Protein AF-0000000081339128 (afdb_homodimer)

Sequence (444 aa):
MLGVFVVAILAISTGVEAGVDCDSSKYYSCQATLNSALNIFDTQPWYDPENYRYEVESYYQKQGVDGIRKVCRAFREFKQCMGDQYAICMTPVHFVSLSATTLNAYQFVGLFNQMHFVCGAGLQTYLSNEDCMSNSWKGENGAALKQCRMDYEVTSDLDFNQACTQANKYLICFENLFKQQCGDKSNDAQFWACEYSRVNVFTRYPQCAARCVLPYTGGILGMLGVFVVAILAISTGVEAGVDCDSSKYYSCQATLNSALNIFDTQPWYDPENYRYEVESYYQKQGVDGIRKVCRAFREFKQCMGDQYAICMTPVHFVSLSATTLNAYQFVGLFNQMHFVCGAGLQTYLSNEDCMSNSWKGENGAALKQCRMDYEVTSDLDFNQACTQANKYLICFENLFKQQCGDKSNDAQFWACEYSRVNVFTRYPQCAARCVLPYTGGILG

Solvent-accessible surface area (backbone atoms only — not comparable to full-atom values): 23427 Å² total; per-residue (Å²): 138,85,81,80,79,79,76,76,77,74,76,73,76,74,73,69,77,67,59,78,69,52,57,58,69,59,49,52,54,28,50,48,51,33,25,57,71,66,73,46,80,69,89,60,39,44,78,43,24,67,61,47,47,52,58,58,49,53,25,40,42,36,64,70,73,68,3,52,51,41,54,37,52,31,49,51,51,29,50,62,63,39,49,81,42,40,65,52,40,68,34,43,49,44,36,34,74,72,69,22,38,65,68,31,12,42,50,35,41,17,52,53,33,29,45,51,32,46,59,45,83,38,33,62,62,41,63,76,40,39,70,37,52,11,53,35,49,35,70,71,50,24,53,48,51,50,48,37,50,47,53,27,55,53,48,27,70,74,33,51,90,42,30,51,61,33,42,47,50,28,26,51,47,36,21,48,51,34,22,70,53,53,32,88,83,31,42,66,54,22,32,48,33,19,48,49,43,42,24,39,42,18,51,77,44,29,48,42,91,71,79,65,71,74,61,76,75,75,78,65,90,113,136,83,80,79,78,75,76,74,75,75,76,74,74,75,72,70,78,67,59,78,69,51,58,60,67,59,49,52,55,29,50,50,51,33,24,58,68,67,73,45,81,71,89,59,40,44,76,43,24,67,61,48,46,50,59,57,48,54,26,41,42,35,62,69,74,69,3,53,53,41,53,37,52,32,49,51,50,29,51,61,64,38,50,82,42,39,63,52,40,67,32,44,49,43,37,34,74,72,69,22,38,65,67,32,14,44,51,34,40,17,52,56,34,28,45,50,32,46,59,43,84,36,32,62,62,41,63,75,40,37,71,36,51,11,52,33,49,34,69,69,50,23,52,48,50,50,48,36,50,47,51,27,54,54,47,28,69,72,32,52,90,43,30,50,61,32,43,45,50,29,26,51,48,38,19,49,50,33,23,69,53,53,33,88,84,30,42,64,55,21,35,47,33,19,48,50,44,42,24,39,43,16,51,75,44,31,47,43,93,70,80,63,72,73,60,77,76,74,78,66,89,114

Radius of gyration: 24.53 Å; Cα contacts (8 Å, |Δi|>4): 568; chains: 2; bounding box: 100×59×69 Å

Organism: NCBI:txid860376

Foldseek 3Di:
DDPPPPPPPPPPPPCPVPPDAQPVVLLLVLQVQLCVLLVNDDSLCLQPVVVVLVSLCLLLLDDDCSHLVSNLVSLVSSCVSCPPRCVRCLALVNSVVVVRDSLSSLSNSLSNLLSCCCNPVVVVLCNVQVVLRSNCCDDPNVVQLSVLLCQQSVVCVVPVVCNLVSLQSNLVSQLVSSCVRRHVLSLSSSLSSNVSSVSSSCSVPVVHPRDRDHDPPPPPPD/DPPPPPPPPPPPPPCPVPPDAQPVVLLLVLQVQLCVLLVNDDSLCLQPVVVVLVSLCLLLLDDDCSHLVSNLVSLVSSCVSCPPRCVRCLALVNSVVVVRDSLSSLSNSLSNLLSCCCNPVVVVLCNVQVVLRSNCCDDPNVVQLSVLLCQQSVVCVVPVVCNLVSLQSNLVSQLVSSCVRRHVLSLSSSLSSNVSSVSSSCSVPVPHPRDRDHDPPPPPPD

pLDDT: mean 88.19, std 20.74, range [16.86, 98.88]

Structure (mmCIF, N/CA/C/O backbone):
data_AF-0000000081339128-model_v1
#
loop_
_entity.id
_entity.type
_entity.pdbx_description
1 polymer 'DUF19 domain-containing protein'
#
loop_
_atom_site.group_PDB
_atom_site.id
_atom_site.type_symbol
_atom_site.label_atom_id
_atom_site.label_alt_id
_atom_site.label_comp_id
_atom_site.label_asym_id
_atom_site.label_entity_id
_atom_site.label_seq_id
_atom_site.pdbx_PDB_ins_code
_atom_site.Cartn_x
_atom_site.Cartn_y
_atom_site.Cartn_z
_atom_site.occupancy
_atom_site.B_iso_or_equiv
_atom_site.auth_seq_id
_atom_site.auth_comp_id
_atom_site.auth_asym_id
_atom_site.auth_atom_id
_atom_site.pdbx_PDB_model_num
ATOM 1 N N . MET A 1 1 ? 61.844 22.422 26.016 1 34.5 1 MET A N 1
ATOM 2 C CA . MET A 1 1 ? 61.125 21.156 26.062 1 34.5 1 MET A CA 1
ATOM 3 C C . MET A 1 1 ? 59.625 21.375 25.875 1 34.5 1 MET A C 1
ATOM 5 O O . MET A 1 1 ? 58.938 21.859 26.797 1 34.5 1 MET A O 1
ATOM 9 N N . LEU A 1 2 ? 59.156 21.812 24.641 1 39.22 2 LEU A N 1
ATOM 10 C CA . LEU A 1 2 ? 57.844 22.219 24.203 1 39.22 2 LEU A CA 1
ATOM 11 C C . LEU A 1 2 ? 56.875 21.016 24.172 1 39.22 2 LEU A C 1
ATOM 13 O O . LEU A 1 2 ? 57.125 20.031 23.484 1 39.22 2 LEU A O 1
ATOM 17 N N . GLY A 1 3 ? 56.125 20.797 25.25 1 33.53 3 GLY A N 1
ATOM 18 C CA . GLY A 1 3 ? 55.125 19.75 25.453 1 33.53 3 GLY A CA 1
ATOM 19 C C . GLY A 1 3 ? 53.969 19.828 24.438 1 33.53 3 GLY A C 1
ATOM 20 O O . GLY A 1 3 ? 53.281 20.828 24.359 1 33.53 3 GLY A O 1
ATOM 21 N N . VAL A 1 4 ? 54.094 19.109 23.312 1 41.28 4 VAL A N 1
ATOM 22 C CA . VAL A 1 4 ? 53.062 18.938 22.281 1 41.28 4 VAL A CA 1
ATOM 23 C C . VAL A 1 4 ? 51.844 18.281 22.891 1 41.28 4 VAL A C 1
ATOM 25 O O . VAL A 1 4 ? 51.906 17.188 23.438 1 41.28 4 VAL A O 1
ATOM 28 N N . PHE A 1 5 ? 50.875 19.094 23.375 1 36.16 5 PHE A N 1
ATOM 29 C CA . PHE A 1 5 ? 49.562 18.594 23.797 1 36.16 5 PHE A CA 1
ATOM 30 C C . PHE A 1 5 ? 48.812 17.953 22.625 1 36.16 5 PHE A C 1
ATOM 32 O O . PHE A 1 5 ? 48.531 18.625 21.625 1 36.16 5 PHE A O 1
ATOM 39 N N . VAL A 1 6 ? 48.969 16.625 22.438 1 36.81 6 VAL A N 1
ATOM 40 C CA . VAL A 1 6 ? 48.156 15.852 21.516 1 36.81 6 VAL A CA 1
ATOM 41 C C . VAL A 1 6 ? 46.688 15.867 21.969 1 36.81 6 VAL A C 1
ATOM 43 O O . VAL A 1 6 ? 46.375 15.375 23.062 1 36.81 6 VAL A O 1
ATOM 46 N N . VAL A 1 7 ? 45.969 16.859 21.531 1 35.88 7 VAL A N 1
ATOM 47 C CA . VAL A 1 7 ? 44.531 16.844 21.688 1 35.88 7 VAL A CA 1
ATOM 48 C C . VAL A 1 7 ? 43.938 15.602 21.016 1 35.88 7 VAL A C 1
ATOM 50 O O . VAL A 1 7 ? 44.062 15.445 19.797 1 35.88 7 VAL A O 1
ATOM 53 N N . ALA A 1 8 ? 43.812 14.523 21.734 1 34.53 8 ALA A N 1
ATOM 54 C CA . ALA A 1 8 ? 43 13.367 21.328 1 34.53 8 ALA A CA 1
ATOM 55 C C . ALA A 1 8 ? 41.562 13.773 21.047 1 34.53 8 ALA A C 1
ATOM 57 O O . ALA A 1 8 ? 40.812 14.156 21.953 1 34.53 8 ALA A O 1
ATOM 58 N N . ILE A 1 9 ? 41.312 14.258 19.812 1 32.72 9 ILE A N 1
ATOM 59 C CA . ILE A 1 9 ? 39.938 14.352 19.359 1 32.72 9 ILE A CA 1
ATOM 60 C C . ILE A 1 9 ? 39.25 12.984 19.453 1 32.72 9 ILE A C 1
ATOM 62 O O . ILE A 1 9 ? 39.656 12.047 18.75 1 32.72 9 ILE A O 1
ATOM 66 N N . LEU A 1 10 ? 38.719 12.625 20.562 1 32.12 10 LEU A N 1
ATOM 67 C CA . LEU A 1 10 ? 37.781 11.516 20.688 1 32.12 10 LEU A CA 1
ATOM 68 C C . LEU A 1 10 ? 36.625 11.664 19.703 1 32.12 10 LEU A C 1
ATOM 70 O O . LEU A 1 10 ? 35.812 12.57 19.828 1 32.12 10 LEU A O 1
ATOM 74 N N . ALA A 1 11 ? 36.844 11.133 18.531 1 32.72 11 ALA A N 1
ATOM 75 C CA . ALA A 1 11 ? 35.719 10.852 17.625 1 32.72 11 ALA A CA 1
ATOM 76 C C . ALA A 1 11 ? 34.625 10.078 18.344 1 32.72 11 ALA A C 1
ATOM 78 O O . ALA A 1 11 ? 34.812 8.914 18.719 1 32.72 11 ALA A O 1
ATOM 79 N N . ILE A 1 12 ? 33.812 10.75 19.094 1 31.84 12 ILE A N 1
ATOM 80 C CA . ILE A 1 12 ? 32.531 10.133 19.469 1 31.84 12 ILE A CA 1
ATOM 81 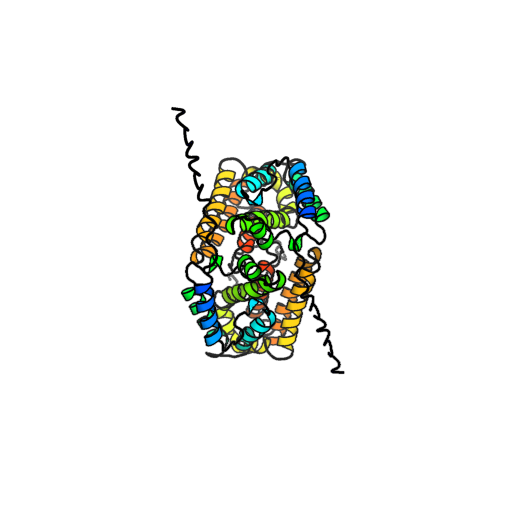C C . ILE A 1 12 ? 31.828 9.617 18.234 1 31.84 12 ILE A C 1
ATOM 83 O O . ILE A 1 12 ? 31.422 10.398 17.359 1 31.84 12 ILE A O 1
ATOM 87 N N . SER A 1 13 ? 32.125 8.406 17.797 1 30.98 13 SER A N 1
ATOM 88 C CA . SER A 1 13 ? 31.266 7.656 16.859 1 30.98 13 SER A CA 1
ATOM 89 C C . SER A 1 13 ? 29.812 7.703 17.281 1 30.98 13 SER A C 1
ATOM 91 O O . SER A 1 13 ? 29.422 7.07 18.266 1 30.98 13 SER A O 1
ATOM 93 N N . THR A 1 14 ? 29.156 8.828 17.188 1 32.84 14 THR A N 1
ATOM 94 C CA . THR A 1 14 ? 27.703 8.742 17.266 1 32.84 14 THR A CA 1
ATOM 95 C C . THR A 1 14 ? 27.188 7.598 16.391 1 32.84 14 THR A C 1
ATOM 97 O O . THR A 1 14 ? 27.391 7.594 15.18 1 32.84 14 THR A O 1
ATOM 100 N N . GLY A 1 15 ? 27.172 6.367 16.875 1 30.69 15 GLY A N 1
ATOM 101 C CA . GLY A 1 15 ? 26.438 5.23 16.344 1 30.69 15 GLY A CA 1
ATOM 102 C C . GLY A 1 15 ? 25.062 5.602 15.797 1 30.69 15 GLY A C 1
ATOM 103 O O . GLY A 1 15 ? 24.094 5.707 16.547 1 30.69 15 GLY A O 1
ATOM 104 N N . VAL A 1 16 ? 24.938 6.449 14.914 1 33.94 16 VAL A N 1
ATOM 105 C CA . VAL A 1 16 ? 23.688 6.461 14.141 1 33.94 16 VAL A CA 1
ATOM 106 C C . VAL A 1 16 ? 23.266 5.031 13.836 1 33.94 16 VAL A C 1
ATOM 108 O O . VAL A 1 16 ? 24 4.273 13.203 1 33.94 16 VAL A O 1
ATOM 111 N N . GLU A 1 17 ? 22.547 4.312 14.664 1 35.88 17 GLU A N 1
ATOM 112 C CA . GLU A 1 17 ? 21.984 2.996 14.383 1 35.88 17 GLU A CA 1
ATOM 113 C C . GLU A 1 17 ? 21.453 2.914 12.953 1 35.88 17 GLU A C 1
ATOM 115 O O . GLU A 1 17 ? 20.516 3.627 12.594 1 35.88 17 GLU A O 1
ATOM 120 N N . ALA A 1 18 ? 22.219 2.801 11.914 1 38.12 18 ALA A N 1
ATOM 121 C CA . ALA A 1 18 ? 21.906 2.422 10.539 1 38.12 18 ALA A CA 1
ATOM 122 C C . ALA A 1 18 ? 20.703 1.475 10.484 1 38.12 18 ALA A C 1
ATOM 124 O O . ALA A 1 18 ? 20.641 0.516 11.258 1 38.12 18 ALA A O 1
ATOM 125 N N . GLY A 1 19 ? 19.438 1.839 10.383 1 47.81 19 GLY A N 1
ATOM 126 C CA . GLY A 1 19 ? 18.359 0.92 10.062 1 47.81 19 GLY A CA 1
ATOM 127 C C . GLY A 1 19 ? 18.844 -0.395 9.484 1 47.81 19 GLY A C 1
ATOM 128 O O . GLY A 1 19 ? 19.781 -0.42 8.695 1 47.81 19 GLY A O 1
ATOM 129 N N . VAL A 1 20 ? 18.734 -1.498 10.172 1 55.94 20 VAL A N 1
ATOM 130 C CA . VAL A 1 20 ? 19.328 -2.799 9.891 1 55.94 20 VAL A CA 1
ATOM 131 C C . VAL A 1 20 ? 19.047 -3.197 8.445 1 55.94 20 VAL A C 1
ATOM 133 O O . VAL A 1 20 ? 17.891 -3.215 8.023 1 55.94 20 VAL A O 1
ATOM 136 N N . ASP A 1 21 ? 19.938 -3.111 7.555 1 79.12 21 ASP A N 1
ATOM 137 C CA . ASP A 1 21 ? 19.938 -3.568 6.168 1 79.12 21 ASP A CA 1
ATOM 138 C C . ASP A 1 21 ? 19.578 -5.051 6.078 1 79.12 21 ASP A C 1
ATOM 140 O O . ASP A 1 21 ? 19.75 -5.793 7.047 1 79.12 21 ASP A O 1
ATOM 144 N N . CYS A 1 22 ? 18.812 -5.426 5.062 1 90.81 22 CYS A N 1
ATOM 145 C CA . CYS A 1 22 ? 18.484 -6.812 4.773 1 90.81 22 CYS A CA 1
ATOM 146 C C . CYS A 1 22 ? 19.719 -7.699 4.836 1 90.81 22 CYS A C 1
ATOM 148 O O . CYS A 1 22 ? 20.766 -7.355 4.281 1 90.81 22 CYS A O 1
ATOM 150 N N . ASP A 1 23 ? 19.609 -8.711 5.676 1 93.75 23 ASP A N 1
ATOM 151 C CA . ASP A 1 23 ? 20.625 -9.766 5.578 1 93.75 23 ASP A CA 1
ATOM 152 C C . ASP A 1 23 ? 20.531 -10.484 4.23 1 93.75 23 ASP A C 1
ATOM 154 O O . ASP A 1 23 ? 19.766 -11.445 4.082 1 93.75 23 ASP A O 1
ATOM 158 N N . SER A 1 24 ? 21.312 -10.102 3.326 1 90.94 24 SER A N 1
ATOM 159 C CA . SER A 1 24 ? 21.234 -10.57 1.945 1 90.94 24 SER A CA 1
ATOM 160 C C . SER A 1 24 ? 21.531 -12.062 1.845 1 90.94 24 SER A C 1
ATOM 162 O O . SER A 1 24 ? 20.969 -12.75 0.992 1 90.94 24 SER A O 1
ATOM 164 N N . SER A 1 25 ? 22.453 -12.547 2.719 1 94.75 25 SER A N 1
ATOM 165 C CA . SER A 1 25 ? 22.766 -13.977 2.682 1 94.75 25 SER A CA 1
ATOM 166 C C . SER A 1 25 ? 21.547 -14.812 3.059 1 94.75 25 SER A C 1
ATOM 168 O O . SER A 1 25 ? 21.266 -15.82 2.416 1 94.75 25 SER A O 1
ATOM 170 N N . LYS A 1 26 ? 20.953 -14.438 4.074 1 96.5 26 LYS A N 1
ATOM 171 C CA . LYS A 1 26 ? 19.719 -15.125 4.488 1 96.5 26 LYS A CA 1
ATOM 172 C C . LYS A 1 26 ? 18.656 -15.031 3.404 1 96.5 26 LYS A C 1
ATOM 174 O O . LYS A 1 26 ? 18 -16.031 3.078 1 96.5 26 LYS A O 1
ATOM 179 N N . TYR A 1 27 ? 18.453 -13.852 2.818 1 97.12 27 TYR A N 1
ATOM 180 C CA . TYR A 1 27 ? 17.469 -13.68 1.76 1 97.12 27 TYR A CA 1
ATOM 181 C C . TYR A 1 27 ? 17.734 -14.641 0.607 1 97.12 27 TYR A C 1
ATOM 183 O O . TYR A 1 27 ? 16.828 -15.336 0.145 1 97.12 27 TYR A O 1
ATOM 191 N N . TYR A 1 28 ? 18.953 -14.695 0.205 1 97 28 TYR A N 1
ATOM 192 C CA . TYR A 1 28 ? 19.281 -15.516 -0.953 1 97 28 TYR A CA 1
ATOM 193 C C . TYR A 1 28 ? 19.047 -16.984 -0.663 1 97 28 TYR A C 1
ATOM 195 O O . TYR A 1 28 ? 18.578 -17.734 -1.528 1 97 28 TYR A O 1
ATOM 203 N N . SER A 1 29 ? 19.375 -17.375 0.539 1 97.88 29 SER A N 1
ATOM 204 C CA . SER A 1 29 ? 19.141 -18.766 0.919 1 97.88 29 SER A CA 1
ATOM 205 C C . SER A 1 29 ? 17.656 -19.094 0.925 1 97.88 29 SER A C 1
ATOM 207 O O . SER A 1 29 ? 17.25 -20.125 0.385 1 97.88 29 SER A O 1
ATOM 209 N N . CYS A 1 30 ? 16.828 -18.219 1.508 1 98.62 30 CYS A N 1
ATOM 210 C CA . CYS A 1 30 ? 15.383 -18.438 1.588 1 98.62 30 CYS A CA 1
ATOM 211 C C . CYS A 1 30 ? 14.742 -18.375 0.206 1 98.62 30 CYS A C 1
ATOM 213 O O . CYS A 1 30 ? 13.859 -19.172 -0.11 1 98.62 30 CYS A O 1
ATOM 215 N N . GLN A 1 31 ? 15.25 -17.453 -0.67 1 98.12 31 GLN A N 1
ATOM 216 C CA . GLN A 1 31 ? 14.75 -17.328 -2.035 1 98.12 31 GLN A CA 1
ATOM 217 C C . GLN A 1 31 ? 15.07 -18.578 -2.854 1 98.12 31 GLN A C 1
ATOM 219 O O . GLN A 1 31 ? 14.25 -19.031 -3.654 1 98.12 31 GLN A O 1
ATOM 224 N N . ALA A 1 32 ? 16.219 -19.094 -2.602 1 97.94 32 ALA A N 1
ATOM 225 C CA . ALA A 1 32 ? 16.609 -20.328 -3.305 1 97.94 32 ALA A CA 1
ATOM 226 C C . ALA A 1 32 ? 15.688 -21.484 -2.943 1 97.94 32 ALA A C 1
ATOM 228 O O . ALA A 1 32 ? 15.328 -22.281 -3.807 1 97.94 32 ALA A O 1
ATOM 229 N N . THR A 1 33 ? 15.305 -21.594 -1.703 1 98.19 33 THR A N 1
ATOM 230 C CA . THR A 1 33 ? 14.398 -22.641 -1.252 1 98.19 33 THR A CA 1
ATOM 231 C C . THR A 1 33 ? 13.023 -22.484 -1.886 1 98.19 33 THR A C 1
ATOM 233 O O . THR A 1 33 ? 12.414 -23.453 -2.336 1 98.19 33 THR A O 1
ATOM 236 N N . LEU A 1 34 ? 12.547 -21.25 -1.911 1 98.62 34 LEU A N 1
ATOM 237 C CA . LEU A 1 34 ? 11.266 -20.969 -2.549 1 98.62 34 LEU A CA 1
ATOM 238 C C . LEU A 1 34 ? 11.305 -21.328 -4.027 1 98.62 34 LEU A C 1
ATOM 240 O O . LEU A 1 34 ? 10.383 -21.969 -4.535 1 98.62 34 LEU A O 1
ATOM 244 N N . ASN A 1 35 ? 12.383 -20.922 -4.676 1 98.5 35 ASN A N 1
ATOM 245 C CA . ASN A 1 35 ? 12.562 -21.234 -6.09 1 98.5 35 ASN A CA 1
ATOM 246 C C . ASN A 1 35 ? 12.578 -22.734 -6.34 1 98.5 35 ASN A C 1
ATOM 248 O O . ASN A 1 35 ? 11.938 -23.234 -7.27 1 98.5 35 ASN A O 1
ATOM 252 N N . SER A 1 36 ? 13.297 -23.422 -5.492 1 98.19 36 SER A N 1
ATOM 253 C CA . SER A 1 36 ? 13.391 -24.875 -5.641 1 98.19 36 SER A CA 1
ATOM 254 C C . SER A 1 36 ? 12.031 -25.531 -5.465 1 98.19 36 SER A C 1
ATOM 256 O O . SER A 1 36 ? 11.672 -26.438 -6.227 1 98.19 36 SER A O 1
ATOM 258 N N . ALA A 1 37 ? 11.281 -25.078 -4.523 1 98.31 37 ALA A N 1
ATOM 259 C CA . ALA A 1 37 ? 9.977 -25.656 -4.238 1 98.31 37 ALA A CA 1
ATOM 260 C C . ALA A 1 37 ? 9.023 -25.469 -5.418 1 98.31 37 ALA A C 1
ATOM 262 O O . ALA A 1 37 ? 8.125 -26.281 -5.633 1 98.31 37 ALA A O 1
ATOM 263 N N . LEU A 1 38 ? 9.258 -24.391 -6.199 1 98.44 38 LEU A N 1
ATOM 264 C CA . LEU A 1 38 ? 8.359 -24.062 -7.305 1 98.44 38 LEU A CA 1
ATOM 265 C C . LEU A 1 38 ? 9.047 -24.297 -8.648 1 98.44 38 LEU A C 1
ATOM 267 O O . LEU A 1 38 ? 8.578 -23.797 -9.68 1 98.44 38 LEU A O 1
ATOM 271 N N . ASN A 1 39 ? 10.203 -24.906 -8.617 1 97.88 39 ASN A N 1
ATOM 272 C CA . ASN A 1 39 ? 10.961 -25.234 -9.82 1 97.88 39 ASN A CA 1
ATOM 273 C C . ASN A 1 39 ? 11.25 -23.984 -10.656 1 97.88 39 ASN A C 1
ATOM 275 O O . ASN A 1 39 ? 11.055 -23.984 -11.875 1 97.88 39 ASN A O 1
ATOM 279 N N . ILE A 1 40 ? 11.57 -22.922 -9.969 1 98.06 40 ILE A N 1
ATOM 280 C CA . ILE A 1 40 ? 11.961 -21.688 -10.641 1 98.06 40 ILE A CA 1
ATOM 281 C C . ILE A 1 40 ? 13.484 -21.578 -10.672 1 98.06 40 ILE A C 1
ATOM 283 O O . ILE A 1 40 ? 14.141 -21.703 -9.641 1 98.06 40 ILE A O 1
ATOM 287 N N . PHE A 1 41 ? 14.062 -21.266 -11.797 1 96.12 41 PHE A N 1
ATOM 288 C CA . PHE A 1 41 ? 15.5 -21.359 -11.977 1 96.12 41 PHE A CA 1
ATOM 289 C C . PHE A 1 41 ? 16.156 -20 -11.852 1 96.12 41 PHE A C 1
ATOM 291 O O . PHE A 1 41 ? 17.359 -19.891 -11.578 1 96.12 41 PHE A O 1
ATOM 298 N N . ASP A 1 42 ? 15.406 -18.953 -12.117 1 96.25 42 ASP A N 1
ATOM 299 C CA . ASP A 1 42 ? 15.969 -17.609 -12.031 1 96.25 42 ASP A CA 1
ATOM 300 C C . ASP A 1 42 ? 16.359 -17.266 -10.594 1 96.25 42 ASP A C 1
ATOM 302 O O . ASP A 1 42 ? 15.492 -17.188 -9.719 1 96.25 42 ASP A O 1
ATOM 306 N N . THR A 1 43 ? 17.609 -16.969 -10.359 1 96.12 43 THR A N 1
ATOM 307 C CA . THR A 1 43 ? 18.109 -16.75 -9.008 1 96.12 43 THR A CA 1
ATOM 308 C C . THR A 1 43 ? 18 -15.273 -8.633 1 96.12 43 THR A C 1
ATOM 310 O O . THR A 1 43 ? 18.188 -14.906 -7.469 1 96.12 43 THR A O 1
ATOM 313 N N . GLN A 1 44 ? 17.719 -14.484 -9.602 1 97.31 44 GLN A N 1
ATOM 314 C CA . GLN A 1 44 ? 17.531 -13.062 -9.359 1 97.31 44 GLN A CA 1
ATOM 315 C C . GLN A 1 44 ? 16.266 -12.547 -10.023 1 97.31 44 GLN A C 1
ATOM 317 O O . GLN A 1 44 ? 16.312 -11.68 -10.898 1 97.31 44 GLN A O 1
ATOM 322 N N . PRO A 1 45 ? 15.188 -13.039 -9.539 1 97.88 45 PRO A N 1
ATOM 323 C CA . PRO A 1 45 ? 13.922 -12.82 -10.242 1 97.88 45 PRO A CA 1
ATOM 324 C C . PRO A 1 45 ? 13.453 -11.367 -10.164 1 97.88 45 PRO A C 1
ATOM 326 O O . PRO A 1 45 ? 12.547 -10.977 -10.898 1 97.88 45 PRO A O 1
ATOM 329 N N . TRP A 1 46 ? 1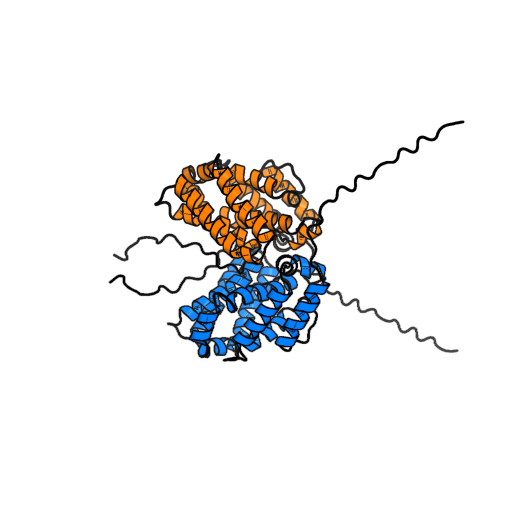4.078 -10.516 -9.328 1 97.75 46 TRP A N 1
ATOM 330 C CA . TRP A 1 46 ? 13.703 -9.117 -9.219 1 97.75 46 TRP A CA 1
ATOM 331 C C . TRP A 1 46 ? 14.148 -8.336 -10.453 1 97.75 46 TRP A C 1
ATOM 333 O O . TRP A 1 46 ? 13.703 -7.203 -10.672 1 97.75 46 TRP A O 1
ATOM 343 N N . TYR A 1 47 ? 14.953 -8.914 -11.359 1 97.44 47 TYR A N 1
ATOM 344 C CA . TYR A 1 47 ? 15.336 -8.266 -12.609 1 97.44 47 TYR A CA 1
ATOM 345 C C . TYR A 1 47 ? 14.289 -8.516 -13.695 1 97.44 47 TYR A C 1
ATOM 347 O O . TYR A 1 47 ? 14.242 -7.801 -14.695 1 97.44 47 TYR A O 1
ATOM 355 N N . ASP A 1 48 ? 13.492 -9.609 -13.484 1 97.94 48 ASP A N 1
ATOM 356 C CA . ASP A 1 48 ? 12.414 -9.953 -14.406 1 97.94 48 ASP A CA 1
ATOM 357 C C . ASP A 1 48 ? 11.195 -10.484 -13.656 1 97.94 48 ASP A C 1
ATOM 359 O O . ASP A 1 48 ? 10.812 -11.648 -13.812 1 97.94 48 ASP A O 1
ATOM 363 N N . PRO A 1 49 ? 10.523 -9.586 -12.906 1 98.25 49 PRO A N 1
ATOM 364 C CA . PRO A 1 49 ? 9.422 -10.031 -12.055 1 98.25 49 PRO A CA 1
ATOM 365 C C . PRO A 1 49 ? 8.234 -10.562 -12.852 1 98.25 49 PRO A C 1
ATOM 367 O O . PRO A 1 49 ? 7.465 -11.391 -12.352 1 98.25 49 PRO A O 1
ATOM 370 N N . GLU A 1 50 ? 8.086 -10.102 -14.094 1 97.75 50 GLU A N 1
ATOM 371 C CA . GLU A 1 50 ? 6.988 -10.586 -14.922 1 97.75 50 GLU A CA 1
ATOM 372 C C . GLU A 1 50 ? 7.125 -12.078 -15.203 1 97.75 50 GLU A C 1
ATOM 374 O O . GLU A 1 50 ? 6.148 -12.828 -15.125 1 97.75 50 GLU A O 1
ATOM 379 N N . ASN A 1 51 ? 8.32 -12.445 -15.555 1 97.94 51 ASN A N 1
ATOM 380 C CA . ASN A 1 51 ? 8.547 -13.875 -15.781 1 97.94 51 ASN A CA 1
ATOM 381 C C . ASN A 1 51 ? 8.375 -14.68 -14.492 1 97.94 51 ASN A C 1
ATOM 383 O O . ASN A 1 51 ? 7.805 -15.766 -14.516 1 97.94 51 ASN A O 1
ATOM 387 N N . TYR A 1 52 ? 8.867 -14.227 -13.406 1 98.62 52 TYR A N 1
ATOM 388 C CA . TYR A 1 52 ? 8.711 -14.891 -12.117 1 98.62 52 TYR A CA 1
ATOM 389 C C . TYR A 1 52 ? 7.238 -15.055 -11.766 1 98.62 52 TYR A C 1
ATOM 391 O O . TYR A 1 52 ? 6.816 -16.125 -11.312 1 98.62 52 TYR A O 1
ATOM 399 N N . ARG A 1 53 ? 6.512 -14 -11.977 1 98.5 53 ARG A N 1
ATOM 400 C CA . ARG A 1 53 ? 5.074 -14.031 -11.734 1 98.5 53 ARG A CA 1
ATOM 401 C C . ARG A 1 53 ? 4.391 -15.094 -12.586 1 98.5 53 ARG A C 1
ATOM 403 O O . ARG A 1 53 ? 3.521 -15.82 -12.109 1 98.5 53 ARG A O 1
ATOM 410 N N . TYR A 1 54 ? 4.734 -15.062 -13.781 1 97.81 54 TYR A N 1
ATOM 411 C CA . TYR A 1 54 ? 4.164 -16.062 -14.68 1 97.81 54 TYR A CA 1
ATOM 412 C C . TYR A 1 54 ? 4.406 -17.469 -14.148 1 97.81 54 TYR A C 1
ATOM 414 O O . TYR A 1 54 ? 3.502 -18.312 -14.156 1 97.81 54 TYR A O 1
ATOM 422 N N . GLU A 1 55 ? 5.605 -17.719 -13.672 1 98.38 55 GLU A N 1
ATOM 423 C CA . GLU A 1 55 ? 5.945 -19.031 -13.141 1 98.38 55 GLU A CA 1
ATOM 424 C C . GLU A 1 55 ? 5.141 -19.344 -11.891 1 98.38 55 GLU A C 1
ATOM 426 O O . GLU A 1 55 ? 4.625 -20.469 -11.734 1 98.38 55 GLU A O 1
ATOM 431 N N . VAL A 1 56 ? 4.969 -18.406 -11.039 1 98.69 56 VAL A N 1
ATOM 432 C CA . VAL A 1 56 ? 4.203 -18.609 -9.82 1 98.69 56 VAL A CA 1
ATOM 433 C C . VAL A 1 56 ? 2.732 -18.844 -10.156 1 98.69 56 VAL A C 1
ATOM 435 O O . VAL A 1 56 ? 2.117 -19.797 -9.688 1 98.69 56 VAL A O 1
ATOM 438 N N . GLU A 1 57 ? 2.189 -18.031 -11.07 1 98.31 57 GLU A N 1
ATOM 439 C CA . GLU A 1 57 ? 0.762 -18.062 -11.375 1 98.31 57 GLU A CA 1
ATOM 440 C C . GLU A 1 57 ? 0.412 -19.281 -12.234 1 98.31 57 GLU A C 1
ATOM 442 O O . GLU A 1 57 ? -0.76 -19.641 -12.359 1 98.31 57 GLU A O 1
ATOM 447 N N . SER A 1 58 ? 1.437 -19.906 -12.781 1 98.12 58 SER A N 1
ATOM 448 C CA . SER A 1 58 ? 1.178 -21.156 -13.5 1 98.12 58 SER A CA 1
ATOM 449 C C . SER A 1 58 ? 0.647 -22.234 -12.562 1 98.12 58 SER A C 1
ATOM 451 O O . SER A 1 58 ? -0.097 -23.109 -12.992 1 98.12 58 SER A O 1
ATOM 453 N N . TYR A 1 59 ? 1.005 -22.109 -11.273 1 98.56 59 TYR A N 1
ATOM 454 C CA . TYR A 1 59 ? 0.489 -23.047 -10.289 1 98.56 59 TYR A CA 1
ATOM 455 C C . TYR A 1 59 ? -0.967 -22.75 -9.953 1 98.56 59 TYR A C 1
ATOM 457 O O . TYR A 1 59 ? -1.702 -23.641 -9.5 1 98.56 59 TYR A O 1
ATOM 465 N N . TYR A 1 60 ? -1.397 -21.469 -10.172 1 98.5 60 TYR A N 1
ATOM 466 C CA . TYR A 1 60 ? -2.799 -21.141 -9.945 1 98.5 60 TYR A CA 1
ATOM 467 C C . TYR A 1 60 ? -3.697 -21.812 -10.977 1 98.5 60 TYR A C 1
ATOM 469 O O . TYR A 1 60 ? -4.906 -21.938 -10.766 1 98.5 60 TYR A O 1
ATOM 477 N N . GLN A 1 61 ? -3.119 -22.25 -12.086 1 97.75 61 GLN A N 1
ATOM 478 C CA . GLN A 1 61 ? -3.846 -22.891 -13.172 1 97.75 61 GLN A CA 1
ATOM 479 C C . GLN A 1 61 ? -4.152 -24.359 -12.836 1 97.75 61 GLN A C 1
ATOM 481 O O . GLN A 1 61 ? -5 -24.984 -13.469 1 97.75 61 GLN A O 1
ATOM 486 N N . LYS A 1 62 ? -3.428 -24.859 -11.836 1 97.44 62 LYS A N 1
ATOM 487 C CA . LYS A 1 62 ? -3.562 -26.266 -11.445 1 97.44 62 LYS A CA 1
ATOM 488 C C . LYS A 1 62 ? -4.477 -26.406 -10.227 1 97.44 62 LYS A C 1
ATOM 490 O O . LYS A 1 62 ? -4.859 -25.422 -9.609 1 97.44 62 LYS A O 1
ATOM 495 N N . GLN A 1 63 ? -4.867 -27.656 -9.977 1 96.75 63 GLN A N 1
ATOM 496 C CA . GLN A 1 63 ? -5.754 -27.938 -8.859 1 96.75 63 GLN A CA 1
ATOM 497 C C . GLN A 1 63 ? -5.098 -28.906 -7.871 1 96.75 63 GLN A C 1
ATOM 499 O O . GLN A 1 63 ? -4.039 -29.469 -8.156 1 96.75 63 GLN A O 1
ATOM 504 N N . GLY A 1 64 ? -5.727 -29 -6.707 1 95.81 64 GLY A N 1
ATOM 505 C CA . GLY A 1 64 ? -5.258 -29.969 -5.738 1 95.81 64 GLY A CA 1
ATOM 506 C C . GLY A 1 64 ? -3.908 -29.625 -5.141 1 95.81 64 GLY A C 1
ATOM 507 O O . GLY A 1 64 ? -3.578 -28.453 -4.984 1 95.81 64 GLY A O 1
ATOM 508 N N . VAL A 1 65 ? -3.068 -30.562 -4.812 1 95.44 65 VAL A N 1
ATOM 509 C CA . VAL A 1 65 ? -1.834 -30.391 -4.051 1 95.44 65 VAL A CA 1
ATOM 510 C C . VAL A 1 65 ? -0.766 -29.75 -4.934 1 95.44 65 VAL A C 1
ATOM 512 O O . VAL A 1 65 ? 0.191 -29.156 -4.43 1 95.44 65 VAL A O 1
ATOM 515 N N . ASP A 1 66 ? -0.982 -29.812 -6.312 1 95.94 66 ASP A N 1
ATOM 516 C CA . ASP A 1 66 ? 0 -29.266 -7.25 1 95.94 66 ASP A CA 1
ATOM 517 C C . ASP A 1 66 ? -0.369 -27.859 -7.684 1 95.94 66 ASP A C 1
ATOM 519 O O . ASP A 1 66 ? 0.302 -27.266 -8.531 1 95.94 66 ASP A O 1
ATOM 523 N N . GLY A 1 67 ? -1.455 -27.359 -7.133 1 97.69 67 GLY A N 1
ATOM 524 C CA . GLY A 1 67 ? -1.923 -26.031 -7.488 1 97.69 67 GLY A CA 1
ATOM 525 C C . GLY A 1 67 ? -1.506 -24.953 -6.492 1 97.69 67 GLY A C 1
ATOM 526 O O . GLY A 1 67 ? -0.331 -24.859 -6.129 1 97.69 67 GLY A O 1
ATOM 527 N N . ILE A 1 68 ? -2.488 -24.188 -6.102 1 98.06 68 ILE A N 1
ATOM 528 C CA . ILE A 1 68 ? -2.26 -23.031 -5.25 1 98.06 68 ILE A CA 1
ATOM 529 C C . ILE A 1 68 ? -1.71 -23.484 -3.898 1 98.06 68 ILE A C 1
ATOM 531 O O . ILE A 1 68 ? -0.949 -22.75 -3.256 1 98.06 68 ILE A O 1
ATOM 535 N N . ARG A 1 69 ? -2 -24.719 -3.496 1 98.19 69 ARG A N 1
ATOM 536 C CA . ARG A 1 69 ? -1.504 -25.234 -2.23 1 98.19 69 ARG A CA 1
ATOM 537 C C . ARG A 1 69 ? 0.016 -25.359 -2.246 1 98.19 69 ARG A C 1
ATOM 539 O O . ARG A 1 69 ? 0.67 -25.172 -1.217 1 98.19 69 ARG A O 1
ATOM 546 N N . LYS A 1 70 ? 0.526 -25.688 -3.357 1 98.62 70 LYS A N 1
ATOM 547 C CA . LYS A 1 70 ? 1.978 -25.797 -3.484 1 98.62 70 LYS A CA 1
ATOM 548 C C . LYS A 1 70 ? 2.637 -24.422 -3.305 1 98.62 70 LYS A C 1
ATOM 550 O O . LYS A 1 70 ? 3.658 -24.312 -2.625 1 98.62 70 LYS A O 1
ATOM 555 N N . VAL A 1 71 ? 2.039 -23.438 -3.934 1 98.81 71 VAL A N 1
ATOM 556 C CA . VAL A 1 71 ? 2.537 -22.078 -3.795 1 98.81 71 VAL A CA 1
ATOM 557 C C . VAL A 1 71 ? 2.469 -21.656 -2.33 1 98.81 71 VAL A C 1
ATOM 559 O O . VAL A 1 71 ? 3.428 -21.078 -1.798 1 98.81 71 VAL A O 1
ATOM 562 N N . CYS A 1 72 ? 1.351 -21.953 -1.684 1 98.81 72 CYS A N 1
ATOM 563 C CA . CYS A 1 72 ? 1.143 -21.5 -0.311 1 98.81 72 CYS A CA 1
ATOM 564 C C . CYS A 1 72 ? 2.094 -22.203 0.646 1 98.81 72 CYS A C 1
ATOM 566 O O . CYS A 1 72 ? 2.582 -21.609 1.603 1 98.81 72 CYS A O 1
ATOM 568 N N . ARG A 1 73 ? 2.373 -23.438 0.394 1 98.69 73 ARG A N 1
ATOM 569 C CA . ARG A 1 73 ? 3.354 -24.156 1.202 1 98.69 73 ARG A CA 1
ATOM 570 C C . ARG A 1 73 ? 4.746 -23.547 1.029 1 98.69 73 ARG A C 1
ATOM 572 O O . ARG A 1 73 ? 5.453 -23.312 2.012 1 98.69 73 ARG A O 1
ATOM 579 N N . ALA A 1 74 ? 5.137 -23.312 -0.219 1 98.88 74 ALA A N 1
ATOM 580 C CA . ALA A 1 74 ? 6.445 -22.75 -0.511 1 98.88 74 ALA A CA 1
ATOM 581 C C . ALA A 1 74 ? 6.582 -21.359 0.107 1 98.88 74 ALA A C 1
ATOM 583 O O . ALA A 1 74 ? 7.629 -21.016 0.669 1 98.88 74 ALA A O 1
ATOM 584 N N . PHE A 1 75 ? 5.566 -20.594 0.038 1 98.75 75 PHE A N 1
ATOM 585 C CA . PHE A 1 75 ? 5.57 -19.234 0.564 1 98.75 75 PHE A CA 1
ATOM 586 C C . PHE A 1 75 ? 5.66 -19.234 2.086 1 98.75 75 PHE A C 1
ATOM 588 O O . PHE A 1 75 ? 6.371 -18.422 2.676 1 98.75 75 PHE A O 1
ATOM 595 N N . ARG A 1 76 ? 4.898 -20.141 2.709 1 97.94 76 ARG A N 1
ATOM 596 C CA . ARG A 1 76 ? 4.98 -20.266 4.16 1 97.94 76 ARG A CA 1
ATOM 597 C C . ARG A 1 76 ? 6.402 -20.594 4.602 1 97.94 76 ARG A C 1
ATOM 599 O O . ARG A 1 76 ? 6.914 -20.016 5.559 1 97.94 76 ARG A O 1
ATOM 606 N N . GLU A 1 77 ? 7.066 -21.469 3.924 1 98.5 77 GLU A N 1
ATOM 607 C CA . GLU A 1 77 ? 8.445 -21.844 4.238 1 98.5 77 GLU A CA 1
ATOM 608 C C . GLU A 1 77 ? 9.398 -20.672 4.031 1 98.5 77 GLU A C 1
ATOM 610 O O . GLU A 1 77 ? 10.32 -20.469 4.82 1 98.5 77 GLU A O 1
ATOM 615 N N . PHE A 1 78 ? 9.18 -19.938 2.955 1 98.56 78 PHE A N 1
ATOM 616 C CA . PHE A 1 78 ? 9.977 -18.75 2.68 1 98.56 78 PHE A CA 1
ATOM 617 C C . PHE A 1 78 ? 9.875 -17.75 3.828 1 98.56 78 PHE A C 1
ATOM 619 O O . PHE A 1 78 ? 10.891 -17.234 4.305 1 98.56 78 PHE A O 1
ATOM 626 N N . LYS A 1 79 ? 8.688 -17.5 4.289 1 97 79 LYS A N 1
ATOM 627 C CA . LYS A 1 79 ? 8.469 -16.547 5.371 1 97 79 LYS A CA 1
ATOM 628 C C . LYS A 1 79 ? 9.109 -17.031 6.668 1 97 79 LYS A C 1
ATOM 630 O O . LYS A 1 79 ? 9.719 -16.25 7.398 1 97 79 LYS A O 1
ATOM 635 N N . GLN A 1 80 ? 8.906 -18.297 6.906 1 97 80 GLN A N 1
ATOM 636 C CA . GLN A 1 80 ? 9.516 -18.875 8.102 1 97 80 GLN A CA 1
ATOM 637 C C . GLN A 1 80 ? 11.031 -18.781 8.047 1 97 80 GLN A C 1
ATOM 639 O O . GLN A 1 80 ? 11.672 -18.438 9.055 1 97 80 GLN A O 1
ATOM 644 N N . CYS A 1 81 ? 11.578 -19.047 6.945 1 97.81 81 CYS A N 1
ATOM 645 C CA . CYS A 1 81 ? 13.016 -18.953 6.73 1 97.81 81 CYS A CA 1
ATOM 646 C C . CYS A 1 81 ? 13.508 -17.531 6.969 1 97.81 81 CYS A C 1
ATOM 648 O O . CYS A 1 81 ? 14.531 -17.328 7.629 1 97.81 81 CYS A O 1
ATOM 650 N N . MET A 1 82 ? 12.781 -16.578 6.457 1 96.31 82 MET A N 1
ATOM 651 C CA . MET A 1 82 ? 13.18 -15.172 6.547 1 96.31 82 MET A CA 1
ATOM 652 C C . MET A 1 82 ? 13.062 -14.664 7.98 1 96.31 82 MET A C 1
ATOM 654 O O . MET A 1 82 ? 13.891 -13.867 8.43 1 96.31 82 MET A O 1
ATOM 658 N N . GLY A 1 83 ? 11.992 -15.164 8.695 1 92.94 83 GLY A N 1
ATOM 659 C CA . GLY A 1 83 ? 11.766 -14.719 10.062 1 92.94 83 GLY A CA 1
ATOM 660 C C . GLY A 1 83 ? 11.672 -13.211 10.195 1 92.94 83 GLY A C 1
ATOM 661 O O . GLY A 1 83 ? 10.922 -12.562 9.461 1 92.94 83 GLY A O 1
ATOM 662 N N . ASP A 1 84 ? 12.5 -12.641 11.039 1 87.62 84 ASP A N 1
ATOM 663 C CA . ASP A 1 84 ? 12.445 -11.219 11.352 1 87.62 84 ASP A CA 1
ATOM 664 C C . ASP A 1 84 ? 13 -10.383 10.203 1 87.62 84 ASP A C 1
ATOM 666 O O . ASP A 1 84 ? 12.805 -9.164 10.164 1 87.62 84 ASP A O 1
ATOM 670 N N . GLN A 1 85 ? 13.617 -11.07 9.242 1 91.88 85 GLN A N 1
ATOM 671 C CA . GLN A 1 85 ? 14.234 -10.375 8.117 1 91.88 85 GLN A CA 1
ATOM 672 C C . GLN A 1 85 ? 13.219 -10.086 7.016 1 91.88 85 GLN A C 1
ATOM 674 O O . GLN A 1 85 ? 13.484 -9.297 6.109 1 91.88 85 GLN A O 1
ATOM 679 N N . TYR A 1 86 ? 12.039 -10.656 7.09 1 93.62 86 TYR A N 1
ATOM 680 C CA . TYR A 1 86 ? 11.07 -10.547 6.008 1 93.62 86 TYR A CA 1
ATOM 681 C C . TYR A 1 86 ? 10.703 -9.086 5.758 1 93.62 86 TYR A C 1
ATOM 683 O O . TYR A 1 86 ? 10.742 -8.617 4.617 1 93.62 86 TYR A O 1
ATOM 691 N N . ALA A 1 87 ? 10.461 -8.352 6.785 1 88.31 87 ALA A N 1
ATOM 692 C CA . ALA A 1 87 ? 9.93 -6.996 6.652 1 88.31 87 ALA A CA 1
ATOM 693 C C . ALA A 1 87 ? 10.977 -6.059 6.062 1 88.31 87 ALA A C 1
ATOM 695 O O . ALA A 1 87 ? 10.641 -5.113 5.348 1 88.31 87 ALA A O 1
ATOM 696 N N . ILE A 1 88 ? 12.211 -6.328 6.316 1 89.19 88 ILE A N 1
ATOM 697 C CA . ILE A 1 88 ? 13.266 -5.422 5.879 1 89.19 88 ILE A CA 1
ATOM 698 C C . ILE A 1 88 ? 13.75 -5.824 4.488 1 89.19 88 ILE A C 1
ATOM 700 O O . ILE A 1 88 ? 14.125 -4.973 3.68 1 89.19 88 ILE A O 1
ATOM 704 N N . CYS A 1 89 ? 13.648 -7.102 4.211 1 94.62 89 CYS A N 1
ATOM 705 C CA . CYS A 1 89 ? 14.18 -7.574 2.938 1 94.62 89 CYS A CA 1
ATOM 706 C C . CYS A 1 89 ? 13.141 -7.469 1.832 1 94.62 89 CYS A C 1
ATOM 708 O O . CYS A 1 89 ? 13.469 -7.16 0.687 1 94.62 89 CYS A O 1
ATOM 710 N N . MET A 1 90 ? 11.898 -7.719 2.197 1 95.38 90 MET A N 1
ATOM 711 C CA . MET A 1 90 ? 10.867 -7.789 1.167 1 95.38 90 MET A CA 1
ATOM 712 C C . MET A 1 90 ? 10.211 -6.426 0.96 1 95.38 90 MET A C 1
ATOM 714 O O . MET A 1 90 ? 9.008 -6.27 1.181 1 95.38 90 MET A O 1
ATOM 718 N N . THR A 1 91 ? 11.047 -5.516 0.524 1 94.81 91 THR A N 1
ATOM 719 C CA . THR A 1 91 ? 10.648 -4.148 0.217 1 94.81 91 THR A CA 1
ATOM 720 C C . THR A 1 91 ? 11.234 -3.697 -1.118 1 94.81 91 THR A C 1
ATOM 722 O O . THR A 1 91 ? 12.289 -4.18 -1.531 1 94.81 91 THR A O 1
ATOM 725 N N . PRO A 1 92 ? 10.484 -2.762 -1.797 1 94.94 92 PRO A N 1
ATOM 726 C CA . PRO A 1 92 ? 11.094 -2.215 -3.014 1 94.94 92 PRO A CA 1
ATOM 727 C C . PRO A 1 92 ? 12.461 -1.589 -2.758 1 94.94 92 PRO A C 1
ATOM 729 O O . PRO A 1 92 ? 13.336 -1.631 -3.629 1 94.94 92 PRO A O 1
ATOM 732 N N . VAL A 1 93 ? 12.703 -1.064 -1.538 1 92.44 93 VAL A N 1
ATOM 733 C CA . VAL A 1 93 ? 13.961 -0.432 -1.164 1 92.44 93 VAL A CA 1
ATOM 734 C C . VAL A 1 93 ? 15.109 -1.438 -1.293 1 92.44 93 VAL A C 1
ATOM 736 O O . VAL A 1 93 ? 16.141 -1.137 -1.89 1 92.44 93 VAL A O 1
ATOM 739 N N . HIS A 1 94 ? 14.922 -2.564 -0.822 1 93.81 94 HIS A N 1
ATOM 740 C CA . HIS A 1 94 ? 15.961 -3.588 -0.864 1 93.81 94 HIS A CA 1
ATOM 741 C C . HIS A 1 94 ? 16.297 -3.975 -2.301 1 93.81 94 HIS A C 1
ATOM 743 O O . HIS A 1 94 ? 17.469 -4.039 -2.674 1 93.81 94 HIS A O 1
ATOM 749 N N . PHE A 1 95 ? 15.336 -4.148 -3.121 1 95.81 95 PHE A N 1
ATOM 750 C CA . PHE A 1 95 ? 15.594 -4.695 -4.445 1 95.81 95 PHE A CA 1
ATOM 751 C C . PHE A 1 95 ? 16.172 -3.629 -5.375 1 95.81 95 PHE A C 1
ATOM 753 O O . PHE A 1 95 ? 16.938 -3.936 -6.281 1 95.81 95 PHE A O 1
ATOM 760 N N . VAL A 1 96 ? 15.781 -2.436 -5.137 1 92.81 96 VAL A N 1
ATOM 761 C CA . VAL A 1 96 ? 16.453 -1.371 -5.879 1 92.81 96 VAL A CA 1
ATOM 762 C C . VAL A 1 96 ? 17.922 -1.308 -5.484 1 92.81 96 VAL A C 1
ATOM 764 O O . VAL A 1 96 ? 18.781 -1.033 -6.324 1 92.81 96 VAL A O 1
ATOM 767 N N . SER A 1 97 ? 18.203 -1.578 -4.195 1 90.25 97 SER A N 1
ATOM 768 C CA . SER A 1 97 ? 19.594 -1.609 -3.758 1 90.25 97 SER A CA 1
ATOM 769 C C . SER A 1 97 ? 20.359 -2.732 -4.445 1 90.25 97 SER A C 1
ATOM 771 O O . SER A 1 97 ? 21.594 -2.699 -4.508 1 90.25 97 SER A O 1
ATOM 773 N N . LEU A 1 98 ? 19.672 -3.717 -4.957 1 93.06 98 LEU A N 1
ATOM 774 C CA . LEU A 1 98 ? 20.281 -4.789 -5.742 1 93.06 98 LEU A CA 1
ATOM 775 C C . LEU A 1 98 ? 20.234 -4.461 -7.23 1 93.06 98 LEU A C 1
ATOM 7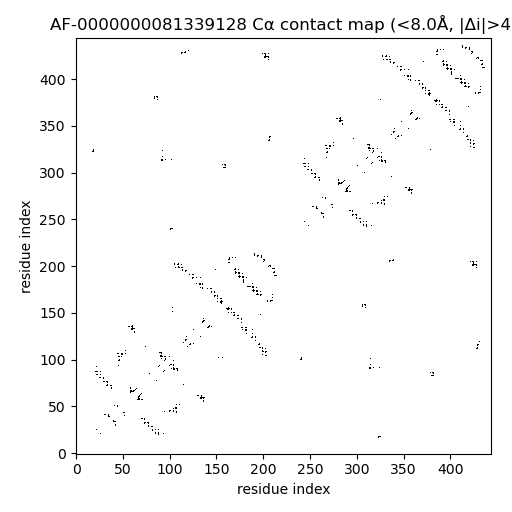77 O O . LEU A 1 98 ? 20.328 -5.359 -8.07 1 93.06 98 LEU A O 1
ATOM 781 N N . SER A 1 99 ? 19.906 -3.25 -7.59 1 92.81 99 SER A N 1
ATOM 782 C CA . SER A 1 99 ? 20.016 -2.682 -8.93 1 92.81 99 SER A CA 1
ATOM 783 C C . SER A 1 99 ? 18.797 -3.012 -9.773 1 92.81 99 SER A C 1
ATOM 785 O O . SER A 1 99 ? 18.844 -2.941 -11 1 92.81 99 SER A O 1
ATOM 787 N N . ALA A 1 100 ? 17.703 -3.467 -9.156 1 95 100 ALA A N 1
ATOM 788 C CA . ALA A 1 100 ? 16.438 -3.529 -9.883 1 95 100 ALA A CA 1
ATOM 789 C C . ALA A 1 100 ? 15.922 -2.129 -10.203 1 95 100 ALA A C 1
ATOM 791 O O . ALA A 1 100 ? 16.172 -1.183 -9.453 1 95 100 ALA A O 1
ATOM 792 N N . THR A 1 101 ? 15.266 -2.035 -11.383 1 92.81 101 THR A N 1
ATOM 793 C CA . THR A 1 101 ? 14.555 -0.781 -11.602 1 92.81 101 THR A CA 1
ATOM 794 C C . THR A 1 101 ? 13.438 -0.604 -10.578 1 92.81 101 THR A C 1
ATOM 796 O O . THR A 1 101 ? 12.984 -1.578 -9.969 1 92.81 101 THR A O 1
ATOM 799 N N . THR A 1 102 ? 12.969 0.577 -10.359 1 92 102 THR A N 1
ATOM 800 C CA . THR A 1 102 ? 11.883 0.843 -9.43 1 92 102 THR A CA 1
ATOM 801 C C . THR A 1 102 ? 10.633 0.046 -9.812 1 92 102 THR A C 1
ATOM 803 O O . THR A 1 102 ? 10.016 -0.591 -8.961 1 92 102 THR A O 1
ATOM 806 N N . LEU A 1 103 ? 10.289 0.051 -11.047 1 94.19 103 LEU A N 1
ATOM 807 C CA . LEU A 1 103 ? 9.117 -0.689 -11.5 1 94.19 103 LEU A CA 1
ATOM 808 C C . LEU A 1 103 ? 9.258 -2.174 -11.188 1 94.19 103 LEU A C 1
ATOM 810 O O . LEU A 1 103 ? 8.352 -2.777 -10.609 1 94.19 103 LEU A O 1
ATOM 814 N N . ASN A 1 104 ? 10.461 -2.74 -11.5 1 96.75 104 ASN A N 1
ATOM 815 C CA . ASN A 1 104 ? 10.688 -4.156 -11.234 1 96.75 104 ASN A CA 1
ATOM 816 C C . ASN A 1 104 ? 10.578 -4.48 -9.75 1 96.75 104 ASN A C 1
ATOM 818 O O . ASN A 1 104 ? 10.008 -5.504 -9.367 1 96.75 104 ASN A O 1
ATOM 822 N N . ALA A 1 105 ? 11.109 -3.592 -8.977 1 96.69 105 ALA A N 1
ATOM 823 C CA . ALA A 1 105 ? 11.094 -3.801 -7.531 1 96.69 105 ALA A CA 1
ATOM 824 C C . ALA A 1 105 ? 9.664 -3.846 -7.004 1 96.69 105 ALA A C 1
ATOM 826 O O . ALA A 1 105 ? 9.312 -4.73 -6.219 1 96.69 105 ALA A O 1
ATOM 827 N N . TYR A 1 106 ? 8.844 -2.967 -7.449 1 96.94 106 TYR A N 1
ATOM 828 C CA . TYR A 1 106 ? 7.457 -2.92 -6.996 1 96.94 106 TYR A CA 1
ATOM 829 C C . TYR A 1 106 ? 6.664 -4.102 -7.543 1 96.94 106 TYR A C 1
ATOM 831 O O . TYR A 1 106 ? 5.824 -4.668 -6.84 1 96.94 106 TYR A O 1
ATOM 839 N N . GLN A 1 107 ? 6.953 -4.461 -8.773 1 98.19 107 GLN A N 1
ATOM 840 C CA . GLN A 1 107 ? 6.281 -5.621 -9.344 1 98.19 107 GLN A CA 1
ATOM 841 C C . GLN A 1 107 ? 6.645 -6.895 -8.586 1 98.19 107 GLN A C 1
ATOM 843 O O . GLN A 1 107 ? 5.777 -7.727 -8.305 1 98.19 107 GLN A O 1
ATOM 848 N N . PHE A 1 108 ? 7.914 -6.98 -8.266 1 98.62 108 PHE A N 1
ATOM 849 C CA . PHE A 1 108 ? 8.398 -8.164 -7.566 1 98.62 108 PHE A CA 1
ATOM 850 C C . PHE A 1 108 ? 7.789 -8.258 -6.172 1 98.62 108 PHE A C 1
ATOM 852 O O . PHE A 1 108 ? 7.227 -9.297 -5.805 1 98.62 108 PHE A O 1
ATOM 859 N N . VAL A 1 109 ? 7.82 -7.203 -5.41 1 98.31 109 VAL A N 1
ATOM 860 C CA . VAL A 1 109 ? 7.277 -7.164 -4.059 1 98.31 109 VAL A CA 1
ATOM 861 C C . VAL A 1 109 ? 5.762 -7.32 -4.105 1 98.31 109 VAL A C 1
ATOM 863 O O . VAL A 1 109 ? 5.168 -7.941 -3.221 1 98.31 109 VAL A O 1
ATOM 866 N N . GLY A 1 110 ? 5.148 -6.754 -5.141 1 98.5 110 GLY A N 1
ATOM 867 C CA . GLY A 1 110 ? 3.711 -6.871 -5.32 1 98.5 110 GLY A CA 1
ATOM 868 C C . GLY A 1 110 ? 3.236 -8.312 -5.406 1 98.5 110 GLY A C 1
ATOM 869 O O . GLY A 1 110 ? 2.184 -8.656 -4.863 1 98.5 110 GLY A O 1
ATOM 870 N N . LEU A 1 111 ? 3.992 -9.102 -6.07 1 98.81 111 LEU A N 1
ATOM 871 C CA . LEU A 1 111 ? 3.631 -10.516 -6.172 1 98.81 111 LEU A CA 1
ATOM 872 C C . LEU A 1 111 ? 3.645 -11.18 -4.797 1 98.81 111 LEU A C 1
ATOM 874 O O . LEU A 1 111 ? 2.766 -11.984 -4.488 1 98.81 111 LEU A O 1
ATOM 878 N N . PHE A 1 112 ? 4.629 -10.875 -3.988 1 98.69 112 PHE A N 1
ATOM 879 C CA . PHE A 1 112 ? 4.707 -11.461 -2.654 1 98.69 112 PHE A CA 1
ATOM 880 C C . PHE A 1 112 ? 3.568 -10.953 -1.776 1 98.69 112 PHE A C 1
ATOM 882 O O . PHE A 1 112 ? 3.006 -11.711 -0.981 1 98.69 112 PHE A O 1
ATOM 889 N N . ASN A 1 113 ? 3.275 -9.672 -1.94 1 98.06 113 ASN A N 1
ATOM 890 C CA . ASN A 1 113 ? 2.119 -9.156 -1.216 1 98.06 113 ASN A CA 1
ATOM 891 C C . ASN A 1 113 ? 0.832 -9.859 -1.637 1 98.06 113 ASN A C 1
ATOM 893 O O . ASN A 1 113 ? -0.033 -10.133 -0.803 1 98.06 113 ASN A O 1
ATOM 897 N N . GLN A 1 114 ? 0.718 -10.172 -2.873 1 98.31 114 GLN A N 1
ATOM 898 C CA . GLN A 1 114 ? -0.438 -10.914 -3.365 1 98.31 114 GLN A CA 1
ATOM 899 C C . GLN A 1 114 ? -0.454 -12.336 -2.816 1 98.31 114 GLN A C 1
ATOM 901 O O . GLN A 1 114 ? -1.52 -12.891 -2.535 1 98.31 114 GLN A O 1
ATOM 906 N N . MET A 1 115 ? 0.712 -12.953 -2.619 1 98.5 115 MET A N 1
ATOM 907 C CA . MET A 1 115 ? 0.766 -14.289 -2.041 1 98.5 115 MET A CA 1
ATOM 908 C C . MET A 1 115 ? 0.293 -14.273 -0.592 1 98.5 115 MET A C 1
ATOM 910 O O . MET A 1 115 ? -0.307 -15.242 -0.12 1 98.5 115 MET A O 1
ATOM 914 N N . HIS A 1 116 ? 0.534 -13.18 0.113 1 97.5 116 HIS A N 1
ATOM 915 C CA . HIS A 1 116 ? -0.022 -13.055 1.456 1 97.5 116 HIS A CA 1
ATOM 916 C C . HIS A 1 116 ? -1.542 -13.18 1.438 1 97.5 116 HIS A C 1
ATOM 918 O O . HIS A 1 116 ? -2.127 -13.836 2.299 1 97.5 116 HIS A O 1
ATOM 924 N N . PHE A 1 117 ? -2.172 -12.562 0.488 1 96.62 117 PHE A N 1
ATOM 925 C CA . PHE A 1 117 ? -3.623 -12.625 0.365 1 96.62 117 PHE A CA 1
ATOM 926 C C . PHE A 1 117 ? -4.066 -14.016 -0.084 1 96.62 117 PHE A C 1
ATOM 928 O O . PHE A 1 117 ? -4.949 -14.617 0.526 1 96.62 117 PHE A O 1
ATOM 935 N N . VAL A 1 118 ? -3.396 -14.508 -1.124 1 98.06 118 VAL A N 1
ATOM 936 C CA . VAL A 1 118 ? -3.775 -15.766 -1.749 1 98.06 118 VAL A CA 1
ATOM 937 C C . VAL A 1 118 ? -3.658 -16.906 -0.734 1 98.06 118 VAL A C 1
ATOM 939 O O . VAL A 1 118 ? -4.52 -17.781 -0.676 1 98.06 118 VAL A O 1
ATOM 942 N N . CYS A 1 119 ? -2.633 -16.891 0.033 1 98.19 119 CYS A N 1
ATOM 943 C CA . CYS A 1 119 ? -2.35 -17.969 0.956 1 98.19 119 CYS A CA 1
ATOM 944 C C . CYS A 1 119 ? -2.922 -17.688 2.338 1 98.19 119 CYS A C 1
ATOM 946 O O . CYS A 1 119 ? -2.785 -18.5 3.254 1 98.19 119 CYS A O 1
ATOM 948 N N . GLY A 1 120 ? -3.512 -16.516 2.52 1 95.81 120 GLY A N 1
ATOM 949 C CA . GLY A 1 120 ? -4.203 -16.125 3.738 1 95.81 120 GLY A CA 1
ATOM 950 C C . GLY A 1 120 ? -5.707 -16.047 3.57 1 95.81 120 GLY A C 1
ATOM 951 O O . GLY A 1 120 ? -6.355 -17.047 3.254 1 95.81 120 GLY A O 1
ATOM 952 N N . ALA A 1 121 ? -6.203 -14.891 3.516 1 92.31 121 ALA A N 1
ATOM 953 C CA . ALA A 1 121 ? -7.641 -14.633 3.504 1 92.31 121 ALA A CA 1
ATOM 954 C C . ALA A 1 121 ? -8.281 -15.141 2.213 1 92.31 121 ALA A C 1
ATOM 956 O O . ALA A 1 121 ? -9.477 -15.445 2.18 1 92.31 121 ALA A O 1
ATOM 957 N N . GLY A 1 122 ? -7.551 -15.312 1.214 1 96.19 122 GLY A N 1
ATOM 958 C CA . GLY A 1 122 ? -8.102 -15.68 -0.079 1 96.19 122 GLY A CA 1
ATOM 959 C C . GLY A 1 122 ? -8.094 -17.172 -0.328 1 96.19 122 GLY A C 1
ATOM 960 O O . GLY A 1 122 ? -8.719 -17.656 -1.276 1 96.19 122 GLY A O 1
ATOM 961 N N . LEU A 1 123 ? -7.453 -17.922 0.516 1 97.62 123 LEU A N 1
ATOM 962 C CA . LEU A 1 123 ? -7.191 -19.328 0.197 1 97.62 123 LEU A CA 1
ATOM 963 C C . LEU A 1 123 ? -8.484 -20.141 0.188 1 97.62 123 LEU A C 1
ATOM 965 O O . LEU A 1 123 ? -8.758 -20.875 -0.765 1 97.62 123 LEU A O 1
ATOM 969 N N . GLN A 1 124 ? -9.273 -19.953 1.178 1 96.69 124 GLN A N 1
ATOM 970 C CA . GLN A 1 124 ? -10.484 -20.766 1.294 1 96.69 124 GLN A CA 1
ATOM 971 C C . GLN A 1 124 ? -11.453 -20.469 0.147 1 96.69 124 GLN A C 1
ATOM 973 O O . GLN A 1 124 ? -12.055 -21.391 -0.406 1 96.69 124 GLN A O 1
ATOM 978 N N . THR A 1 125 ? -11.586 -19.234 -0.157 1 96.25 125 THR A N 1
ATOM 979 C CA . THR A 1 125 ? -12.438 -18.844 -1.277 1 96.25 125 THR A CA 1
ATOM 980 C C . THR A 1 125 ? -11.953 -19.5 -2.572 1 96.25 125 THR A C 1
ATOM 982 O O . THR A 1 125 ? -12.758 -20 -3.361 1 96.25 125 THR A O 1
ATOM 985 N N . TYR A 1 126 ? -10.664 -19.516 -2.746 1 98 126 TYR A N 1
ATOM 986 C CA . TYR A 1 126 ? -10.102 -20.109 -3.949 1 98 126 TYR A CA 1
ATOM 987 C C . TYR A 1 126 ? -10.383 -21.609 -4 1 98 126 TYR A C 1
ATOM 989 O O . TYR A 1 126 ? -10.859 -22.125 -5.012 1 98 126 TYR A O 1
ATOM 997 N N . LEU A 1 127 ? -10.156 -22.234 -2.891 1 97.88 127 LEU A N 1
ATOM 998 C CA . LEU A 1 127 ? -10.281 -23.688 -2.836 1 97.88 127 LEU A CA 1
ATOM 999 C C . LEU A 1 127 ? -11.742 -24.109 -2.959 1 97.88 127 LEU A C 1
ATOM 1001 O O . LEU A 1 127 ? -12.047 -25.156 -3.543 1 97.88 127 LEU A O 1
ATOM 1005 N N . SER A 1 128 ? -12.648 -23.266 -2.441 1 96.88 128 SER A N 1
ATOM 1006 C CA . SER A 1 128 ? -14.07 -23.578 -2.514 1 96.88 128 SER A CA 1
ATOM 1007 C C . SER A 1 128 ? -14.594 -23.453 -3.941 1 96.88 128 SER A C 1
ATOM 1009 O O . SER A 1 128 ? -15.648 -23.984 -4.27 1 96.88 128 SER A O 1
ATOM 1011 N N . ASN A 1 129 ? -13.867 -22.719 -4.742 1 97 129 ASN A N 1
ATOM 1012 C CA . ASN A 1 129 ? -14.234 -22.516 -6.137 1 97 129 ASN A CA 1
ATOM 1013 C C . ASN A 1 129 ? -13.117 -22.938 -7.082 1 97 129 ASN A C 1
ATOM 1015 O O . ASN A 1 129 ? -12.898 -22.312 -8.117 1 97 129 ASN A O 1
ATOM 1019 N N . GLU A 1 130 ? -12.398 -23.953 -6.738 1 97.62 130 GLU A N 1
ATOM 1020 C CA . GLU A 1 130 ? -11.117 -24.281 -7.348 1 97.62 130 GLU A CA 1
ATOM 1021 C C . GLU A 1 130 ? -11.258 -24.531 -8.844 1 97.62 130 GLU A C 1
ATOM 1023 O O . GLU A 1 130 ? -10.383 -24.172 -9.633 1 97.62 130 GLU A O 1
ATOM 1028 N N . ASP A 1 131 ? -12.344 -25.141 -9.258 1 97.25 131 ASP A N 1
ATOM 1029 C CA . ASP A 1 131 ? -12.508 -25.484 -10.664 1 97.25 131 ASP A CA 1
ATOM 1030 C C . ASP A 1 131 ? -12.531 -24.234 -11.539 1 97.25 131 ASP A C 1
ATOM 1032 O O . ASP A 1 131 ? -11.703 -24.094 -12.438 1 97.25 131 ASP A O 1
ATOM 1036 N N . CYS A 1 132 ? -13.414 -23.359 -11.211 1 98.12 132 CYS A N 1
ATOM 1037 C CA . CYS A 1 132 ? -13.516 -22.188 -12.062 1 98.12 132 CYS A CA 1
ATOM 1038 C C . CYS A 1 132 ? -12.359 -21.219 -11.805 1 98.12 132 CYS A C 1
ATOM 1040 O O . CYS A 1 132 ? -11.898 -20.547 -12.727 1 98.12 132 CYS A O 1
ATOM 1042 N N . MET A 1 133 ? -11.828 -21.141 -10.57 1 98.38 133 MET A N 1
ATOM 1043 C CA . MET A 1 133 ? -10.711 -20.266 -10.242 1 98.38 133 MET A CA 1
ATOM 1044 C C . MET A 1 133 ? -9.461 -20.656 -11.023 1 98.38 133 MET A C 1
ATOM 1046 O O . MET A 1 133 ? -8.805 -19.812 -11.641 1 98.38 133 MET A O 1
ATOM 1050 N N . SER A 1 134 ? -9.18 -21.938 -11 1 98.5 134 SER A N 1
ATOM 1051 C CA . SER A 1 134 ? -8 -22.406 -11.727 1 98.5 134 SER A CA 1
ATOM 1052 C C . SER A 1 134 ? -8.148 -22.188 -13.227 1 98.5 134 SER A C 1
ATOM 1054 O O . SER A 1 134 ? -7.188 -21.828 -13.906 1 98.5 134 SER A O 1
ATOM 1056 N N . ASN A 1 135 ? -9.305 -22.328 -13.742 1 97.81 135 ASN A N 1
ATOM 1057 C CA . ASN A 1 135 ? -9.555 -22.125 -15.172 1 97.81 135 ASN A CA 1
ATOM 1058 C C . ASN A 1 135 ? -9.406 -20.656 -15.562 1 97.81 135 ASN A C 1
ATOM 1060 O O . ASN A 1 135 ? -9.016 -20.359 -16.688 1 97.81 135 ASN A O 1
ATOM 1064 N N . SER A 1 136 ? -9.664 -19.75 -14.633 1 98.19 136 SER A N 1
ATOM 1065 C CA . SER A 1 136 ? -9.562 -18.312 -14.891 1 98.19 136 SER A CA 1
ATOM 1066 C C . SER A 1 136 ? -8.133 -17.906 -15.234 1 98.19 136 SER A C 1
ATOM 1068 O O . SER A 1 136 ? -7.91 -16.906 -15.906 1 98.19 136 SER A O 1
ATOM 1070 N N . TRP A 1 137 ? -7.199 -18.672 -14.82 1 98.5 137 TRP A N 1
ATOM 1071 C CA . TRP A 1 137 ? -5.797 -18.328 -15 1 98.5 137 TRP A CA 1
ATOM 1072 C C . TRP A 1 137 ? -5.242 -18.953 -16.281 1 98.5 137 TRP A C 1
ATOM 1074 O O . TRP A 1 137 ? -4.078 -18.734 -16.625 1 98.5 137 TRP A O 1
ATOM 1084 N N . LYS A 1 138 ? -6.039 -19.688 -17.016 1 97.69 138 LYS A N 1
ATOM 1085 C CA . LYS A 1 138 ? -5.57 -20.469 -18.172 1 97.69 138 LYS A CA 1
ATOM 1086 C C . LYS A 1 138 ? -5.898 -19.766 -19.484 1 97.69 138 LYS A C 1
ATOM 1088 O O . LYS A 1 138 ? -6.812 -18.938 -19.531 1 97.69 138 LYS A O 1
ATOM 1093 N N . GLY A 1 139 ? -5.129 -20.078 -20.5 1 96.56 139 GLY A N 1
ATOM 1094 C CA . GLY A 1 139 ? -5.449 -19.766 -21.891 1 96.56 139 GLY A CA 1
ATOM 1095 C C . GLY A 1 139 ? -5.656 -18.281 -22.125 1 96.56 139 GLY A C 1
ATOM 1096 O O . GLY A 1 139 ? -4.863 -17.453 -21.656 1 96.56 139 GLY A O 1
ATOM 1097 N N . GLU A 1 140 ? -6.719 -18.031 -22.891 1 97 140 GLU A N 1
ATOM 1098 C CA . GLU A 1 140 ? -7.012 -16.656 -23.281 1 97 140 GLU A CA 1
ATOM 1099 C C . GLU A 1 140 ? -7.367 -15.797 -22.078 1 97 140 GLU A C 1
ATOM 1101 O O . GLU A 1 140 ? -7.035 -14.609 -22.047 1 97 140 GLU A O 1
ATOM 1106 N N . ASN A 1 141 ? -8.016 -16.469 -21.172 1 97.56 141 ASN A N 1
ATOM 1107 C CA . ASN A 1 141 ? -8.367 -15.719 -19.969 1 97.56 141 ASN A CA 1
ATOM 1108 C C . ASN A 1 141 ? -7.121 -15.336 -19.172 1 97.56 141 ASN A C 1
ATOM 1110 O O . ASN A 1 141 ? -7.016 -14.203 -18.703 1 97.56 141 ASN A O 1
ATOM 1114 N N . GLY A 1 142 ? -6.215 -16.25 -19.047 1 98.12 142 GLY A N 1
ATOM 1115 C CA . GLY A 1 142 ? -4.957 -15.938 -18.391 1 98.12 142 GLY A CA 1
ATOM 1116 C C . GLY A 1 142 ? -4.176 -14.836 -19.078 1 98.12 142 GLY A C 1
ATOM 1117 O O . GLY A 1 142 ? -3.607 -13.961 -18.406 1 98.12 142 GLY A O 1
ATOM 1118 N N . ALA A 1 143 ? -4.203 -14.875 -20.391 1 98 143 ALA A N 1
ATOM 1119 C CA . ALA A 1 143 ? -3.533 -13.828 -21.172 1 98 143 ALA A CA 1
ATOM 1120 C C . ALA A 1 143 ? -4.195 -12.477 -20.953 1 98 143 ALA A C 1
ATOM 1122 O O . ALA A 1 143 ? -3.516 -11.445 -20.891 1 98 143 ALA A O 1
ATOM 1123 N N . ALA A 1 144 ? -5.488 -12.492 -20.844 1 98.56 144 ALA A N 1
ATOM 1124 C CA . ALA A 1 144 ? -6.234 -11.258 -20.609 1 98.56 144 ALA A CA 1
ATOM 1125 C C . ALA A 1 144 ? -5.945 -10.695 -19.234 1 98.56 144 ALA A C 1
ATOM 1127 O O . ALA A 1 144 ? -5.824 -9.477 -19.062 1 98.56 144 ALA A O 1
ATOM 1128 N N . LEU A 1 145 ? -5.832 -11.547 -18.25 1 98.81 145 LEU A N 1
ATOM 1129 C CA . LEU A 1 145 ? -5.477 -11.117 -16.891 1 98.81 145 LEU A CA 1
ATOM 1130 C C . LEU A 1 145 ? -4.117 -10.422 -16.891 1 98.81 145 LEU A C 1
ATOM 1132 O O . LEU A 1 145 ? -3.957 -9.359 -16.281 1 98.81 145 LEU A O 1
ATOM 1136 N N . LYS A 1 146 ? -3.207 -11.039 -17.562 1 98.56 146 LYS A N 1
ATOM 1137 C CA . LYS A 1 146 ? -1.875 -10.453 -17.672 1 98.56 146 LYS A CA 1
ATOM 1138 C C . LYS A 1 146 ? -1.938 -9.078 -18.328 1 98.56 146 LYS A C 1
ATOM 1140 O O . LYS A 1 146 ? -1.282 -8.141 -17.875 1 98.56 146 LYS A O 1
ATOM 1145 N N . GLN A 1 147 ? -2.705 -8.977 -19.344 1 98.5 147 GLN A N 1
ATOM 1146 C CA . GLN A 1 147 ? -2.811 -7.711 -20.062 1 98.5 147 GLN A CA 1
ATOM 1147 C C . GLN A 1 147 ? -3.416 -6.625 -19.188 1 98.5 147 GLN A C 1
ATOM 1149 O O . GLN A 1 147 ? -2.963 -5.477 -19.203 1 98.5 147 GLN A O 1
ATOM 1154 N N . CYS A 1 148 ? -4.465 -6.977 -18.406 1 98.75 148 CYS A N 1
ATOM 1155 C CA . CYS A 1 148 ? -5.059 -6.031 -17.469 1 98.75 148 CYS A CA 1
ATOM 1156 C C . CYS A 1 148 ? -4.008 -5.48 -16.516 1 98.75 148 CYS A C 1
ATOM 1158 O O . CYS A 1 148 ? -3.932 -4.27 -16.297 1 98.75 148 CYS A O 1
ATOM 1160 N N . ARG A 1 149 ? -3.24 -6.367 -15.992 1 98.62 149 ARG A N 1
ATOM 1161 C CA . ARG A 1 149 ? -2.225 -5.98 -15.016 1 98.62 149 ARG A CA 1
ATOM 1162 C C . ARG A 1 149 ? -1.142 -5.125 -15.664 1 98.62 149 ARG A C 1
ATOM 1164 O O . ARG A 1 149 ? -0.74 -4.098 -15.117 1 98.62 149 ARG A O 1
ATOM 1171 N N . MET A 1 150 ? -0.676 -5.539 -16.844 1 98 150 MET A N 1
ATOM 1172 C CA . MET A 1 150 ? 0.407 -4.836 -17.516 1 98 150 MET A CA 1
ATOM 1173 C C . MET A 1 150 ? -0.03 -3.436 -17.938 1 98 150 MET A C 1
ATOM 1175 O O . MET A 1 150 ? 0.755 -2.488 -17.859 1 98 150 MET A O 1
ATOM 1179 N N . ASP A 1 151 ? -1.242 -3.305 -18.375 1 97.88 151 ASP A N 1
ATOM 1180 C CA . ASP A 1 151 ? -1.759 -1.982 -18.719 1 97.88 151 ASP A CA 1
ATOM 1181 C C . ASP A 1 151 ? -1.688 -1.039 -17.516 1 97.88 151 ASP A C 1
ATOM 1183 O O . ASP A 1 151 ? -1.261 0.11 -17.641 1 97.88 151 ASP A O 1
ATOM 1187 N N . TYR A 1 152 ? -2.119 -1.52 -16.375 1 98.25 152 TYR A N 1
ATOM 1188 C CA . TYR A 1 152 ? -2.047 -0.737 -15.148 1 98.25 152 TYR A CA 1
ATOM 1189 C C . TYR A 1 152 ? -0.602 -0.4 -14.797 1 98.25 152 TYR A C 1
ATOM 1191 O O . TYR A 1 152 ? -0.268 0.764 -14.562 1 98.25 152 TYR A O 1
ATOM 1199 N N . GLU A 1 153 ? 0.293 -1.415 -14.781 1 97.06 153 GLU A N 1
ATOM 1200 C CA . GLU A 1 153 ? 1.646 -1.249 -14.258 1 97.06 153 GLU A CA 1
ATOM 1201 C C . GLU A 1 153 ? 2.475 -0.333 -15.148 1 97.06 153 GLU A C 1
ATOM 1203 O O . GLU A 1 153 ? 3.168 0.561 -14.664 1 97.06 153 GLU A O 1
ATOM 1208 N N . VAL A 1 154 ? 2.328 -0.493 -16.406 1 94.56 154 VAL A N 1
ATOM 1209 C CA . VAL A 1 154 ? 3.145 0.274 -17.344 1 94.56 154 VAL A CA 1
ATOM 1210 C C . VAL A 1 154 ? 2.621 1.705 -17.438 1 94.56 154 VAL A C 1
ATOM 1212 O O . VAL A 1 154 ? 3.391 2.662 -17.344 1 94.56 154 VAL A O 1
ATOM 1215 N N . THR A 1 155 ? 1.291 1.841 -17.531 1 95.81 155 THR A N 1
ATOM 1216 C CA . THR A 1 155 ? 0.717 3.172 -17.688 1 95.81 155 THR A CA 1
ATOM 1217 C C . THR A 1 155 ? 0.915 3.996 -16.422 1 95.81 155 THR A C 1
ATOM 1219 O O . THR A 1 155 ? 1.225 5.188 -16.484 1 95.81 155 THR A O 1
ATOM 1222 N N . SER A 1 156 ? 0.733 3.371 -15.25 1 94.56 156 SER A N 1
ATOM 1223 C CA . SER A 1 156 ? 0.875 4.098 -13.992 1 94.56 156 SER A CA 1
ATOM 1224 C C . SER A 1 156 ? 2.33 4.469 -13.727 1 94.56 156 SER A C 1
ATOM 1226 O O . SER A 1 156 ? 2.611 5.453 -13.039 1 94.56 156 SER A O 1
ATOM 1228 N N . ASP A 1 157 ? 3.225 3.646 -14.273 1 90.75 157 ASP A N 1
ATOM 1229 C CA . ASP A 1 157 ? 4.645 3.949 -14.141 1 90.75 157 ASP A CA 1
ATOM 1230 C C . ASP A 1 157 ? 5.027 5.172 -14.977 1 90.75 157 ASP A C 1
ATOM 1232 O O . ASP A 1 157 ? 5.855 5.98 -14.555 1 90.75 157 ASP A O 1
ATOM 1236 N N . LEU A 1 158 ? 4.406 5.297 -16.125 1 88.5 158 LEU A N 1
ATOM 1237 C CA . LEU A 1 158 ? 4.719 6.367 -17.062 1 88.5 158 LEU A CA 1
ATOM 1238 C C . LEU A 1 158 ? 4.031 7.668 -16.656 1 88.5 158 LEU A C 1
ATOM 1240 O O . LEU A 1 158 ? 4.582 8.75 -16.859 1 88.5 158 LEU A O 1
ATOM 1244 N N . ASP A 1 159 ? 2.795 7.52 -16.125 1 91.94 159 ASP A N 1
ATOM 1245 C CA . ASP A 1 159 ? 2 8.695 -15.781 1 91.94 159 ASP A CA 1
ATOM 1246 C C . ASP A 1 159 ? 1.305 8.5 -14.43 1 91.94 159 ASP A C 1
ATOM 1248 O O . ASP A 1 159 ? 0.209 7.941 -14.367 1 91.94 159 ASP A O 1
ATOM 1252 N N . PHE A 1 160 ? 1.817 9.156 -13.469 1 90.25 160 PHE A N 1
ATOM 1253 C CA . PHE A 1 160 ? 1.317 9.047 -12.102 1 90.25 160 PHE A CA 1
ATOM 1254 C C . PHE A 1 160 ? -0.134 9.5 -12.016 1 90.25 160 PHE A C 1
ATOM 1256 O O . PHE A 1 160 ? -0.918 8.961 -11.234 1 90.25 160 PHE A O 1
ATOM 1263 N N . ASN A 1 161 ? -0.511 10.438 -12.797 1 90.69 161 ASN A N 1
ATOM 1264 C CA . ASN A 1 161 ? -1.856 10.992 -12.727 1 90.69 161 ASN A CA 1
ATOM 1265 C C . ASN A 1 161 ? -2.904 9.992 -13.219 1 90.69 161 ASN A C 1
ATOM 1267 O O . ASN A 1 161 ? -4.094 10.148 -12.938 1 90.69 161 ASN A O 1
ATOM 1271 N N . GLN A 1 162 ? -2.424 8.969 -13.852 1 94.69 162 GLN A N 1
ATOM 1272 C CA . GLN A 1 162 ? -3.34 7.957 -14.375 1 94.69 162 GLN A CA 1
ATOM 1273 C C . GLN A 1 162 ? -3.375 6.727 -13.477 1 94.69 162 GLN A C 1
ATOM 1275 O O . GLN A 1 162 ? -4.16 5.805 -13.703 1 94.69 162 GLN A O 1
ATOM 1280 N N . ALA A 1 163 ? -2.578 6.742 -12.422 1 95.31 163 ALA A N 1
ATOM 1281 C CA . ALA A 1 163 ? -2.369 5.535 -11.625 1 95.31 163 ALA A CA 1
ATOM 1282 C C . ALA A 1 163 ? -3.682 5.035 -11.023 1 95.31 163 ALA A C 1
ATOM 1284 O O . ALA A 1 163 ? -4.027 3.861 -11.164 1 95.31 163 ALA A O 1
ATOM 1285 N N . CYS A 1 164 ? -4.457 5.875 -10.453 1 95.5 164 CYS A N 1
ATOM 1286 C CA . CYS A 1 164 ? -5.656 5.438 -9.742 1 95.5 164 CYS A CA 1
ATOM 1287 C C . CYS A 1 164 ? -6.773 5.09 -10.727 1 95.5 164 CYS A C 1
ATOM 1289 O O . CYS A 1 164 ? -7.559 4.176 -10.477 1 95.5 164 CYS A O 1
ATOM 1291 N N . THR A 1 165 ? -6.84 5.836 -11.828 1 96.31 165 THR A N 1
ATOM 1292 C CA . THR A 1 165 ? -7.781 5.465 -12.883 1 96.31 165 THR A CA 1
ATOM 1293 C C . THR A 1 165 ? -7.461 4.074 -13.43 1 96.31 165 THR A C 1
ATOM 1295 O O . THR A 1 165 ? -8.359 3.238 -13.57 1 96.31 165 THR A O 1
ATOM 1298 N N . GLN A 1 166 ? -6.184 3.854 -13.711 1 97.5 166 GLN A N 1
ATOM 1299 C CA . GLN A 1 166 ? -5.758 2.555 -14.227 1 97.5 166 GLN A CA 1
ATOM 1300 C C . GLN A 1 166 ? -5.945 1.46 -13.18 1 97.5 166 GLN A C 1
ATOM 1302 O O . GLN A 1 166 ? -6.25 0.315 -13.523 1 97.5 166 GLN A O 1
ATOM 1307 N N . ALA A 1 167 ? -5.742 1.818 -11.938 1 97.62 167 ALA A N 1
ATOM 1308 C CA . ALA A 1 167 ? -5.973 0.869 -10.852 1 97.62 167 ALA A CA 1
ATOM 1309 C C . ALA A 1 167 ? -7.41 0.356 -10.859 1 97.62 167 ALA A C 1
ATOM 1311 O O . ALA A 1 167 ? -7.645 -0.852 -10.773 1 97.62 167 ALA A O 1
ATOM 1312 N N . ASN A 1 168 ? -8.328 1.274 -11.023 1 96.19 168 ASN A N 1
ATOM 1313 C CA . ASN A 1 168 ? -9.734 0.894 -11.047 1 96.19 168 ASN A CA 1
ATOM 1314 C C . ASN A 1 168 ? -10.055 0.018 -12.25 1 96.19 168 ASN A C 1
ATOM 1316 O O . ASN A 1 168 ? -10.797 -0.959 -12.133 1 96.19 168 ASN A O 1
ATOM 1320 N N . LYS A 1 169 ? -9.523 0.388 -13.375 1 97.81 169 LYS A N 1
ATOM 1321 C CA . LYS A 1 169 ? -9.719 -0.431 -14.57 1 97.81 169 LYS A CA 1
ATOM 1322 C C . LYS A 1 169 ? -9.164 -1.84 -14.359 1 97.81 169 LYS A C 1
ATOM 1324 O O . LYS A 1 169 ? -9.773 -2.82 -14.797 1 97.81 169 LYS A O 1
ATOM 1329 N N . TYR A 1 170 ? -8.07 -1.943 -13.719 1 98.44 170 TYR A N 1
ATOM 1330 C CA . TYR A 1 170 ? -7.414 -3.209 -13.414 1 98.44 170 TYR A CA 1
ATOM 1331 C C . TYR A 1 170 ? -8.297 -4.082 -12.531 1 98.44 170 TYR A C 1
ATOM 1333 O O . TYR A 1 170 ? -8.523 -5.258 -12.828 1 98.44 170 TYR A O 1
ATOM 1341 N N . LEU A 1 171 ? -8.883 -3.5 -11.477 1 97.81 171 LEU A N 1
ATOM 1342 C CA . LEU A 1 171 ? -9.75 -4.246 -10.578 1 97.81 171 LEU A CA 1
ATOM 1343 C C . LEU A 1 171 ? -10.992 -4.754 -11.312 1 97.81 171 LEU A C 1
ATOM 1345 O O . LEU A 1 171 ? -11.352 -5.93 -11.195 1 97.81 171 LEU A O 1
ATOM 1349 N N . ILE A 1 172 ? -11.57 -3.865 -12.078 1 97.31 172 ILE A N 1
ATOM 1350 C CA . ILE A 1 172 ? -12.789 -4.195 -12.805 1 97.31 172 ILE A CA 1
ATOM 1351 C C . ILE A 1 172 ? -12.5 -5.289 -13.828 1 97.31 172 ILE A C 1
ATOM 1353 O O . ILE A 1 172 ? -13.289 -6.227 -13.984 1 97.31 172 ILE A O 1
ATOM 1357 N N . CYS A 1 173 ? -11.414 -5.145 -14.492 1 98.5 173 CYS A N 1
ATOM 1358 C CA . CYS A 1 173 ? -11.008 -6.125 -15.492 1 98.5 173 CYS A CA 1
ATOM 1359 C C . CYS A 1 173 ? -10.867 -7.508 -14.867 1 98.5 173 CYS A C 1
ATOM 1361 O O . CYS A 1 173 ? -11.391 -8.492 -15.398 1 98.5 173 CYS A O 1
ATOM 1363 N N . PHE A 1 174 ? -10.18 -7.621 -13.742 1 98.56 174 PHE A N 1
ATOM 1364 C CA . PHE A 1 174 ? -10.016 -8.891 -13.039 1 98.56 174 PHE A CA 1
ATOM 1365 C C . PHE A 1 174 ? -11.359 -9.445 -12.586 1 98.56 174 PHE A C 1
ATOM 1367 O O . PHE A 1 174 ? -11.664 -10.617 -12.82 1 98.56 174 PHE A O 1
ATOM 1374 N N . GLU A 1 175 ? -12.164 -8.602 -12 1 97.31 175 GLU A N 1
ATOM 1375 C CA . GLU A 1 175 ? -13.484 -9.023 -11.539 1 97.31 175 GLU A CA 1
ATOM 1376 C C . GLU A 1 175 ? -14.312 -9.602 -12.688 1 97.31 175 GLU A C 1
ATOM 1378 O O . GLU A 1 175 ? -14.93 -10.656 -12.539 1 97.31 175 GLU A O 1
ATOM 1383 N N . ASN A 1 176 ? -14.289 -8.891 -13.773 1 97.31 176 ASN A N 1
ATOM 1384 C CA . ASN A 1 176 ? -15.094 -9.305 -14.914 1 97.31 176 ASN A CA 1
ATOM 1385 C C . ASN A 1 176 ? -14.609 -10.633 -15.484 1 97.31 176 ASN A C 1
ATOM 1387 O O . ASN A 1 176 ? -15.414 -11.484 -15.859 1 97.31 176 ASN A O 1
ATOM 1391 N N . LEU A 1 177 ? -13.328 -10.828 -15.562 1 98.38 177 LEU A N 1
ATOM 1392 C CA . LEU A 1 177 ? -12.781 -12.055 -16.125 1 98.38 177 LEU A CA 1
ATOM 1393 C C . LEU A 1 177 ? -13.078 -13.25 -15.242 1 98.38 177 LEU A C 1
ATOM 1395 O O . LEU A 1 177 ? -13.367 -14.344 -15.734 1 98.38 177 LEU A O 1
ATOM 1399 N N . PHE A 1 178 ? -13.039 -13.031 -13.922 1 98.19 178 PHE A N 1
ATOM 1400 C CA . PHE A 1 178 ? -13.398 -14.117 -13.023 1 98.19 178 PHE A CA 1
ATOM 1401 C C . PHE A 1 178 ? -14.906 -14.359 -13.039 1 98.19 178 PHE A C 1
ATOM 1403 O O . PHE A 1 178 ? -15.359 -15.492 -12.914 1 98.19 178 PHE A O 1
ATOM 1410 N N . LYS A 1 179 ? -15.641 -13.273 -13.195 1 96.81 179 LYS A N 1
ATOM 1411 C CA . LYS A 1 179 ? -17.078 -13.398 -13.352 1 96.81 179 LYS A CA 1
ATOM 1412 C C . LYS A 1 179 ? -17.438 -14.242 -14.57 1 96.81 179 LYS A C 1
ATOM 1414 O O . LYS A 1 179 ? -18.312 -15.102 -14.508 1 96.81 179 LYS A O 1
ATOM 1419 N N . GLN A 1 180 ? -16.766 -14.008 -15.586 1 96.81 180 GLN A N 1
ATOM 1420 C CA . GLN A 1 180 ? -17.016 -14.727 -16.828 1 96.81 180 GLN A CA 1
ATOM 1421 C C . GLN A 1 180 ? -16.703 -16.203 -16.688 1 96.81 180 GLN A C 1
ATOM 1423 O O . GLN A 1 180 ? -17.391 -17.062 -17.266 1 96.81 180 GLN A O 1
ATOM 1428 N N . GLN A 1 181 ? -15.695 -16.562 -15.953 1 97.44 181 GLN A N 1
ATOM 1429 C CA . GLN A 1 181 ? -15.258 -17.938 -15.836 1 97.44 181 GLN A CA 1
ATOM 1430 C C . GLN A 1 181 ? -16.016 -18.672 -14.734 1 97.44 181 GLN A C 1
ATOM 1432 O O . GLN A 1 181 ? -16.266 -19.875 -14.828 1 97.44 181 GLN A O 1
ATOM 1437 N N . CYS A 1 182 ? -16.391 -17.922 -13.641 1 97.62 182 CYS A N 1
ATOM 1438 C CA . CYS A 1 182 ? -16.969 -18.578 -12.477 1 97.62 182 CYS A CA 1
ATOM 1439 C C . CYS A 1 182 ? -18.484 -18.344 -12.406 1 97.62 182 CYS A C 1
ATOM 1441 O O . CYS A 1 182 ? -19.188 -19 -11.633 1 97.62 182 CYS A O 1
ATOM 1443 N N . GLY A 1 183 ? -19.016 -17.422 -13.164 1 95.5 183 GLY A N 1
ATOM 1444 C CA . GLY A 1 183 ? -20.438 -17.172 -13.203 1 95.5 183 GLY A CA 1
ATOM 1445 C C . GLY A 1 183 ? -20.828 -15.844 -12.57 1 95.5 183 GLY A C 1
ATOM 1446 O O . GLY A 1 183 ? -20.125 -15.336 -11.703 1 95.5 183 GLY A O 1
ATOM 1447 N N . ASP A 1 184 ? -21.938 -15.328 -12.945 1 91.19 184 ASP A N 1
ATOM 1448 C CA . ASP A 1 184 ? -22.438 -14.023 -12.516 1 91.19 184 ASP A CA 1
ATOM 1449 C C . ASP A 1 184 ? -22.719 -14.016 -11.016 1 91.19 184 ASP A C 1
ATOM 1451 O O . ASP A 1 184 ? -22.609 -12.969 -10.367 1 91.19 184 ASP A O 1
ATOM 1455 N N . LYS A 1 185 ? -23.078 -15.188 -10.555 1 89.75 185 LYS A N 1
ATOM 1456 C CA . LYS A 1 185 ? -23.484 -15.242 -9.156 1 89.75 185 LYS A CA 1
ATOM 1457 C C . LYS A 1 185 ? -22.312 -15.602 -8.25 1 89.75 185 LYS A C 1
ATOM 1459 O O . LYS A 1 185 ? -22.484 -15.766 -7.043 1 89.75 185 LYS A O 1
ATOM 1464 N N . SER A 1 186 ? -21.125 -15.633 -8.883 1 92.88 186 SER A N 1
ATOM 1465 C CA . SER A 1 186 ? -19.953 -16 -8.109 1 92.88 186 SER A CA 1
ATOM 1466 C C . SER A 1 186 ? -19.328 -14.781 -7.438 1 92.88 186 SER A C 1
ATOM 1468 O O . SER A 1 186 ? -18.172 -14.43 -7.711 1 92.88 186 SER A O 1
ATOM 1470 N N . ASN A 1 187 ? -20 -14.219 -6.48 1 92.75 187 ASN A N 1
ATOM 1471 C CA . ASN A 1 187 ? -19.562 -12.992 -5.82 1 92.75 187 ASN A CA 1
ATOM 1472 C C . ASN A 1 187 ? -18.234 -13.195 -5.09 1 92.75 187 ASN A C 1
ATOM 1474 O O . ASN A 1 187 ? -17.406 -12.289 -5.035 1 92.75 187 ASN A O 1
ATOM 1478 N N . ASP A 1 188 ? -18.125 -14.336 -4.566 1 94.62 188 ASP A N 1
ATOM 1479 C CA . ASP A 1 188 ? -16.906 -14.625 -3.822 1 94.62 188 ASP A CA 1
ATOM 1480 C C . ASP A 1 188 ? -15.688 -14.648 -4.746 1 94.62 188 ASP A C 1
ATOM 1482 O O . ASP A 1 188 ? -14.633 -14.109 -4.41 1 94.62 188 ASP A O 1
ATOM 1486 N N . ALA A 1 189 ? -15.875 -15.266 -5.922 1 96.56 189 ALA A N 1
ATOM 1487 C CA . ALA A 1 189 ? -14.781 -15.312 -6.891 1 96.56 189 ALA A CA 1
ATOM 1488 C C . ALA A 1 189 ? -14.461 -13.914 -7.418 1 96.56 189 ALA A C 1
ATOM 1490 O O . ALA A 1 189 ? -13.289 -13.578 -7.613 1 96.56 189 ALA A O 1
ATOM 1491 N N . GLN A 1 190 ? -15.469 -13.156 -7.652 1 96.19 190 GLN A N 1
ATOM 1492 C CA . GLN A 1 190 ? -15.281 -11.781 -8.109 1 96.19 190 GLN A CA 1
ATOM 1493 C C . GLN A 1 190 ? -14.539 -10.945 -7.074 1 96.19 190 GLN A C 1
ATOM 1495 O O . GLN A 1 190 ? -13.609 -10.211 -7.41 1 96.19 190 GLN A O 1
ATOM 1500 N N . PHE A 1 191 ? -14.961 -11.133 -5.867 1 95.19 191 PHE A N 1
ATOM 1501 C CA . PHE A 1 191 ? -14.312 -10.43 -4.77 1 95.19 191 PHE A CA 1
ATOM 1502 C C . PHE A 1 191 ? -12.844 -10.828 -4.652 1 95.19 191 PHE A C 1
ATOM 1504 O O . PHE A 1 191 ? -11.984 -9.977 -4.43 1 95.19 191 PHE A O 1
ATOM 1511 N N . TRP A 1 192 ? -12.625 -12.094 -4.77 1 97.31 192 TRP A N 1
ATOM 1512 C CA . TRP A 1 192 ? -11.266 -12.602 -4.695 1 97.31 192 TRP A CA 1
ATOM 1513 C C . TRP A 1 192 ? -10.375 -11.93 -5.738 1 97.31 192 TRP A C 1
ATOM 1515 O O . TRP A 1 192 ? -9.273 -11.484 -5.422 1 97.31 192 TRP A O 1
ATOM 1525 N N . ALA A 1 193 ? -10.859 -11.812 -6.965 1 98.12 193 ALA A N 1
ATOM 1526 C CA . ALA A 1 193 ? -10.102 -11.211 -8.062 1 98.12 193 ALA A CA 1
ATOM 1527 C C . ALA A 1 193 ? -9.844 -9.734 -7.801 1 98.12 193 ALA A C 1
ATOM 1529 O O . ALA A 1 193 ? -8.75 -9.227 -8.07 1 98.12 193 ALA A O 1
ATOM 1530 N N . CYS A 1 194 ? -10.805 -9.117 -7.316 1 96.81 194 CYS A N 1
ATOM 1531 C CA . CYS A 1 194 ? -10.688 -7.703 -6.965 1 96.81 194 CYS A CA 1
ATOM 1532 C C . CYS A 1 194 ? -9.617 -7.492 -5.906 1 96.81 194 CYS A C 1
ATOM 1534 O O . CYS A 1 194 ? -8.75 -6.629 -6.059 1 96.81 194 CYS A O 1
ATOM 1536 N N . GLU A 1 195 ? -9.664 -8.312 -4.852 1 96.25 195 GLU A N 1
ATOM 1537 C CA . GLU A 1 195 ? -8.711 -8.172 -3.754 1 96.25 195 GLU A CA 1
ATOM 1538 C C . GLU A 1 195 ? -7.293 -8.523 -4.203 1 96.25 195 GLU A C 1
ATOM 1540 O O . GLU A 1 195 ? -6.332 -7.867 -3.795 1 96.25 195 GLU A O 1
ATOM 1545 N N . TYR A 1 196 ? -7.188 -9.562 -5.059 1 98 196 TYR A N 1
ATOM 1546 C CA . TYR A 1 196 ? -5.891 -9.938 -5.609 1 98 196 TYR A CA 1
ATOM 1547 C C . TYR A 1 196 ? -5.254 -8.766 -6.348 1 98 196 TYR A C 1
ATOM 1549 O O . TYR A 1 196 ? -4.078 -8.453 -6.141 1 98 196 TYR A O 1
ATOM 1557 N N . SER A 1 197 ? -6.02 -8.102 -7.168 1 98.31 197 SER A N 1
ATOM 1558 C CA . SER A 1 197 ? -5.516 -6.973 -7.945 1 98.31 197 SER A CA 1
ATOM 1559 C C . SER A 1 197 ? -5.301 -5.746 -7.062 1 98.31 197 SER A C 1
ATOM 1561 O O . SER A 1 197 ? -4.344 -5 -7.254 1 98.31 197 SER A O 1
ATOM 1563 N N . ARG A 1 198 ? -6.145 -5.57 -6.086 1 96.19 198 ARG A N 1
ATOM 1564 C CA . ARG A 1 198 ? -6.059 -4.414 -5.199 1 96.19 198 ARG A CA 1
ATOM 1565 C C . ARG A 1 198 ? -4.746 -4.414 -4.422 1 96.19 198 ARG A C 1
ATOM 1567 O O . ARG A 1 198 ? -4.109 -3.371 -4.27 1 96.19 198 ARG A O 1
ATOM 1574 N N . VAL A 1 199 ? -4.34 -5.543 -3.936 1 97.06 199 VAL A N 1
ATOM 1575 C CA . VAL A 1 199 ? -3.098 -5.672 -3.184 1 97.06 199 VAL A CA 1
ATOM 1576 C C . VAL A 1 199 ? -1.923 -5.219 -4.047 1 97.06 199 VAL A C 1
ATOM 1578 O O . VAL A 1 199 ? -1.013 -4.543 -3.561 1 97.06 199 VAL A O 1
ATOM 1581 N N . ASN A 1 200 ? -1.964 -5.594 -5.312 1 98.19 200 ASN A N 1
ATOM 1582 C CA . ASN A 1 200 ? -0.917 -5.164 -6.234 1 98.19 200 ASN A CA 1
ATOM 1583 C C . ASN A 1 200 ? -0.914 -3.646 -6.402 1 98.19 200 ASN A C 1
ATOM 1585 O O . ASN A 1 200 ? 0.145 -3.016 -6.371 1 98.19 200 ASN A O 1
ATOM 1589 N N . VAL A 1 201 ? -2.049 -3.102 -6.535 1 97.56 201 VAL A N 1
ATOM 1590 C CA . VAL A 1 201 ? -2.184 -1.659 -6.699 1 97.56 201 VAL A CA 1
ATOM 1591 C C . VAL A 1 201 ? -1.625 -0.945 -5.469 1 97.56 201 VAL A C 1
ATOM 1593 O O . VAL A 1 201 ? -0.836 -0.005 -5.594 1 97.56 201 VAL A O 1
ATOM 1596 N N . PHE A 1 202 ? -1.961 -1.436 -4.289 1 96.38 202 PHE A N 1
ATOM 1597 C CA . PHE A 1 202 ? -1.61 -0.745 -3.053 1 96.38 202 PHE A CA 1
ATOM 1598 C C . PHE A 1 202 ? -0.122 -0.889 -2.756 1 96.38 202 PHE A C 1
ATOM 1600 O O . PHE A 1 202 ? 0.434 -0.13 -1.959 1 96.38 202 PHE A O 1
ATOM 1607 N N . THR A 1 203 ? 0.483 -1.855 -3.389 1 97 203 THR A N 1
ATOM 1608 C CA . THR A 1 203 ? 1.923 -2.006 -3.211 1 97 203 THR A CA 1
ATOM 1609 C C . THR A 1 203 ? 2.658 -0.747 -3.66 1 97 203 THR A C 1
ATOM 1611 O O . THR A 1 203 ? 3.678 -0.376 -3.074 1 97 203 THR A O 1
ATOM 1614 N N . ARG A 1 204 ? 2.057 -0.112 -4.664 1 95.56 204 ARG A N 1
ATOM 1615 C CA . ARG A 1 204 ? 2.76 1.051 -5.199 1 95.56 204 ARG A CA 1
ATOM 1616 C C . ARG A 1 204 ? 1.942 2.324 -5 1 95.56 204 ARG A C 1
ATOM 1618 O O . ARG A 1 204 ? 2.504 3.406 -4.816 1 95.56 204 ARG A O 1
ATOM 1625 N N . TYR A 1 205 ? 0.655 2.152 -5.031 1 95.75 205 TYR A N 1
ATOM 1626 C CA . TYR A 1 205 ? -0.207 3.326 -4.953 1 95.75 205 TYR A CA 1
ATOM 1627 C C . TYR A 1 205 ? -1.28 3.146 -3.885 1 95.75 205 TYR A C 1
ATOM 1629 O O . TYR A 1 205 ? -2.473 3.096 -4.199 1 95.75 205 TYR A O 1
ATOM 1637 N N . PRO A 1 206 ? -0.883 3.189 -2.648 1 94.56 206 PRO A N 1
ATOM 1638 C CA . PRO A 1 206 ? -1.818 2.932 -1.551 1 94.56 206 PRO A CA 1
ATOM 1639 C C . PRO A 1 206 ? -2.852 4.043 -1.382 1 94.56 206 PRO A C 1
ATOM 1641 O O . PRO A 1 206 ? -3.846 3.865 -0.674 1 94.56 206 PRO A O 1
ATOM 1644 N N . GLN A 1 207 ? -2.691 5.172 -2.057 1 91.25 207 GLN A N 1
ATOM 1645 C CA . GLN A 1 207 ? -3.59 6.309 -1.902 1 91.25 207 GLN A CA 1
ATOM 1646 C C . GLN A 1 207 ? -4.816 6.164 -2.799 1 91.25 207 GLN A C 1
ATOM 1648 O O . GLN A 1 207 ? -5.781 6.918 -2.664 1 91.25 207 GLN A O 1
ATOM 1653 N N . CYS A 1 208 ? -4.742 5.211 -3.703 1 92.88 208 CYS A N 1
ATOM 1654 C CA . CYS A 1 208 ? -5.879 5.023 -4.602 1 92.88 208 CYS A CA 1
ATOM 1655 C C . CYS A 1 208 ? -7.086 4.48 -3.846 1 92.88 208 CYS A C 1
ATOM 1657 O O . CYS A 1 208 ? -6.941 3.635 -2.959 1 92.88 208 CYS A O 1
ATOM 1659 N N . ALA A 1 209 ? -8.227 4.969 -4.238 1 82.38 209 ALA A N 1
ATOM 1660 C CA . ALA A 1 209 ? -9.469 4.5 -3.629 1 82.38 209 ALA A CA 1
ATOM 1661 C C . ALA A 1 209 ? -10 3.26 -4.344 1 82.38 209 ALA A C 1
ATOM 1663 O O . ALA A 1 209 ? -11.133 3.252 -4.832 1 82.38 209 ALA A O 1
ATOM 1664 N N . ALA A 1 210 ? -9.156 2.328 -4.348 1 82.31 210 ALA A N 1
ATOM 1665 C CA . ALA A 1 210 ? -9.547 1.06 -4.957 1 82.31 210 ALA A CA 1
ATOM 1666 C C . ALA A 1 210 ? -10.211 0.142 -3.939 1 82.31 210 ALA A C 1
ATOM 1668 O O . ALA A 1 210 ? -9.594 -0.247 -2.945 1 82.31 210 ALA A O 1
ATOM 1669 N N . ARG A 1 211 ? -11.508 -0.154 -4.172 1 82.62 211 ARG A N 1
ATOM 1670 C CA . ARG A 1 211 ? -12.258 -0.938 -3.193 1 82.62 211 ARG A CA 1
ATOM 1671 C C . ARG A 1 211 ? -12.906 -2.154 -3.848 1 82.62 211 ARG A C 1
ATOM 1673 O O . ARG A 1 211 ? -13.266 -2.111 -5.023 1 82.62 211 ARG A O 1
ATOM 1680 N N . CYS A 1 212 ? -12.914 -3.139 -3.041 1 87.56 212 CYS A N 1
ATOM 1681 C CA . CYS A 1 212 ? -13.625 -4.359 -3.412 1 87.56 212 CYS A CA 1
ATOM 1682 C C . CYS A 1 212 ? -14.875 -4.543 -2.566 1 87.56 212 CYS A C 1
ATOM 1684 O O . CYS A 1 212 ? -14.828 -4.422 -1.342 1 87.56 212 CYS A O 1
ATOM 1686 N N . VAL A 1 213 ? -16.016 -4.555 -3.188 1 73.06 213 VAL A N 1
ATOM 1687 C CA . VAL A 1 213 ? -17.281 -4.68 -2.469 1 73.06 213 VAL A CA 1
ATOM 1688 C C . VAL A 1 213 ? -17.469 -6.125 -2.014 1 73.06 213 VAL A C 1
ATOM 1690 O O . VAL A 1 213 ? -17.359 -7.055 -2.814 1 73.06 213 VAL A O 1
ATOM 1693 N N . LEU A 1 214 ? -17.656 -6.176 -0.597 1 67.31 214 LEU A N 1
ATOM 1694 C CA . LEU A 1 214 ? -17.844 -7.5 -0.018 1 67.31 214 LEU A CA 1
ATOM 1695 C C . LEU A 1 214 ? -19.109 -8.148 -0.564 1 67.31 214 LEU A C 1
ATOM 1697 O O . LEU A 1 214 ? -20.109 -7.469 -0.808 1 67.31 214 LEU A O 1
ATOM 1701 N N . PRO A 1 215 ? -19.125 -9.445 -0.877 1 51.12 215 PRO A N 1
ATOM 1702 C CA . PRO A 1 215 ? -20.359 -10.148 -1.249 1 51.12 215 PRO A CA 1
ATOM 1703 C C . PRO A 1 215 ? -21.422 -10.086 -0.155 1 51.12 215 PRO A C 1
ATOM 1705 O O . PRO A 1 215 ? -21.094 -10.055 1.033 1 51.12 215 PRO A O 1
ATOM 1708 N N . TYR A 1 216 ? -22.516 -9.203 -0.254 1 42.69 216 TYR A N 1
ATOM 1709 C CA . TYR A 1 216 ? -23.625 -9.273 0.697 1 42.69 216 TYR A CA 1
ATOM 1710 C C . TYR A 1 216 ? -23.969 -10.719 1.021 1 42.69 216 TYR A C 1
ATOM 1712 O O . TYR A 1 216 ? -24.172 -11.539 0.117 1 42.69 216 TYR A O 1
ATOM 1720 N N . THR A 1 217 ? -23.562 -11.203 2.139 1 39.69 217 THR A N 1
ATOM 1721 C CA . THR A 1 217 ? -24.312 -12.391 2.541 1 39.69 217 THR A CA 1
ATOM 1722 C C . THR A 1 217 ? -25.812 -12.094 2.594 1 39.69 217 THR A C 1
ATOM 1724 O O . THR A 1 217 ? -26.234 -11.117 3.221 1 39.69 217 THR A O 1
ATOM 1727 N N . GLY A 1 218 ? -26.75 -12.367 1.727 1 32.47 218 GLY A N 1
ATOM 1728 C CA . GLY A 1 218 ? -28.188 -12.469 1.789 1 32.47 218 GLY A CA 1
ATOM 1729 C C . GLY A 1 218 ? -28.703 -12.859 3.162 1 32.47 218 GLY A C 1
ATOM 1730 O O . GLY A 1 218 ? -29.859 -13.258 3.307 1 32.47 218 GLY A O 1
ATOM 1731 N N . GLY A 1 219 ? -28.141 -13.367 4.242 1 28.81 219 GLY A N 1
ATOM 1732 C CA . GLY A 1 219 ? -29.156 -13.742 5.211 1 28.81 219 GLY A CA 1
ATOM 1733 C C . GLY A 1 219 ? -29.922 -12.555 5.75 1 28.81 219 GLY A C 1
ATOM 1734 O O . GLY A 1 219 ? -29.344 -11.508 6.047 1 28.81 219 GLY A O 1
ATOM 1735 N N . ILE A 1 220 ? -31.172 -12.398 5.285 1 24.58 220 ILE A N 1
ATOM 1736 C CA . ILE A 1 220 ? -32.344 -11.766 5.891 1 24.58 220 ILE A CA 1
ATOM 1737 C C . ILE A 1 220 ? -32.312 -11.977 7.406 1 24.58 220 ILE A C 1
ATOM 1739 O O . ILE A 1 220 ? -32.188 -13.109 7.879 1 24.58 220 ILE A O 1
ATOM 1743 N N . LEU A 1 221 ? -31.875 -11.133 8.25 1 22.27 221 LEU A N 1
ATOM 1744 C CA . LEU A 1 221 ? -32.656 -11.242 9.477 1 22.27 221 LEU A CA 1
ATOM 1745 C C . LEU A 1 221 ? -34.156 -11.289 9.172 1 22.27 221 LEU A C 1
ATOM 1747 O O . LEU A 1 221 ? -34.719 -10.289 8.734 1 22.27 221 LEU A O 1
ATOM 1751 N N . GLY A 1 222 ? -34.594 -12.312 8.398 1 16.86 222 GLY A N 1
ATOM 1752 C CA . GLY A 1 222 ? -35.906 -12.789 8.797 1 16.86 222 GLY A CA 1
ATOM 1753 C C . GLY A 1 222 ? -35.906 -13.422 10.172 1 16.86 222 GLY A C 1
ATOM 1754 O O . GLY A 1 222 ? -34.875 -13.836 10.68 1 16.86 222 GLY A O 1
ATOM 1755 N N . MET B 1 1 ? 55.312 -7.934 -43.531 1 33.94 1 MET B N 1
ATOM 1756 C CA . MET B 1 1 ? 54.438 -6.801 -43.344 1 33.94 1 MET B CA 1
ATOM 1757 C C . MET B 1 1 ? 53.094 -7.266 -42.75 1 33.94 1 MET B C 1
ATOM 1759 O O . MET B 1 1 ? 52.281 -7.855 -43.469 1 33.94 1 MET B O 1
ATOM 1763 N N . LEU B 1 2 ? 53.094 -7.824 -41.5 1 38.72 2 LEU B N 1
ATOM 1764 C CA . LEU B 1 2 ? 52.031 -8.445 -40.75 1 38.72 2 LEU B CA 1
ATOM 1765 C C . LEU B 1 2 ? 50.969 -7.418 -40.344 1 38.72 2 LEU B C 1
ATOM 1767 O O . LEU B 1 2 ? 51.281 -6.418 -39.688 1 38.72 2 LEU B O 1
ATOM 1771 N N . GLY B 1 3 ? 49.906 -7.262 -41.188 1 34.19 3 GLY B N 1
ATOM 1772 C CA . GLY B 1 3 ? 48.781 -6.375 -41 1 34.19 3 GLY B CA 1
ATOM 1773 C C . GLY B 1 3 ? 48.031 -6.633 -39.688 1 34.19 3 GLY B C 1
ATOM 1774 O O . GLY B 1 3 ? 47.594 -7.754 -39.438 1 34.19 3 GLY B O 1
ATOM 1775 N N . VAL B 1 4 ? 48.344 -5.824 -38.625 1 40.44 4 VAL B N 1
ATOM 1776 C CA . VAL B 1 4 ? 47.688 -5.73 -37.344 1 40.44 4 VAL B CA 1
ATOM 1777 C C . VAL B 1 4 ? 46.219 -5.363 -37.531 1 40.44 4 VAL B C 1
ATOM 1779 O O . VAL B 1 4 ? 45.906 -4.293 -38.031 1 40.44 4 VAL B O 1
ATOM 1782 N N . PHE B 1 5 ? 45.375 -6.414 -37.812 1 35.75 5 PHE B N 1
ATOM 1783 C CA . PHE B 1 5 ? 43.938 -6.16 -37.781 1 35.75 5 PHE B CA 1
ATOM 1784 C C . PHE B 1 5 ? 43.5 -5.703 -36.406 1 35.75 5 PHE B C 1
ATOM 1786 O O . PHE B 1 5 ? 43.625 -6.438 -35.438 1 35.75 5 PHE B O 1
ATOM 1793 N N . VAL B 1 6 ? 43.469 -4.375 -36.188 1 35.69 6 VAL B N 1
ATOM 1794 C CA . VAL B 1 6 ? 42.812 -3.754 -35.031 1 35.69 6 VAL B CA 1
ATOM 1795 C C . VAL B 1 6 ? 41.312 -4.051 -35.031 1 35.69 6 VAL B C 1
ATOM 1797 O O . VAL B 1 6 ? 40.594 -3.635 -35.938 1 35.69 6 VAL B O 1
ATOM 1800 N N . VAL B 1 7 ? 40.969 -5.152 -34.531 1 28.66 7 VAL B N 1
ATOM 1801 C CA . VAL B 1 7 ? 39.531 -5.375 -34.25 1 28.66 7 VAL B CA 1
ATOM 1802 C C . VAL B 1 7 ? 39.031 -4.32 -33.281 1 28.66 7 VAL B C 1
ATOM 1804 O O . VAL B 1 7 ? 39.469 -4.258 -32.125 1 28.66 7 VAL B O 1
ATOM 1807 N N . ALA B 1 8 ? 38.531 -3.215 -33.812 1 34.53 8 ALA B N 1
ATOM 1808 C CA . ALA B 1 8 ? 37.719 -2.277 -33.062 1 34.53 8 ALA B CA 1
ATOM 1809 C C . ALA B 1 8 ? 36.531 -2.984 -32.375 1 34.53 8 ALA B C 1
ATOM 1811 O O . ALA B 1 8 ? 35.625 -3.457 -33.062 1 34.53 8 ALA B O 1
ATOM 1812 N N . ILE B 1 9 ? 36.812 -3.494 -31.234 1 31.64 9 ILE B N 1
ATOM 1813 C CA . ILE B 1 9 ? 35.688 -3.924 -30.391 1 31.64 9 ILE B CA 1
ATOM 1814 C C . ILE B 1 9 ? 34.719 -2.762 -30.188 1 31.64 9 ILE B C 1
ATOM 1816 O O . ILE B 1 9 ? 35.062 -1.757 -29.562 1 31.64 9 ILE B O 1
ATOM 1820 N N . LEU B 1 10 ? 33.812 -2.549 -31.094 1 31.66 10 LEU B N 1
ATOM 1821 C CA . LEU B 1 10 ? 32.656 -1.726 -30.844 1 31.66 10 LEU B CA 1
ATOM 1822 C C . LEU B 1 10 ? 31.922 -2.186 -29.578 1 31.66 10 LEU B C 1
ATOM 1824 O O . LEU B 1 10 ? 31.344 -3.281 -29.547 1 31.66 10 LEU B O 1
ATOM 1828 N N . ALA B 1 11 ? 32.406 -1.645 -28.469 1 33.81 11 ALA B N 1
ATOM 1829 C CA . ALA B 1 11 ? 31.594 -1.639 -27.25 1 33.81 11 ALA B CA 1
ATOM 1830 C C . ALA B 1 11 ? 30.188 -1.112 -27.531 1 33.81 11 ALA B C 1
ATOM 1832 O O . ALA B 1 11 ? 30 0.071 -27.828 1 33.81 11 ALA B O 1
ATOM 1833 N N . ILE B 1 12 ? 29.359 -1.971 -28.094 1 31.41 12 ILE B N 1
ATOM 1834 C CA . ILE B 1 12 ? 27.938 -1.65 -28.031 1 31.41 12 ILE B CA 1
ATOM 1835 C C . ILE B 1 12 ? 27.547 -1.396 -26.578 1 31.41 12 ILE B C 1
ATOM 1837 O O . ILE B 1 12 ? 27.594 -2.303 -25.75 1 31.41 12 ILE B O 1
ATOM 1841 N N . SER B 1 13 ? 27.688 -0.176 -26.094 1 30.66 13 SER B N 1
ATOM 1842 C CA . SER B 1 13 ? 27.047 0.299 -24.875 1 30.66 13 SER B CA 1
ATOM 1843 C C . SER B 1 13 ? 25.562 -0.065 -24.859 1 30.66 13 SER B C 1
ATOM 1845 O O . SER B 1 13 ? 24.781 0.488 -25.625 1 30.66 13 SER B O 1
ATOM 1847 N N . THR B 1 14 ? 25.219 -1.32 -24.703 1 32.31 14 THR B N 1
ATOM 1848 C CA . THR B 1 14 ? 23.828 -1.59 -24.344 1 32.31 14 THR B CA 1
ATOM 1849 C C . THR B 1 14 ? 23.359 -0.635 -23.25 1 32.31 14 THR B C 1
ATOM 1851 O O . THR B 1 14 ? 23.891 -0.65 -22.141 1 32.31 14 THR B O 1
ATOM 1854 N N . GLY B 1 15 ? 23 0.578 -23.594 1 30.53 15 GLY B N 1
ATOM 1855 C CA . GLY B 1 15 ? 22.25 1.483 -22.734 1 30.53 15 GLY B CA 1
ATOM 1856 C C . GLY B 1 15 ? 21.172 0.785 -21.922 1 30.53 15 GLY B C 1
ATOM 1857 O O . GLY B 1 15 ? 20.125 0.423 -22.453 1 30.53 15 GLY B O 1
ATOM 1858 N N . VAL B 1 16 ? 21.438 -0.094 -21.109 1 33.84 16 VAL B N 1
ATOM 1859 C CA . VAL B 1 16 ? 20.469 -0.428 -20.062 1 33.84 16 VAL B CA 1
ATOM 1860 C C . VAL B 1 16 ? 19.766 0.841 -19.578 1 33.84 16 VAL B C 1
ATOM 1862 O O . VAL B 1 16 ? 20.422 1.771 -19.094 1 33.84 16 VAL B O 1
ATOM 1865 N N . GLU B 1 17 ? 18.734 1.313 -20.203 1 35.66 17 GLU B N 1
ATOM 1866 C CA . GLU B 1 17 ? 17.922 2.432 -19.734 1 35.66 17 GLU B CA 1
ATOM 1867 C C . GLU B 1 17 ? 17.75 2.395 -18.219 1 35.66 17 GLU B C 1
ATOM 1869 O O . GLU B 1 17 ? 17.172 1.449 -17.672 1 35.66 17 GLU B O 1
ATOM 1874 N N . ALA B 1 18 ? 18.688 2.74 -17.406 1 37.72 18 ALA B N 1
ATOM 1875 C CA . ALA B 1 18 ? 18.641 3.059 -15.984 1 37.72 18 ALA B CA 1
ATOM 1876 C C . ALA B 1 18 ? 17.281 3.613 -15.578 1 37.72 18 ALA B C 1
ATOM 1878 O O . ALA B 1 18 ? 16.734 4.496 -16.25 1 37.72 18 ALA B O 1
ATOM 1879 N N . GLY B 1 19 ? 16.25 2.898 -15.188 1 47.62 19 GLY B N 1
ATOM 1880 C CA . GLY B 1 19 ? 15.07 3.475 -14.562 1 47.62 19 GLY B CA 1
ATOM 1881 C C . GLY B 1 19 ? 15.289 4.887 -14.047 1 47.62 19 GLY B C 1
ATOM 1882 O O . GLY B 1 19 ? 16.359 5.195 -13.516 1 47.62 19 GLY B O 1
ATOM 1883 N N . VAL B 1 20 ? 14.695 5.898 -14.625 1 56.22 20 VAL B N 1
ATOM 1884 C CA . VAL B 1 20 ? 14.961 7.324 -14.445 1 56.22 20 VAL B CA 1
ATOM 1885 C C . VAL B 1 20 ? 14.93 7.668 -12.961 1 56.22 20 VAL B C 1
ATOM 1887 O O . VAL B 1 20 ? 13.953 7.383 -12.266 1 56.22 20 VAL B O 1
ATOM 1890 N N . ASP B 1 21 ? 16 7.832 -12.305 1 79.31 21 ASP B N 1
ATOM 1891 C CA . ASP B 1 21 ? 16.203 8.312 -10.938 1 79.31 21 ASP B CA 1
ATOM 1892 C C . ASP B 1 21 ? 15.508 9.656 -10.727 1 79.31 21 ASP B C 1
ATOM 1894 O O . ASP B 1 21 ? 15.25 10.391 -11.68 1 79.31 21 ASP B O 1
ATOM 1898 N N . CYS B 1 22 ? 14.922 9.859 -9.531 1 91 22 CYS B N 1
ATOM 1899 C CA . CYS B 1 22 ? 14.312 11.125 -9.125 1 91 22 CYS B CA 1
ATOM 1900 C C . CYS B 1 22 ? 15.227 12.297 -9.438 1 91 22 CYS B C 1
ATOM 1902 O O . CYS B 1 22 ? 16.422 12.25 -9.156 1 91 22 CYS B O 1
ATOM 1904 N N . ASP B 1 23 ? 14.664 13.227 -10.203 1 93.69 23 ASP B N 1
ATOM 1905 C CA . ASP B 1 23 ? 15.359 14.508 -10.305 1 93.69 23 ASP B CA 1
ATOM 1906 C C . ASP B 1 23 ? 15.398 15.219 -8.953 1 93.69 23 ASP B C 1
ATOM 1908 O O . ASP B 1 23 ? 14.477 15.945 -8.594 1 93.69 23 ASP B O 1
ATOM 1912 N N . SER B 1 24 ? 16.453 15.078 -8.258 1 91 24 SER B N 1
ATOM 1913 C CA . SER B 1 24 ? 16.578 15.547 -6.883 1 91 24 SER B CA 1
ATOM 1914 C C . SER B 1 24 ? 16.5 17.062 -6.805 1 91 24 SER B C 1
ATOM 1916 O O . SER B 1 24 ? 15.992 17.625 -5.824 1 91 24 SER B O 1
ATOM 1918 N N . SER B 1 25 ? 17.016 17.766 -7.855 1 94.62 25 SER B N 1
ATOM 1919 C CA . SER B 1 25 ? 16.938 19.219 -7.848 1 94.62 25 SER B CA 1
ATOM 1920 C C . SER B 1 25 ?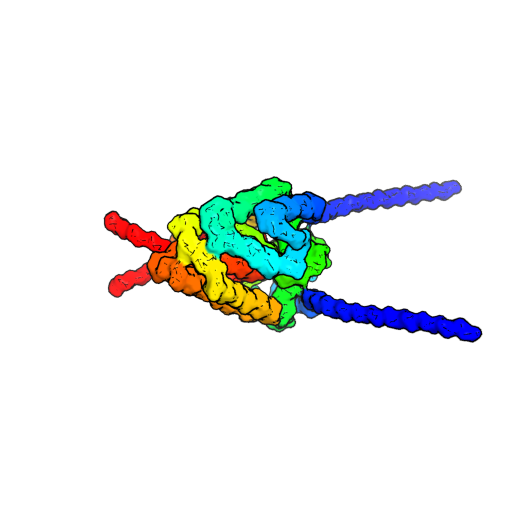 15.5 19.703 -7.91 1 94.62 25 SER B C 1
ATOM 1922 O O . SER B 1 25 ? 15.109 20.625 -7.188 1 94.62 25 SER B O 1
ATOM 1924 N N . LYS B 1 26 ? 14.805 19.141 -8.766 1 96.5 26 LYS B N 1
ATOM 1925 C CA . LYS B 1 26 ? 13.383 19.469 -8.867 1 96.5 26 LYS B CA 1
ATOM 1926 C C . LYS B 1 26 ? 12.656 19.125 -7.566 1 96.5 26 LYS B C 1
ATOM 1928 O O . LYS B 1 26 ? 11.859 19.938 -7.07 1 96.5 26 LYS B O 1
ATOM 1933 N N . TYR B 1 27 ? 12.922 17.969 -6.992 1 97.19 27 TYR B N 1
ATOM 1934 C CA . TYR B 1 27 ? 12.289 17.594 -5.738 1 97.19 27 TYR B CA 1
ATOM 1935 C C . TYR B 1 27 ? 12.547 18.625 -4.648 1 97.19 27 TYR B C 1
ATOM 1937 O O . TYR B 1 27 ? 11.617 19.062 -3.971 1 97.19 27 TYR B O 1
ATOM 1945 N N . TYR B 1 28 ? 13.773 19 -4.539 1 97 28 TYR B N 1
ATOM 1946 C CA . TYR B 1 28 ? 14.141 19.906 -3.463 1 97 28 TYR B CA 1
ATOM 1947 C C . TYR B 1 28 ? 13.461 21.266 -3.645 1 97 28 TYR B C 1
ATOM 1949 O O . TYR B 1 28 ? 13.023 21.875 -2.67 1 97 28 TYR B O 1
ATOM 1957 N N . SER B 1 29 ? 13.383 21.672 -4.875 1 97.81 29 SER B N 1
ATOM 1958 C CA . SER B 1 29 ? 12.719 22.938 -5.148 1 97.81 29 SER B CA 1
ATOM 1959 C C . SER B 1 29 ? 11.242 22.875 -4.789 1 97.81 29 SER B C 1
ATOM 1961 O O . SER B 1 29 ? 10.711 23.781 -4.141 1 97.81 29 SER B O 1
ATOM 1963 N N . CYS B 1 30 ? 10.547 21.797 -5.188 1 98.62 30 CYS B N 1
ATOM 1964 C CA . CYS B 1 30 ? 9.125 21.625 -4.918 1 98.62 30 CYS B CA 1
ATOM 1965 C C . CYS B 1 30 ? 8.867 21.438 -3.43 1 98.62 30 CYS B C 1
ATOM 1967 O O . CYS B 1 30 ? 7.906 21.984 -2.887 1 98.62 30 CYS B O 1
ATOM 1969 N N . GLN B 1 31 ? 9.797 20.719 -2.732 1 98.06 31 GLN B N 1
ATOM 1970 C CA . GLN B 1 31 ? 9.68 20.516 -1.292 1 98.06 31 GLN B CA 1
ATOM 1971 C C . GLN B 1 31 ? 9.844 21.828 -0.535 1 98.06 31 GLN B C 1
ATOM 1973 O O . GLN B 1 31 ? 9.148 22.078 0.451 1 98.06 31 GLN B O 1
ATOM 1978 N N . ALA B 1 32 ? 10.727 22.625 -1.034 1 98 32 ALA B N 1
ATOM 1979 C CA . ALA B 1 32 ? 10.93 23.938 -0.405 1 98 32 ALA B CA 1
ATOM 1980 C C . ALA B 1 32 ? 9.68 24.797 -0.496 1 98 32 ALA B C 1
ATOM 1982 O O . ALA B 1 32 ? 9.328 25.5 0.454 1 98 32 ALA B O 1
ATOM 1983 N N . THR B 1 33 ? 8.984 24.766 -1.592 1 98.19 33 THR B N 1
ATOM 1984 C CA . THR B 1 33 ? 7.754 25.516 -1.779 1 98.19 33 THR B CA 1
ATOM 1985 C C . THR B 1 33 ? 6.656 25.016 -0.845 1 98.19 33 THR B C 1
ATOM 1987 O O . THR B 1 33 ? 5.938 25.812 -0.235 1 98.19 33 THR B O 1
ATOM 1990 N N . LEU B 1 34 ? 6.555 23.703 -0.754 1 98.69 34 LEU B N 1
ATOM 1991 C CA . LEU B 1 34 ? 5.582 23.109 0.157 1 98.69 34 LEU B CA 1
ATOM 1992 C C . LEU B 1 34 ? 5.867 23.516 1.599 1 98.69 34 LEU B C 1
ATOM 1994 O O . LEU B 1 34 ? 4.953 23.906 2.33 1 98.69 34 LEU B O 1
ATOM 1998 N N . ASN B 1 35 ? 7.133 23.453 1.954 1 98.5 35 ASN B N 1
ATOM 1999 C CA . ASN B 1 35 ? 7.547 23.844 3.297 1 98.5 35 ASN B CA 1
ATOM 2000 C C . ASN B 1 35 ? 7.219 25.312 3.58 1 98.5 35 ASN B C 1
ATOM 2002 O O . ASN B 1 35 ? 6.699 25.641 4.648 1 98.5 35 ASN B O 1
ATOM 2006 N N . SER B 1 36 ? 7.508 26.109 2.625 1 98.12 36 SER B N 1
ATOM 2007 C CA . SER B 1 36 ? 7.246 27.547 2.791 1 98.12 36 SER B CA 1
ATOM 2008 C C . SER B 1 36 ? 5.758 27.812 2.963 1 98.12 36 SER B C 1
ATOM 2010 O O . SER B 1 36 ? 5.359 28.609 3.812 1 98.12 36 SER B O 1
ATOM 2012 N N . ALA B 1 37 ? 4.965 27.125 2.209 1 98.31 37 ALA B N 1
ATOM 2013 C CA . ALA B 1 37 ? 3.518 27.328 2.256 1 98.31 37 ALA B CA 1
ATOM 2014 C C . ALA B 1 37 ? 2.955 26.938 3.619 1 98.31 37 ALA B C 1
ATOM 2016 O O . ALA B 1 37 ? 1.947 27.484 4.062 1 98.31 37 ALA B O 1
ATOM 2017 N N . LEU B 1 38 ? 3.645 26 4.301 1 98.44 38 LEU B N 1
ATOM 2018 C CA . LEU B 1 38 ? 3.145 25.484 5.574 1 98.44 38 LEU B CA 1
ATOM 2019 C C . LEU B 1 38 ? 4.043 25.922 6.727 1 98.44 38 LEU B C 1
ATOM 2021 O O . LEU B 1 38 ? 3.971 25.359 7.824 1 98.44 38 LEU B O 1
ATOM 2025 N N . ASN B 1 39 ? 4.949 26.812 6.441 1 97.81 39 ASN B N 1
ATOM 2026 C CA . ASN B 1 39 ? 5.859 27.359 7.445 1 97.81 39 ASN B CA 1
ATOM 2027 C C . ASN B 1 39 ? 6.652 26.266 8.141 1 97.81 39 ASN B C 1
ATOM 2029 O O . ASN B 1 39 ? 6.762 26.266 9.367 1 97.81 39 ASN B O 1
ATOM 2033 N N . ILE B 1 40 ? 7.074 25.297 7.352 1 98.06 40 ILE B N 1
ATOM 2034 C CA . ILE B 1 40 ? 7.922 24.234 7.863 1 98.06 40 ILE B CA 1
ATOM 2035 C C . ILE B 1 40 ? 9.383 24.531 7.539 1 98.06 40 ILE B C 1
ATOM 2037 O O . ILE B 1 40 ? 9.727 24.797 6.387 1 98.06 40 ILE B O 1
ATOM 2041 N N . PHE B 1 41 ? 10.266 24.422 8.492 1 96.12 41 PHE B N 1
ATOM 2042 C CA . PHE B 1 41 ? 11.633 24.906 8.328 1 96.12 41 PHE B CA 1
ATOM 2043 C C . PHE B 1 41 ? 12.578 23.75 8.008 1 96.12 41 PHE B C 1
ATOM 2045 O O . PHE B 1 41 ? 13.656 23.953 7.445 1 96.12 41 PHE B O 1
ATOM 2052 N N . ASP B 1 42 ? 12.203 22.562 8.414 1 96.19 42 ASP B N 1
ATOM 2053 C CA . ASP B 1 42 ? 13.062 21.406 8.148 1 96.19 42 ASP B CA 1
ATOM 2054 C C . ASP B 1 42 ? 13.172 21.141 6.648 1 96.19 42 ASP B C 1
ATOM 2056 O O . ASP B 1 42 ? 12.18 20.797 5.996 1 96.19 42 ASP B O 1
ATOM 2060 N N . THR B 1 43 ? 14.375 21.172 6.113 1 96.19 43 THR B N 1
ATOM 2061 C CA . THR B 1 43 ? 14.586 21.031 4.676 1 96.19 43 THR B CA 1
ATOM 2062 C C . THR B 1 43 ? 14.781 19.578 4.289 1 96.19 43 THR B C 1
ATOM 2064 O O . THR B 1 43 ? 14.789 19.234 3.105 1 96.19 43 THR B O 1
ATOM 2067 N N . GLN B 1 44 ? 14.953 18.766 5.281 1 97.25 44 GLN B N 1
ATOM 2068 C CA . GLN B 1 44 ? 15.102 17.328 5.039 1 97.25 44 GLN B CA 1
ATOM 2069 C C . GLN B 1 44 ? 14.195 16.516 5.965 1 97.25 44 GLN B C 1
ATOM 2071 O O . GLN B 1 44 ? 14.688 15.727 6.773 1 97.25 44 GLN B O 1
ATOM 2076 N N . PRO B 1 45 ? 12.961 16.703 5.75 1 97.88 45 PRO B N 1
ATOM 2077 C CA . PRO B 1 45 ? 12 16.172 6.727 1 97.88 45 PRO B CA 1
ATOM 2078 C C . PRO B 1 45 ? 11.914 14.656 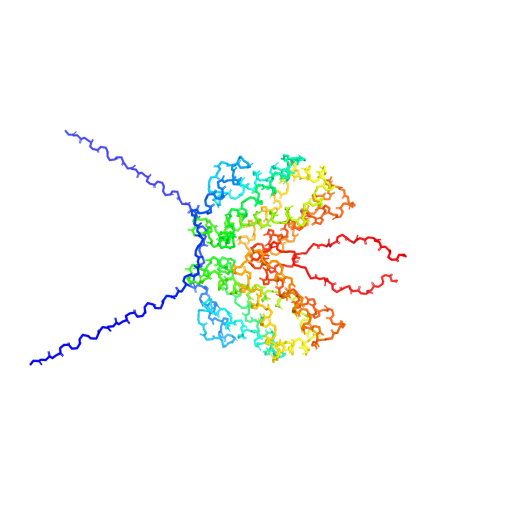6.711 1 97.88 45 PRO B C 1
ATOM 2080 O O . PRO B 1 45 ? 11.352 14.055 7.633 1 97.88 45 PRO B O 1
ATOM 2083 N N . TRP B 1 46 ? 12.523 13.977 5.73 1 97.75 46 TRP B N 1
ATOM 2084 C CA . TRP B 1 46 ? 12.516 12.516 5.668 1 97.75 46 TRP B CA 1
ATOM 2085 C C . TRP B 1 46 ? 13.43 11.922 6.734 1 97.75 46 TRP B C 1
ATOM 2087 O O . TRP B 1 46 ? 13.367 10.727 7.016 1 97.75 46 TRP B O 1
ATOM 2097 N N . TYR B 1 47 ? 14.25 12.734 7.441 1 97.56 47 TYR B N 1
ATOM 2098 C CA . TYR B 1 47 ? 15.07 12.258 8.547 1 97.56 47 TYR B CA 1
ATOM 2099 C C . TYR B 1 47 ? 14.289 12.258 9.852 1 97.56 47 TYR B C 1
ATOM 2101 O O . TYR B 1 47 ? 14.664 11.586 10.812 1 97.56 47 TYR B O 1
ATOM 2109 N N . ASP B 1 48 ? 13.211 13.094 9.875 1 97.94 48 ASP B N 1
ATOM 2110 C CA . ASP B 1 48 ? 12.336 13.18 11.039 1 97.94 48 ASP B CA 1
ATOM 2111 C C . ASP B 1 48 ? 10.875 13.336 10.609 1 97.94 48 ASP B C 1
ATOM 2113 O O . ASP B 1 48 ? 10.25 14.367 10.883 1 97.94 48 ASP B O 1
ATOM 2117 N N . PRO B 1 49 ? 10.312 12.273 10.016 1 98.25 49 PRO B N 1
ATOM 2118 C CA . PRO B 1 49 ? 8.961 12.383 9.461 1 98.25 49 PRO B CA 1
ATOM 2119 C C . PRO B 1 49 ? 7.895 12.609 10.531 1 98.25 49 PRO B C 1
ATOM 2121 O O . PRO B 1 49 ? 6.844 13.18 10.25 1 98.25 49 PRO B O 1
ATOM 2124 N N . GLU B 1 50 ? 8.188 12.148 11.758 1 97.69 50 GLU B N 1
ATOM 2125 C CA . GLU B 1 50 ? 7.219 12.359 12.836 1 97.69 50 GLU B CA 1
ATOM 2126 C C . GLU B 1 50 ? 7.023 13.844 13.117 1 97.69 50 GLU B C 1
ATOM 2128 O O . GLU B 1 50 ? 5.891 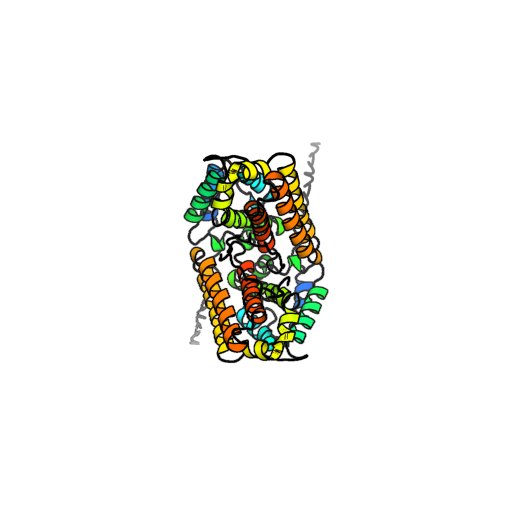14.297 13.297 1 97.69 50 GLU B O 1
ATOM 2133 N N . ASN B 1 51 ? 8.117 14.531 13.188 1 97.94 51 ASN B N 1
ATOM 2134 C CA . ASN B 1 51 ? 8.008 15.969 13.398 1 97.94 51 ASN B CA 1
ATOM 2135 C C . ASN B 1 51 ? 7.328 16.656 12.211 1 97.94 51 ASN B C 1
ATOM 2137 O O . ASN B 1 51 ? 6.508 17.547 12.398 1 97.94 51 ASN B O 1
ATOM 2141 N N . TYR B 1 52 ? 7.664 16.312 11.031 1 98.62 52 TYR B N 1
ATOM 2142 C CA . TYR B 1 52 ? 7.039 16.875 9.836 1 98.62 52 TYR B CA 1
ATOM 2143 C C . TYR B 1 52 ? 5.535 16.625 9.844 1 98.62 52 TYR B C 1
ATOM 2145 O O . TYR B 1 52 ? 4.75 17.531 9.539 1 98.62 52 TYR B O 1
ATOM 2153 N N . ARG B 1 53 ? 5.172 15.422 10.195 1 98.5 53 ARG B N 1
ATOM 2154 C CA . ARG B 1 53 ? 3.762 15.062 10.289 1 98.5 53 ARG B CA 1
ATOM 2155 C C . ARG B 1 53 ? 3.045 15.93 11.32 1 98.5 53 ARG B C 1
ATOM 2157 O O . ARG B 1 53 ? 1.926 16.391 11.078 1 98.5 53 ARG B O 1
ATOM 2164 N N . TYR B 1 54 ? 3.66 16.031 12.398 1 97.81 54 TYR B N 1
ATOM 2165 C CA . TYR B 1 54 ? 3.074 16.875 13.438 1 97.81 54 TYR B CA 1
ATOM 2166 C C . TYR B 1 54 ? 2.807 18.281 12.914 1 97.81 54 TYR B C 1
ATOM 2168 O O . TYR B 1 54 ? 1.741 18.844 13.164 1 97.81 54 TYR B O 1
ATOM 2176 N N . GLU B 1 55 ? 3.732 18.812 12.18 1 98.31 55 GLU B N 1
ATOM 2177 C CA . GLU B 1 55 ? 3.578 20.156 11.633 1 98.31 55 GLU B CA 1
ATOM 2178 C C . GLU B 1 55 ? 2.443 20.219 10.617 1 98.31 55 GLU B C 1
ATOM 2180 O O . GLU B 1 55 ? 1.631 21.141 10.633 1 98.31 55 GLU B O 1
ATOM 2185 N N . VAL B 1 56 ? 2.344 19.234 9.789 1 98.69 56 VAL B N 1
ATOM 2186 C CA . VAL B 1 56 ? 1.283 19.188 8.789 1 98.69 56 VAL B CA 1
ATOM 2187 C C . VAL B 1 56 ? -0.071 19.016 9.477 1 98.69 56 VAL B C 1
ATOM 2189 O O . VAL B 1 56 ? -1.012 19.766 9.188 1 98.69 56 VAL B O 1
ATOM 2192 N N . GLU B 1 57 ? -0.154 18.125 10.461 1 98.31 57 GLU B N 1
ATOM 2193 C CA . GLU B 1 57 ? -1.426 17.797 11.094 1 98.31 57 GLU B CA 1
ATOM 2194 C C . GLU B 1 57 ? -1.866 18.891 12.062 1 98.31 57 GLU B C 1
ATOM 2196 O O . GLU B 1 57 ? -3.027 18.938 12.469 1 98.31 57 GLU B O 1
ATOM 2201 N N . SER B 1 58 ? -0.956 19.781 12.383 1 98.12 58 SER B N 1
ATOM 2202 C CA . SER B 1 58 ? -1.354 20.938 13.188 1 98.12 58 SER B CA 1
ATOM 2203 C C . SER B 1 58 ? -2.355 21.812 12.445 1 98.12 58 SER B C 1
ATOM 2205 O O . SER B 1 58 ? -3.188 22.484 13.062 1 98.12 58 SER B O 1
ATOM 2207 N N . TYR B 1 59 ? -2.283 21.766 11.102 1 98.56 59 TYR B N 1
ATOM 2208 C CA . TYR B 1 59 ? -3.246 22.5 10.297 1 98.56 59 TYR B CA 1
ATOM 2209 C C . TYR B 1 59 ? -4.605 21.812 10.305 1 98.56 59 TYR B C 1
ATOM 2211 O O . TYR B 1 59 ? -5.633 22.469 10.078 1 98.56 59 TYR B O 1
ATOM 2219 N N . TYR B 1 60 ? -4.617 20.469 10.562 1 98.5 60 TYR B N 1
ATOM 2220 C CA . TYR B 1 60 ? -5.895 19.766 10.656 1 98.5 60 TYR B CA 1
ATOM 2221 C C . TYR B 1 60 ? -6.672 20.219 11.883 1 98.5 60 TYR B C 1
ATOM 2223 O O . TYR B 1 60 ? -7.887 20 11.969 1 98.5 60 TYR B O 1
ATOM 2231 N N . GLN B 1 61 ? -5.988 20.812 12.852 1 97.75 61 GLN B N 1
ATOM 2232 C CA . GLN B 1 61 ? -6.59 21.281 14.102 1 97.75 61 GLN B CA 1
ATOM 2233 C C . GLN B 1 61 ? -7.34 22.594 13.891 1 97.75 61 GLN B C 1
ATOM 2235 O O . GLN B 1 61 ? -8.148 23 14.734 1 97.75 61 GLN B O 1
ATOM 2240 N N . LYS B 1 62 ? -7.035 23.234 12.766 1 97.44 62 LYS B N 1
ATOM 2241 C CA . LYS B 1 62 ? -7.621 24.547 12.469 1 97.44 62 LYS B CA 1
ATOM 2242 C C . LYS B 1 62 ? -8.797 24.406 11.508 1 97.44 62 LYS B C 1
ATOM 2244 O O . LYS B 1 62 ? -9.047 23.328 10.969 1 97.44 62 LYS B O 1
ATOM 2249 N N . GLN B 1 63 ? -9.555 25.484 11.391 1 96.81 63 GLN B N 1
ATOM 2250 C CA . GLN B 1 63 ? -10.727 25.5 10.523 1 96.81 63 GLN B CA 1
ATOM 2251 C C . GLN B 1 63 ? -10.594 26.578 9.438 1 96.81 63 GLN B C 1
ATOM 2253 O O . GLN B 1 63 ? -9.688 27.406 9.492 1 96.81 63 GLN B O 1
ATOM 2258 N N . GLY B 1 64 ? -11.477 26.469 8.453 1 95.75 64 GLY B N 1
ATOM 2259 C CA . GLY B 1 64 ? -11.523 27.5 7.434 1 95.75 64 GLY B CA 1
ATOM 2260 C C . GLY B 1 64 ? -10.312 27.5 6.527 1 95.75 64 GLY B C 1
ATOM 2261 O O . GLY B 1 64 ? -9.734 26.438 6.25 1 95.75 64 GLY B O 1
ATOM 2262 N N . VAL B 1 65 ? -9.844 28.609 6.047 1 95.5 65 VAL B N 1
ATOM 2263 C CA . VAL B 1 65 ? -8.828 28.75 5.008 1 95.5 65 VAL B CA 1
ATOM 2264 C C . VAL B 1 65 ? -7.449 28.438 5.594 1 95.5 65 VAL B C 1
ATOM 2266 O O . VAL B 1 65 ? -6.516 28.109 4.859 1 95.5 65 VAL B O 1
ATOM 2269 N N . ASP B 1 66 ? -7.34 28.484 6.984 1 95.88 66 ASP B N 1
ATOM 2270 C CA . ASP B 1 66 ? -6.062 28.266 7.648 1 95.88 66 ASP B CA 1
ATOM 2271 C C . ASP B 1 66 ? -5.93 26.812 8.109 1 95.88 66 ASP B C 1
ATOM 2273 O O . ASP B 1 66 ? -4.945 26.453 8.75 1 95.88 66 ASP B O 1
ATOM 2277 N N . GLY B 1 67 ? -6.941 26.031 7.82 1 97.69 67 GLY B N 1
ATOM 2278 C CA . GLY B 1 67 ? -6.945 24.625 8.234 1 97.69 67 GLY B CA 1
ATOM 2279 C C . GLY B 1 67 ? -6.512 23.688 7.129 1 97.69 67 GLY B C 1
ATOM 2280 O O . GLY B 1 67 ? -5.477 23.891 6.492 1 97.69 67 GLY B O 1
ATOM 2281 N N . ILE B 1 68 ? -7.324 22.672 6.957 1 98.06 68 ILE B N 1
ATOM 2282 C CA . ILE B 1 68 ? -7.008 21.594 6.035 1 98.06 68 ILE B CA 1
ATOM 2283 C C . ILE B 1 68 ? -6.93 22.125 4.609 1 98.06 68 ILE B C 1
ATOM 2285 O O . ILE B 1 68 ? -6.18 21.609 3.781 1 98.06 68 ILE B O 1
ATOM 2289 N N . ARG B 1 69 ? -7.621 23.219 4.324 1 98.25 69 ARG B N 1
ATOM 2290 C CA . ARG B 1 69 ? -7.594 23.812 2.994 1 98.25 69 ARG B CA 1
ATOM 2291 C C . ARG B 1 69 ? -6.199 24.344 2.658 1 98.25 69 ARG B C 1
ATOM 2293 O O . ARG B 1 69 ? -5.781 24.312 1.498 1 98.25 69 ARG B O 1
ATOM 2300 N N . LYS B 1 70 ? -5.555 24.828 3.631 1 98.62 70 LYS B N 1
ATOM 2301 C CA . LYS B 1 70 ? -4.191 25.312 3.418 1 98.62 70 LYS B CA 1
ATOM 2302 C C . LYS B 1 70 ? -3.256 24.156 3.041 1 98.62 70 LYS B C 1
ATOM 2304 O O . LYS B 1 70 ? -2.43 24.297 2.139 1 98.62 70 LYS B O 1
ATOM 2309 N N . VAL B 1 71 ? -3.408 23.078 3.762 1 98.81 71 VAL B N 1
ATOM 2310 C CA . VAL B 1 71 ? -2.611 21.891 3.463 1 98.81 71 VAL B CA 1
ATOM 2311 C C . VAL B 1 71 ? -2.908 21.422 2.043 1 98.81 71 VAL B C 1
ATOM 2313 O O . VAL B 1 71 ? -1.988 21.109 1.281 1 98.81 71 VAL B O 1
ATOM 2316 N N . CYS B 1 72 ? -4.172 21.391 1.683 1 98.81 72 CYS B N 1
ATOM 2317 C CA . CYS B 1 72 ? -4.57 20.859 0.384 1 98.81 72 CYS B CA 1
ATOM 2318 C C . CYS B 1 72 ? -4.09 21.766 -0.746 1 98.81 72 CYS B C 1
ATOM 2320 O O . CYS B 1 72 ? -3.699 21.281 -1.81 1 98.81 72 CYS B O 1
ATOM 2322 N N . ARG B 1 73 ? -4.098 23.031 -0.532 1 98.62 73 ARG B N 1
ATOM 2323 C CA . ARG B 1 73 ? -3.559 23.953 -1.526 1 98.62 73 ARG B CA 1
ATOM 2324 C C . ARG B 1 73 ? -2.057 23.75 -1.704 1 98.62 73 ARG B C 1
ATOM 2326 O O . ARG B 1 73 ? -1.563 23.688 -2.832 1 98.62 73 ARG B O 1
ATOM 2333 N N . ALA B 1 74 ? -1.339 23.672 -0.591 1 98.88 74 ALA B N 1
ATOM 2334 C CA . ALA B 1 74 ? 0.107 23.469 -0.633 1 98.88 74 ALA B CA 1
ATOM 2335 C C . ALA B 1 74 ? 0.457 22.141 -1.312 1 98.88 74 ALA B C 1
ATOM 2337 O O . ALA B 1 74 ? 1.391 22.078 -2.115 1 98.88 74 ALA B O 1
ATOM 2338 N N . PHE B 1 75 ? -0.278 21.156 -1.031 1 98.69 75 PHE B N 1
ATOM 2339 C CA . PHE B 1 75 ? -0.038 19.828 -1.591 1 98.69 75 PHE B CA 1
ATOM 2340 C C . PHE B 1 75 ? -0.312 19.812 -3.09 1 98.69 75 PHE B C 1
ATOM 2342 O O . PHE B 1 75 ? 0.435 19.203 -3.857 1 98.69 75 PHE B O 1
ATOM 2349 N N . ARG B 1 76 ? -1.396 20.453 -3.477 1 98 76 ARG B N 1
ATOM 2350 C CA . ARG B 1 76 ? -1.698 20.547 -4.902 1 98 76 ARG B CA 1
ATOM 2351 C C . ARG B 1 76 ? -0.559 21.234 -5.652 1 98 76 ARG B C 1
ATOM 2353 O O . ARG B 1 76 ? -0.154 20.781 -6.723 1 98 76 ARG B O 1
ATOM 2360 N N . GLU B 1 77 ? -0.012 22.281 -5.125 1 98.56 77 GLU B N 1
ATOM 2361 C CA . GLU B 1 77 ? 1.102 22.984 -5.742 1 98.56 77 GLU B CA 1
ATOM 2362 C C . GLU B 1 77 ? 2.352 22.109 -5.801 1 98.56 77 GLU B C 1
ATOM 2364 O O . GLU B 1 77 ? 3.08 22.141 -6.797 1 98.56 77 GLU B O 1
ATOM 2369 N N . PHE B 1 78 ? 2.598 21.391 -4.73 1 98.56 78 PHE B N 1
ATOM 2370 C CA . PHE B 1 78 ? 3.725 20.469 -4.691 1 98.56 78 PHE B CA 1
ATOM 2371 C C . PHE B 1 78 ? 3.627 19.438 -5.816 1 98.56 78 PHE B C 1
ATOM 2373 O O . PHE B 1 78 ? 4.602 19.203 -6.535 1 98.56 78 PHE B O 1
ATOM 2380 N N . LYS B 1 79 ? 2.479 18.875 -5.992 1 97 79 LYS B N 1
ATOM 2381 C CA . LYS B 1 79 ? 2.271 17.859 -7.023 1 97 79 LYS B CA 1
ATOM 2382 C C . LYS B 1 79 ? 2.441 18.453 -8.422 1 97 79 LYS B C 1
ATOM 2384 O O . LYS B 1 79 ? 3.049 17.844 -9.297 1 97 79 LYS B O 1
ATOM 2389 N N . GLN B 1 80 ? 1.849 19.625 -8.57 1 97 80 GLN B N 1
ATOM 2390 C CA . GLN B 1 80 ? 1.98 20.297 -9.852 1 97 80 GLN B CA 1
ATOM 2391 C C . GLN B 1 80 ? 3.441 20.609 -10.164 1 97 80 GLN B C 1
ATOM 2393 O O . GLN B 1 80 ? 3.891 20.422 -11.297 1 97 80 GLN B O 1
ATOM 2398 N N . CYS B 1 81 ? 4.133 21.047 -9.211 1 97.88 81 CYS B N 1
ATOM 2399 C CA . CYS B 1 81 ? 5.555 21.344 -9.352 1 97.88 81 CYS B CA 1
ATOM 2400 C C . CYS B 1 81 ? 6.336 20.094 -9.742 1 97.88 81 CYS B C 1
ATOM 2402 O O . CYS B 1 81 ? 7.184 20.141 -10.633 1 97.88 81 CYS B O 1
ATOM 2404 N N . MET B 1 82 ? 6.039 19 -9.102 1 96.38 82 MET B N 1
ATOM 2405 C CA . MET B 1 82 ? 6.762 17.75 -9.328 1 96.38 82 MET B CA 1
ATOM 2406 C C . MET B 1 82 ? 6.453 17.188 -10.711 1 96.38 82 MET B C 1
ATOM 2408 O O . MET B 1 82 ? 7.328 16.609 -11.352 1 96.38 82 MET B O 1
ATOM 2412 N N . GLY B 1 83 ? 5.152 17.375 -11.156 1 93.19 83 GLY B N 1
ATOM 2413 C CA . GLY B 1 83 ? 4.746 16.844 -12.445 1 93.19 83 GLY B CA 1
ATOM 2414 C C . GLY B 1 83 ? 5.023 15.367 -12.602 1 93.19 83 GLY B C 1
ATOM 2415 O O . GLY B 1 83 ? 4.652 14.57 -11.734 1 93.19 83 GLY B O 1
ATOM 2416 N N . ASP B 1 84 ? 5.754 15.016 -13.633 1 87.88 84 ASP B N 1
ATOM 2417 C CA . ASP B 1 84 ? 6 13.617 -13.969 1 87.88 84 ASP B CA 1
ATOM 2418 C C . ASP B 1 84 ? 7.012 12.992 -13.016 1 87.88 84 ASP B C 1
ATOM 2420 O O . ASP B 1 84 ? 7.16 11.766 -12.977 1 87.88 84 ASP B O 1
ATOM 2424 N N . GLN B 1 85 ? 7.621 13.836 -12.195 1 91.94 85 GLN B N 1
ATOM 2425 C CA . GLN B 1 85 ? 8.648 13.359 -11.281 1 91.94 85 GLN B CA 1
ATOM 2426 C C . GLN B 1 85 ? 8.031 12.852 -9.984 1 91.94 85 GLN B C 1
ATOM 2428 O O . GLN B 1 85 ? 8.703 12.18 -9.188 1 91.94 85 GLN B O 1
ATOM 2433 N N . TYR B 1 86 ? 6.766 13.078 -9.766 1 93.69 86 TYR B N 1
ATOM 2434 C CA . TYR B 1 86 ? 6.145 12.75 -8.492 1 93.69 86 TYR B CA 1
ATOM 2435 C C . TYR B 1 86 ? 6.238 11.258 -8.203 1 93.69 86 TYR B C 1
ATOM 2437 O O . TYR B 1 86 ? 6.676 10.852 -7.121 1 93.69 86 TYR B O 1
ATOM 2445 N N . ALA B 1 87 ? 5.949 10.453 -9.156 1 88.44 87 ALA B N 1
ATOM 2446 C CA . ALA B 1 87 ? 5.844 9.016 -8.945 1 88.44 87 ALA B CA 1
ATOM 2447 C C . ALA B 1 87 ? 7.211 8.398 -8.656 1 88.44 87 ALA B C 1
ATOM 2449 O O . ALA B 1 87 ? 7.316 7.418 -7.914 1 88.44 87 ALA B O 1
ATOM 2450 N N . ILE B 1 88 ? 8.219 8.977 -9.188 1 89.19 88 ILE B N 1
ATOM 2451 C CA . ILE B 1 88 ? 9.547 8.391 -9.047 1 89.19 88 ILE B CA 1
ATOM 2452 C C . ILE B 1 88 ? 10.227 8.938 -7.789 1 89.19 88 ILE B C 1
ATOM 2454 O O . ILE B 1 88 ? 10.992 8.234 -7.129 1 89.19 88 ILE B O 1
ATOM 2458 N N . CYS B 1 89 ? 9.859 10.156 -7.449 1 94.75 89 CYS B N 1
ATOM 2459 C CA . CYS B 1 89 ? 10.539 10.781 -6.324 1 94.75 89 CYS B CA 1
ATOM 2460 C C . CYS B 1 89 ? 9.852 10.438 -5.008 1 94.75 89 CYS B C 1
ATOM 2462 O O . CYS B 1 89 ? 10.516 10.25 -3.984 1 94.75 89 CYS B O 1
ATOM 2464 N N . MET B 1 90 ? 8.547 10.352 -5.062 1 95.56 90 MET B N 1
ATOM 2465 C CA . MET B 1 90 ? 7.805 10.18 -3.814 1 95.56 90 MET B CA 1
ATOM 2466 C C . MET B 1 90 ? 7.598 8.695 -3.508 1 95.56 90 MET B C 1
ATOM 2468 O O . MET B 1 90 ? 6.461 8.227 -3.438 1 95.56 90 MET B O 1
ATOM 2472 N N . THR B 1 91 ? 8.719 8.055 -3.312 1 94.81 91 THR B N 1
ATOM 2473 C CA . THR B 1 91 ? 8.773 6.641 -2.965 1 94.81 91 THR B CA 1
ATOM 2474 C C . THR B 1 91 ? 9.758 6.402 -1.82 1 94.81 91 THR B C 1
ATOM 2476 O O . THR B 1 91 ? 10.719 7.16 -1.65 1 94.81 91 THR B O 1
ATOM 2479 N N . PRO B 1 92 ? 9.469 5.328 -1.021 1 95 92 PRO B N 1
ATOM 2480 C CA . PRO B 1 92 ? 10.469 4.996 0.001 1 95 92 PRO B CA 1
ATOM 2481 C C . PRO B 1 92 ? 11.852 4.742 -0.587 1 95 92 PRO B C 1
ATOM 2483 O O . PRO B 1 92 ? 12.867 5.039 0.054 1 95 92 PRO B O 1
ATOM 2486 N N . VAL B 1 93 ? 11.922 4.266 -1.833 1 92.5 93 VAL B N 1
ATOM 2487 C CA . VAL B 1 93 ? 13.18 3.975 -2.51 1 92.5 93 VAL B CA 1
ATOM 2488 C C . VAL B 1 93 ? 14.016 5.25 -2.625 1 92.5 93 VAL B C 1
ATOM 2490 O O . VAL B 1 93 ? 15.203 5.25 -2.299 1 92.5 93 VAL B O 1
ATOM 2493 N N . HIS B 1 94 ? 13.438 6.27 -3 1 93.81 94 HIS B N 1
ATOM 2494 C CA . HIS B 1 94 ? 14.148 7.531 -3.174 1 93.81 94 HIS B CA 1
ATOM 2495 C C . HIS B 1 94 ? 14.703 8.039 -1.846 1 93.81 94 HIS B C 1
ATOM 2497 O O . HIS B 1 94 ? 15.867 8.422 -1.761 1 93.81 94 HIS B O 1
ATOM 2503 N N . PHE B 1 95 ? 13.945 7.977 -0.816 1 95.88 95 PHE B N 1
ATOM 2504 C CA . PHE B 1 95 ? 14.352 8.617 0.427 1 95.88 95 PHE B CA 1
ATOM 2505 C C . PHE B 1 95 ? 15.383 7.77 1.162 1 95.88 95 PHE B C 1
ATOM 2507 O O . PHE B 1 95 ? 16.234 8.297 1.878 1 95.88 95 PHE B O 1
ATOM 2514 N N . VAL B 1 96 ? 15.297 6.523 0.974 1 92.81 96 VAL B N 1
ATOM 2515 C CA . VAL B 1 96 ? 16.375 5.695 1.505 1 92.81 96 VAL B CA 1
ATOM 2516 C C . VAL B 1 96 ? 17.672 6.012 0.773 1 92.81 96 VAL B C 1
ATOM 2518 O O . VAL B 1 96 ? 18.75 6 1.376 1 92.81 96 VAL B O 1
ATOM 2521 N N . SER B 1 97 ? 17.547 6.293 -0.529 1 90.38 97 SER B N 1
ATOM 2522 C CA . SER B 1 97 ? 18.75 6.676 -1.279 1 90.38 97 SER B CA 1
ATOM 2523 C C . SER B 1 97 ? 19.328 7.984 -0.759 1 90.38 97 SER B C 1
ATOM 2525 O O . SER B 1 97 ? 20.5 8.281 -0.986 1 90.38 97 SER B O 1
ATOM 2527 N N . LEU B 1 98 ? 18.547 8.781 -0.081 1 93.12 98 LEU B N 1
ATOM 2528 C CA . LEU B 1 98 ? 19 10 0.575 1 93.12 98 LEU B CA 1
ATOM 2529 C C . LEU B 1 98 ? 19.406 9.719 2.02 1 93.12 98 LEU B C 1
ATOM 2531 O O . LEU B 1 98 ? 19.453 10.641 2.842 1 93.12 98 LEU B O 1
ATOM 2535 N N . SER B 1 99 ? 19.5 8.469 2.406 1 92.81 99 SER B N 1
ATOM 2536 C CA . SER B 1 99 ? 20.078 7.996 3.662 1 92.81 99 SER B CA 1
ATOM 2537 C C . SER B 1 99 ? 19.047 8.016 4.781 1 92.81 99 SER B C 1
ATOM 2539 O O . SER B 1 99 ? 19.406 7.992 5.965 1 92.81 99 SER B O 1
ATOM 2541 N N . ALA B 1 100 ? 17.766 8.133 4.465 1 95.06 100 ALA B N 1
ATOM 2542 C CA . ALA B 1 100 ? 16.75 7.879 5.473 1 95.06 100 ALA B CA 1
ATOM 2543 C C . ALA B 1 100 ? 16.703 6.402 5.855 1 95.06 100 ALA B C 1
ATOM 2545 O O . ALA B 1 100 ? 17 5.535 5.035 1 95.06 100 ALA B O 1
ATOM 2546 N N . THR B 1 101 ? 16.391 6.184 7.148 1 92.81 101 THR B N 1
ATOM 2547 C CA . THR B 1 101 ? 16.094 4.793 7.488 1 92.81 101 THR B CA 1
ATOM 2548 C C . THR B 1 101 ? 14.859 4.301 6.746 1 92.81 101 THR B C 1
ATOM 2550 O O . THR B 1 101 ? 14.039 5.102 6.301 1 92.81 101 THR B O 1
ATOM 2553 N N . THR B 1 102 ? 14.688 3.02 6.605 1 92.06 102 THR B N 1
ATOM 2554 C CA . THR B 1 102 ? 13.516 2.447 5.949 1 92.06 102 THR B CA 1
ATOM 2555 C C . THR B 1 102 ? 12.234 2.902 6.637 1 92.06 102 THR B C 1
ATOM 2557 O O . THR B 1 102 ? 11.281 3.326 5.973 1 92.06 102 THR B O 1
ATOM 2560 N N . LEU B 1 103 ? 12.203 2.836 7.922 1 94.31 103 LEU B N 1
ATOM 2561 C CA . LEU B 1 103 ? 11.016 3.256 8.664 1 94.31 103 LEU B CA 1
ATOM 2562 C C . LEU B 1 103 ? 10.688 4.719 8.383 1 94.31 103 LEU B C 1
ATOM 2564 O O . LEU B 1 103 ? 9.547 5.047 8.062 1 94.31 103 LEU B O 1
ATOM 2568 N N . ASN B 1 104 ? 11.734 5.594 8.422 1 96.75 104 ASN B N 1
ATOM 2569 C CA . ASN B 1 104 ? 11.516 7.016 8.164 1 96.75 104 ASN B CA 1
ATOM 2570 C C . ASN B 1 104 ? 10.984 7.254 6.754 1 96.75 104 ASN B C 1
ATOM 2572 O O . ASN B 1 104 ? 10.094 8.078 6.555 1 96.75 104 ASN B O 1
ATOM 2576 N N . ALA B 1 105 ? 11.531 6.516 5.84 1 96.62 105 ALA B N 1
ATOM 2577 C CA . ALA B 1 105 ? 11.117 6.668 4.449 1 96.62 105 ALA B CA 1
ATOM 2578 C C . ALA B 1 105 ? 9.641 6.32 4.273 1 96.62 105 ALA B C 1
ATOM 2580 O O . ALA B 1 105 ? 8.898 7.055 3.621 1 96.62 105 ALA B O 1
ATOM 2581 N N . TYR B 1 106 ? 9.211 5.27 4.867 1 96.94 106 TYR B N 1
ATOM 2582 C CA . TYR B 1 106 ? 7.82 4.848 4.746 1 96.94 106 TYR B CA 1
ATOM 2583 C C . TYR B 1 106 ? 6.895 5.793 5.504 1 96.94 106 TYR B C 1
ATOM 2585 O O . TYR B 1 106 ? 5.793 6.102 5.039 1 96.94 106 TYR B O 1
ATOM 2593 N N . GLN B 1 107 ? 7.355 6.254 6.656 1 98.12 107 GLN B N 1
ATOM 2594 C CA . GLN B 1 107 ? 6.555 7.219 7.406 1 98.12 107 GLN B CA 1
ATOM 2595 C C . GLN B 1 107 ? 6.383 8.516 6.625 1 98.12 107 GLN B C 1
ATOM 2597 O O . GLN B 1 107 ? 5.285 9.078 6.582 1 98.12 107 GLN B O 1
ATOM 2602 N N . PHE B 1 108 ? 7.477 8.922 6.023 1 98.56 108 PHE B N 1
ATOM 2603 C CA . PHE B 1 108 ? 7.453 10.18 5.273 1 98.56 108 PHE B CA 1
ATOM 2604 C C . PHE B 1 108 ? 6.531 10.07 4.066 1 98.56 108 PHE B C 1
ATOM 2606 O O . PHE B 1 108 ? 5.648 10.906 3.875 1 98.56 108 PHE B O 1
ATOM 2613 N N . VAL B 1 109 ? 6.664 9.031 3.277 1 98.31 109 VAL B N 1
ATOM 2614 C CA . VAL B 1 109 ? 5.852 8.805 2.088 1 98.31 109 VAL B CA 1
ATOM 2615 C C . VAL B 1 109 ? 4.402 8.555 2.492 1 98.31 109 VAL B C 1
ATOM 2617 O O . VAL B 1 109 ? 3.475 8.977 1.793 1 98.31 109 VAL B O 1
ATOM 2620 N N . GLY B 1 110 ? 4.219 7.887 3.625 1 98.44 110 GLY B N 1
ATOM 2621 C CA . GLY B 1 110 ? 2.885 7.621 4.137 1 98.44 110 GLY B CA 1
ATOM 2622 C C . GLY B 1 110 ? 2.078 8.883 4.383 1 98.44 110 GLY B C 1
ATOM 2623 O O . GLY B 1 110 ? 0.874 8.914 4.121 1 98.44 110 GLY B O 1
ATOM 2624 N N . LEU B 1 111 ? 2.725 9.867 4.875 1 98.81 111 LEU B N 1
ATOM 2625 C CA . LEU B 1 111 ? 2.035 11.133 5.105 1 98.81 111 LEU B CA 1
ATOM 2626 C C . LEU B 1 111 ? 1.549 11.734 3.789 1 98.81 111 LEU B C 1
ATOM 2628 O O . LEU B 1 111 ? 0.441 12.273 3.717 1 98.81 111 LEU B O 1
ATOM 2632 N N . PHE B 1 112 ? 2.365 11.68 2.756 1 98.69 112 PHE B N 1
ATOM 2633 C CA . PHE B 1 112 ? 1.969 12.219 1.461 1 98.69 112 PHE B CA 1
ATOM 2634 C C . PHE B 1 112 ? 0.83 11.406 0.86 1 98.69 112 PHE B C 1
ATOM 2636 O O . PHE B 1 112 ? -0.084 11.961 0.249 1 98.69 112 PHE B O 1
ATOM 2643 N N . ASN B 1 113 ? 0.936 10.086 1.045 1 98.12 113 ASN B N 1
ATOM 2644 C CA . ASN B 1 113 ? -0.178 9.258 0.594 1 98.12 113 ASN B CA 1
ATOM 2645 C C . ASN B 1 113 ? -1.47 9.609 1.326 1 98.12 113 ASN B C 1
ATOM 2647 O O . ASN B 1 113 ? -2.547 9.617 0.727 1 98.12 113 ASN B O 1
ATOM 2651 N N . GLN B 1 114 ? -1.374 9.93 2.568 1 98.38 114 GLN B N 1
ATOM 2652 C CA . GLN B 1 114 ? -2.537 10.352 3.344 1 98.38 114 GLN B CA 1
ATOM 2653 C C . GLN B 1 114 ? -3.057 11.703 2.867 1 98.38 114 GLN B C 1
ATOM 2655 O O . GLN B 1 114 ? -4.266 11.945 2.865 1 98.38 114 GLN B O 1
ATOM 2660 N N . MET B 1 115 ? -2.172 12.602 2.42 1 98.5 115 MET B N 1
ATOM 2661 C CA . MET B 1 115 ? -2.615 13.883 1.891 1 98.5 115 MET B CA 1
ATOM 2662 C C . MET B 1 115 ? -3.393 13.703 0.592 1 98.5 115 MET B C 1
ATOM 2664 O O . MET B 1 115 ? -4.32 14.461 0.307 1 98.5 115 MET B O 1
ATOM 2668 N N . HIS B 1 116 ? -3.045 12.68 -0.181 1 97.5 116 HIS B N 1
ATOM 2669 C CA . HIS B 1 116 ? -3.848 12.367 -1.358 1 97.5 116 HIS B CA 1
ATOM 2670 C C . HIS B 1 116 ? -5.297 12.086 -0.979 1 97.5 116 HIS B C 1
ATOM 2672 O O . HIS B 1 116 ? -6.223 12.531 -1.662 1 97.5 116 HIS B O 1
ATOM 2678 N N . PHE B 1 117 ? -5.504 11.359 0.081 1 96.69 117 PHE B N 1
ATOM 2679 C CA . PHE B 1 117 ? -6.852 11.047 0.543 1 96.69 117 PHE B CA 1
ATOM 2680 C C . PHE B 1 117 ? -7.527 12.281 1.129 1 96.69 117 PHE B C 1
ATOM 2682 O O . PHE B 1 117 ? -8.656 12.609 0.763 1 96.69 117 PHE B O 1
ATOM 2689 N N . VAL B 1 118 ? -6.777 12.969 1.999 1 98.06 118 VAL B N 1
ATOM 2690 C CA . VAL B 1 118 ? -7.32 14.102 2.734 1 98.06 118 VAL B CA 1
ATOM 2691 C C . VAL B 1 118 ? -7.746 15.195 1.758 1 98.06 118 VAL B C 1
ATOM 2693 O O . VAL B 1 118 ? -8.797 15.82 1.934 1 98.06 118 VAL B O 1
ATOM 2696 N N . CYS B 1 119 ? -6.973 15.406 0.769 1 98.19 119 CYS B N 1
ATOM 2697 C CA . CYS B 1 119 ? -7.211 16.5 -0.158 1 98.19 119 CYS B CA 1
ATOM 2698 C C . CYS B 1 119 ? -7.996 16.031 -1.376 1 98.19 119 CYS B C 1
ATOM 2700 O O . CYS B 1 119 ? -8.289 16.828 -2.275 1 98.19 119 CYS B O 1
ATOM 2702 N N . GLY B 1 120 ? -8.289 14.758 -1.46 1 95.81 120 GLY B N 1
ATOM 2703 C CA . GLY B 1 120 ? -9.117 14.156 -2.494 1 95.81 120 GLY B CA 1
ATOM 2704 C C . GLY B 1 120 ? -10.469 13.695 -1.979 1 95.81 120 GLY B C 1
ATOM 2705 O O . GLY B 1 120 ? -11.258 14.5 -1.485 1 95.81 120 GLY B O 1
ATOM 2706 N N . ALA B 1 121 ? -10.617 12.453 -1.846 1 92.25 121 ALA B N 1
ATOM 2707 C CA . ALA B 1 121 ? -11.898 11.828 -1.505 1 92.25 121 ALA B CA 1
ATOM 2708 C C . ALA B 1 121 ? -12.32 12.195 -0.084 1 92.25 121 ALA B C 1
ATOM 2710 O O . ALA B 1 121 ? -13.508 12.18 0.238 1 92.25 121 ALA B O 1
ATOM 2711 N N . GLY B 1 122 ? -11.438 12.578 0.722 1 96.25 122 GLY B N 1
ATOM 2712 C CA . GLY B 1 122 ? -11.75 12.828 2.121 1 96.25 122 GLY B CA 1
ATOM 2713 C C . GLY B 1 122 ? -12.07 14.281 2.412 1 96.25 122 GLY B C 1
ATOM 2714 O O . GLY B 1 122 ? -12.562 14.609 3.496 1 96.25 122 GLY B O 1
ATOM 2715 N N . LEU B 1 123 ? -11.859 15.141 1.462 1 97.62 123 LEU B N 1
ATOM 2716 C CA . LEU B 1 123 ? -11.906 16.578 1.761 1 97.62 123 LEU B CA 1
ATOM 2717 C C . LEU B 1 123 ? -13.328 17.016 2.098 1 97.62 123 LEU B C 1
ATOM 2719 O O . LEU B 1 123 ? -13.555 17.672 3.111 1 97.62 123 LEU B O 1
ATOM 2723 N N . GLN B 1 124 ? -14.25 16.594 1.321 1 96.69 124 GLN B N 1
ATOM 2724 C CA . GLN B 1 124 ? -15.625 17.062 1.518 1 96.69 124 GLN B CA 1
ATOM 2725 C C . GLN B 1 124 ? -16.188 16.562 2.846 1 96.69 124 GLN B C 1
ATOM 2727 O O . GLN B 1 124 ? -16.859 17.297 3.559 1 96.69 124 GLN B O 1
ATOM 2732 N N . THR B 1 125 ? -15.914 15.32 3.125 1 96.31 125 THR B N 1
ATOM 2733 C CA . THR B 1 125 ? -16.359 14.766 4.398 1 96.31 125 THR B CA 1
ATOM 2734 C C . THR B 1 125 ? -15.766 15.555 5.566 1 96.31 125 THR B C 1
ATOM 2736 O O . THR B 1 125 ? -16.469 15.852 6.539 1 96.31 125 THR B O 1
ATOM 2739 N N . TYR B 1 126 ? -14.523 15.906 5.434 1 98 126 TYR B N 1
ATOM 2740 C CA . TYR B 1 126 ? -13.867 16.672 6.492 1 98 126 TYR B CA 1
ATOM 2741 C C . TYR B 1 126 ? -14.508 18.031 6.664 1 98 126 TYR B C 1
ATOM 2743 O O . TYR B 1 126 ? -14.859 18.438 7.777 1 98 126 TYR B O 1
ATOM 2751 N N . LEU B 1 127 ? -14.727 18.672 5.555 1 97.94 127 LEU B N 1
ATOM 2752 C CA . LEU B 1 127 ? -15.234 20.031 5.586 1 97.94 127 LEU B CA 1
ATOM 2753 C C . LEU B 1 127 ? -16.688 20.062 6.059 1 97.94 127 LEU B C 1
ATOM 2755 O O . LEU B 1 127 ? -17.109 21 6.734 1 97.94 127 LEU B O 1
ATOM 2759 N N . SER B 1 128 ? -17.422 19 5.742 1 96.88 128 SER B N 1
ATOM 2760 C CA . SER B 1 128 ? -18.828 18.938 6.156 1 96.88 128 SER B CA 1
ATOM 2761 C C . SER B 1 128 ? -18.953 18.703 7.66 1 96.88 128 SER B C 1
ATOM 2763 O O . SER B 1 128 ? -20 18.953 8.242 1 96.88 128 SER B O 1
ATOM 2765 N N . ASN B 1 129 ? -17.906 18.234 8.242 1 97 129 ASN B N 1
ATOM 2766 C CA . ASN B 1 129 ? -17.859 17.969 9.672 1 97 129 ASN B CA 1
ATOM 2767 C C . ASN B 1 129 ? -16.703 18.703 10.344 1 97 129 ASN B C 1
ATOM 2769 O O . ASN B 1 129 ? -16.094 18.188 11.289 1 97 129 ASN B O 1
ATOM 2773 N N . GLU B 1 130 ? -16.375 19.844 9.875 1 97.62 130 GLU B N 1
ATOM 2774 C CA . GLU B 1 130 ? -15.117 20.516 10.172 1 97.62 130 GLU B CA 1
ATOM 2775 C C . GLU B 1 130 ? -14.977 20.766 11.672 1 97.62 130 GLU B C 1
ATOM 2777 O O . GLU B 1 130 ? -13.867 20.688 12.219 1 97.62 130 GLU B O 1
ATOM 2782 N N . ASP B 1 131 ? -16.047 21.094 12.359 1 97.25 131 ASP B N 1
ATOM 2783 C CA . ASP B 1 131 ? -15.961 21.422 13.773 1 97.25 131 ASP B CA 1
ATOM 2784 C C . ASP B 1 131 ? -15.453 20.234 14.594 1 97.25 131 ASP B C 1
ATOM 2786 O O . ASP B 1 131 ? -14.422 20.328 15.266 1 97.25 131 ASP B O 1
ATOM 2790 N N . CYS B 1 132 ? -16.125 19.156 14.453 1 98.06 132 CYS B N 1
ATOM 2791 C CA . CYS B 1 132 ? -15.711 18.016 15.266 1 98.06 132 CYS B CA 1
ATOM 2792 C C . CYS B 1 132 ? -14.438 17.391 14.711 1 98.06 132 CYS B C 1
ATOM 2794 O O . CYS B 1 132 ? -13.609 16.891 15.469 1 98.06 132 CYS B O 1
ATOM 2796 N N . MET B 1 133 ? -14.211 17.406 13.383 1 98.38 133 MET B N 1
ATOM 2797 C CA . MET B 1 133 ? -13.008 16.844 12.773 1 98.38 133 MET B CA 1
ATOM 2798 C C . MET B 1 133 ? -11.758 17.578 13.25 1 98.38 133 MET B C 1
ATOM 2800 O O . MET B 1 133 ? -10.781 16.953 13.664 1 98.38 133 MET B O 1
ATOM 2804 N N . SER B 1 134 ? -11.852 18.891 13.195 1 98.5 134 SER B N 1
ATOM 2805 C CA . SER B 1 134 ? -10.703 19.672 13.641 1 98.5 134 SER B CA 1
ATOM 2806 C C . SER B 1 134 ? -10.43 19.469 15.125 1 98.5 134 SER B C 1
ATOM 2808 O O . SER B 1 134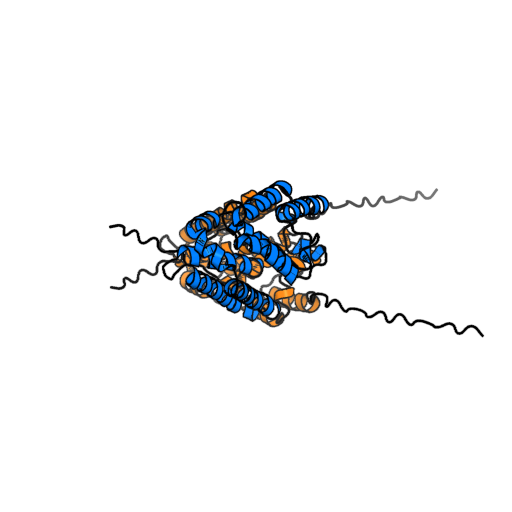 ? -9.273 19.391 15.547 1 98.5 134 SER B O 1
ATOM 2810 N N . ASN B 1 135 ? -11.414 19.312 15.906 1 97.81 135 ASN B N 1
ATOM 2811 C CA . ASN B 1 135 ? -11.266 19.094 17.344 1 97.81 135 ASN B CA 1
ATOM 2812 C C . ASN B 1 135 ? -10.648 17.734 17.641 1 97.81 135 ASN B C 1
ATOM 2814 O O . ASN B 1 135 ? -9.938 17.578 18.641 1 97.81 135 ASN B O 1
ATOM 2818 N N . SER B 1 136 ? -10.859 16.75 16.781 1 98.19 136 SER B N 1
ATOM 2819 C CA . SER B 1 136 ? -10.328 15.398 16.969 1 98.19 136 SER B CA 1
ATOM 2820 C C . SER B 1 136 ? -8.805 15.391 16.953 1 98.19 136 SER B C 1
ATOM 2822 O O . SER B 1 136 ? -8.172 14.492 17.5 1 98.19 136 SER B O 1
ATOM 2824 N N . TRP B 1 137 ? -8.227 16.375 16.344 1 98.5 137 TRP B N 1
ATOM 2825 C CA . TRP B 1 137 ? -6.777 16.406 16.188 1 98.5 137 TRP B CA 1
ATOM 2826 C C . TRP B 1 137 ? -6.125 17.188 17.312 1 98.5 137 TRP B C 1
ATOM 2828 O O . TRP B 1 137 ? -4.898 17.297 17.375 1 98.5 137 TRP B O 1
ATOM 2838 N N . LYS B 1 138 ? -6.891 17.734 18.25 1 97.69 138 LYS B N 1
ATOM 2839 C CA . LYS B 1 138 ? -6.387 18.641 19.266 1 97.69 138 LYS B CA 1
ATOM 2840 C C . LYS B 1 138 ? -6.195 17.922 20.594 1 97.69 138 LYS B C 1
ATOM 2842 O O . LYS B 1 138 ? -6.812 16.875 20.844 1 97.69 138 LYS B O 1
ATOM 2847 N N . GLY B 1 139 ? -5.305 18.453 21.422 1 96.5 139 GLY B N 1
ATOM 2848 C CA . GLY B 1 139 ? -5.191 18.109 22.828 1 96.5 139 GLY B CA 1
ATOM 2849 C C . GLY B 1 139 ? -4.941 16.625 23.062 1 96.5 139 GLY B C 1
ATOM 2850 O O . GLY B 1 139 ? -4.102 16.031 22.391 1 96.5 139 GLY B O 1
ATOM 2851 N N . GLU B 1 140 ? -5.707 16.141 24.047 1 96.88 140 GLU B N 1
ATOM 2852 C CA . GLU B 1 140 ? -5.527 14.75 24.453 1 96.88 140 GLU B CA 1
ATOM 2853 C C . GLU B 1 140 ? -5.914 13.781 23.344 1 96.88 140 GLU B C 1
ATOM 2855 O O . GLU B 1 140 ? -5.301 12.727 23.188 1 96.88 140 GLU B O 1
ATOM 2860 N N . ASN B 1 141 ? -6.906 14.227 22.656 1 97.44 141 ASN B N 1
ATOM 2861 C CA . ASN B 1 141 ? -7.316 13.375 21.531 1 97.44 141 ASN B CA 1
ATOM 2862 C C . ASN B 1 141 ? -6.242 13.297 20.453 1 97.44 141 ASN B C 1
ATOM 2864 O O . ASN B 1 141 ? -5.949 12.219 19.938 1 97.44 141 ASN B O 1
ATOM 2868 N N . GLY B 1 142 ? -5.668 14.422 20.141 1 98.06 142 GLY B N 1
ATOM 2869 C CA . GLY B 1 142 ? -4.566 14.438 19.188 1 98.06 142 GLY B CA 1
ATOM 2870 C C . GLY B 1 142 ? -3.383 13.602 19.641 1 98.06 142 GLY B C 1
ATOM 2871 O O . GLY B 1 142 ? -2.779 12.891 18.828 1 98.06 142 GLY B O 1
ATOM 2872 N N . ALA B 1 143 ? -3.111 13.664 20.938 1 98 143 ALA B N 1
ATOM 2873 C CA . ALA B 1 143 ? -2.027 12.859 21.484 1 98 143 ALA B CA 1
ATOM 2874 C C . ALA B 1 143 ? -2.342 11.375 21.391 1 98 143 ALA B C 1
ATOM 2876 O O . ALA B 1 143 ? -1.451 10.562 21.141 1 98 143 ALA B O 1
ATOM 2877 N N . ALA B 1 144 ? -3.57 11.055 21.609 1 98.56 144 ALA B N 1
ATOM 2878 C CA . ALA B 1 144 ? -3.996 9.656 21.516 1 98.56 144 ALA B CA 1
ATOM 2879 C C . ALA B 1 144 ? -3.904 9.148 20.078 1 98.56 144 ALA B C 1
ATOM 2881 O O . ALA B 1 144 ? -3.51 8.008 19.844 1 98.56 144 ALA B O 1
ATOM 2882 N N . LEU B 1 145 ? -4.27 9.977 19.125 1 98.75 145 LEU B N 1
ATOM 2883 C CA . LEU B 1 145 ? -4.137 9.609 17.719 1 98.75 145 LEU B CA 1
ATOM 2884 C C . LEU B 1 145 ? -2.684 9.305 17.375 1 98.75 145 LEU B C 1
ATOM 2886 O O . LEU B 1 145 ? -2.395 8.305 16.719 1 98.75 145 LEU B O 1
ATOM 2890 N N . LYS B 1 146 ? -1.835 10.156 17.812 1 98.56 146 LYS B N 1
ATOM 2891 C CA . LYS B 1 146 ? -0.407 9.945 17.594 1 98.56 146 LYS B CA 1
ATOM 2892 C C . LYS B 1 146 ? 0.053 8.625 18.203 1 98.56 146 LYS B C 1
ATOM 2894 O O . LYS B 1 146 ? 0.808 7.879 17.562 1 98.56 146 LYS B O 1
ATOM 2899 N N . GLN B 1 147 ? -0.395 8.359 19.359 1 98.5 147 GLN B N 1
ATOM 2900 C CA . GLN B 1 147 ? 0.012 7.137 20.047 1 98.5 147 GLN B CA 1
ATOM 2901 C C . GLN B 1 147 ? -0.477 5.902 19.297 1 98.5 147 GLN B C 1
ATOM 2903 O O . GLN B 1 147 ? 0.253 4.918 19.172 1 98.5 147 GLN B O 1
ATOM 2908 N N . CYS B 1 148 ? -1.726 5.938 18.797 1 98.75 148 CYS B N 1
ATOM 2909 C CA . CYS B 1 148 ? -2.252 4.836 18 1 98.75 148 CYS B CA 1
ATOM 2910 C C . CYS B 1 148 ? -1.353 4.559 16.797 1 98.75 148 CYS B C 1
ATOM 2912 O O . CYS B 1 148 ? -1.01 3.404 16.531 1 98.75 148 CYS B O 1
ATOM 2914 N N . ARG B 1 149 ? -1.003 5.602 16.125 1 98.69 149 ARG B N 1
ATOM 2915 C CA . ARG B 1 149 ? -0.184 5.469 14.93 1 98.69 149 ARG B CA 1
ATOM 2916 C C . ARG B 1 149 ? 1.208 4.949 15.273 1 98.69 149 ARG B C 1
ATOM 2918 O O . ARG B 1 149 ? 1.721 4.047 14.609 1 98.69 149 ARG B O 1
ATOM 2925 N N . MET B 1 150 ? 1.819 5.512 16.312 1 98 150 MET B N 1
ATOM 2926 C CA . MET B 1 150 ? 3.18 5.141 16.688 1 98 150 MET B CA 1
ATOM 2927 C C . MET B 1 150 ? 3.236 3.686 17.141 1 98 150 MET B C 1
ATOM 2929 O O . MET B 1 150 ? 4.199 2.977 16.859 1 98 150 MET B O 1
ATOM 2933 N N . ASP B 1 151 ? 2.24 3.256 17.859 1 98 151 ASP B N 1
ATOM 2934 C CA . ASP B 1 151 ? 2.188 1.854 18.266 1 98 151 ASP B CA 1
ATOM 2935 C C . ASP B 1 151 ? 2.217 0.927 17.062 1 98 151 ASP B C 1
ATOM 2937 O O . ASP B 1 151 ? 2.949 -0.064 17.047 1 98 151 ASP B O 1
ATOM 2941 N N . TYR B 1 152 ? 1.421 1.231 16.062 1 98.25 152 TYR B N 1
ATOM 2942 C CA . TYR B 1 152 ? 1.403 0.458 14.828 1 98.25 152 TYR B CA 1
ATOM 2943 C C . TYR B 1 152 ? 2.762 0.503 14.141 1 98.25 152 TYR B C 1
ATOM 2945 O O . TYR B 1 152 ? 3.326 -0.538 13.797 1 98.25 152 TYR B O 1
ATOM 2953 N N . GLU B 1 153 ? 3.316 1.721 13.945 1 97.12 153 GLU B N 1
ATOM 2954 C CA . GLU B 1 153 ? 4.504 1.9 13.117 1 97.12 153 GLU B CA 1
ATOM 2955 C C . GLU B 1 153 ? 5.73 1.259 13.758 1 97.12 153 GLU B C 1
ATOM 2957 O O . GLU B 1 153 ? 6.492 0.557 13.086 1 97.12 153 GLU B O 1
ATOM 2962 N N . VAL B 1 154 ? 5.867 1.427 15.031 1 94.69 154 VAL B N 1
ATOM 2963 C CA . VAL B 1 154 ? 7.051 0.93 15.719 1 94.69 154 VAL B CA 1
ATOM 2964 C C . VAL B 1 154 ? 6.957 -0.586 15.883 1 94.69 154 VAL B C 1
ATOM 2966 O O . VAL B 1 154 ? 7.91 -1.31 15.578 1 94.69 154 VAL B O 1
ATOM 2969 N N . THR B 1 155 ? 5.77 -1.058 16.266 1 95.81 155 THR B N 1
ATOM 2970 C CA . THR B 1 155 ? 5.617 -2.49 16.5 1 95.81 155 THR B CA 1
ATOM 2971 C C . THR B 1 155 ? 5.719 -3.268 15.195 1 95.81 155 THR B C 1
ATOM 2973 O O . THR B 1 155 ? 6.332 -4.336 15.148 1 95.81 155 THR B O 1
ATOM 2976 N N . SER B 1 156 ? 5.109 -2.754 14.125 1 94.62 156 SER B N 1
ATOM 2977 C CA . SER B 1 156 ? 5.137 -3.455 12.844 1 94.62 156 SER B CA 1
ATOM 2978 C C . SER B 1 156 ? 6.535 -3.439 12.234 1 94.62 156 SER B C 1
ATOM 2980 O O . SER B 1 156 ? 6.895 -4.332 11.461 1 94.62 156 SER B O 1
ATOM 2982 N N . ASP B 1 157 ? 7.285 -2.391 12.578 1 90.75 157 ASP B N 1
ATOM 2983 C CA . ASP B 1 157 ? 8.664 -2.311 12.109 1 90.75 157 ASP B CA 1
ATOM 2984 C C . ASP B 1 157 ? 9.539 -3.361 12.789 1 90.75 157 ASP B C 1
ATOM 2986 O O . ASP B 1 157 ? 10.43 -3.934 12.164 1 90.75 157 ASP B O 1
ATOM 2990 N N . LEU B 1 158 ? 9.258 -3.6 14.055 1 88.62 158 LEU B N 1
ATOM 2991 C CA . LEU B 1 158 ? 10.055 -4.52 14.859 1 88.62 158 LEU B CA 1
ATOM 2992 C C . LEU B 1 158 ? 9.656 -5.965 14.586 1 88.62 158 LEU B C 1
ATOM 2994 O O . LEU B 1 158 ? 10.508 -6.863 14.617 1 88.62 158 LEU B O 1
ATOM 2998 N N . ASP B 1 159 ? 8.352 -6.184 14.375 1 92.06 159 ASP B N 1
ATOM 2999 C CA . ASP B 1 159 ? 7.836 -7.535 14.18 1 92.06 159 ASP B CA 1
ATOM 3000 C C . ASP B 1 159 ? 6.82 -7.574 13.047 1 92.06 159 ASP B C 1
ATOM 3002 O O . ASP B 1 159 ? 5.629 -7.324 13.258 1 92.06 159 ASP B O 1
ATOM 3006 N N . PHE B 1 160 ? 7.242 -8.102 11.961 1 90.31 160 PHE B N 1
ATOM 3007 C CA . PHE B 1 160 ? 6.422 -8.172 10.758 1 90.31 160 PHE B CA 1
ATOM 3008 C C . PHE B 1 160 ? 5.168 -9 11 1 90.31 160 PHE B C 1
ATOM 3010 O O . PHE B 1 160 ? 4.109 -8.711 10.438 1 90.31 160 PHE B O 1
ATOM 3017 N N . ASN B 1 161 ? 5.242 -9.977 11.812 1 90.94 161 ASN B N 1
ATOM 3018 C CA . ASN B 1 161 ? 4.117 -10.875 12.047 1 90.94 161 ASN B CA 1
ATOM 3019 C C . ASN B 1 161 ? 2.984 -10.172 12.789 1 90.94 161 ASN B C 1
ATOM 3021 O O . ASN B 1 161 ? 1.847 -10.641 12.789 1 90.94 161 ASN B O 1
ATOM 3025 N N . GLN B 1 162 ? 3.32 -9.031 13.344 1 94.69 162 GLN B N 1
ATOM 3026 C CA . GLN B 1 162 ? 2.322 -8.281 14.094 1 94.69 162 GLN B CA 1
ATOM 3027 C C . GLN B 1 162 ? 1.752 -7.133 13.266 1 94.69 162 GLN B C 1
ATOM 3029 O O . GLN B 1 162 ? 0.833 -6.441 13.711 1 94.69 162 GLN B O 1
ATOM 3034 N N . ALA B 1 163 ? 2.244 -6.977 12.055 1 95.38 163 ALA B N 1
ATOM 3035 C CA . ALA B 1 163 ? 1.938 -5.781 11.273 1 95.38 163 ALA B CA 1
ATOM 3036 C C . ALA B 1 163 ? 0.438 -5.664 11.016 1 95.38 163 ALA B C 1
ATOM 3038 O O . ALA B 1 163 ? -0.162 -4.617 11.266 1 95.38 163 ALA B O 1
ATOM 3039 N N . CYS B 1 164 ? -0.197 -6.703 10.609 1 95.69 164 CYS B N 1
ATOM 3040 C CA . CYS B 1 164 ? -1.6 -6.617 10.211 1 95.69 164 CYS B CA 1
ATOM 3041 C C . CYS B 1 164 ? -2.504 -6.543 11.438 1 95.69 164 CYS B C 1
ATOM 3043 O O . CYS B 1 164 ? -3.543 -5.883 11.414 1 95.69 164 CYS B O 1
ATOM 3045 N N . THR B 1 165 ? -2.123 -7.242 12.508 1 96.44 165 THR B N 1
ATOM 3046 C CA . THR B 1 165 ? -2.852 -7.105 13.766 1 96.44 165 THR B CA 1
ATOM 3047 C C . THR B 1 165 ? -2.793 -5.664 14.266 1 96.44 165 THR B C 1
ATOM 3049 O O . THR B 1 165 ? -3.816 -5.09 14.641 1 96.44 165 THR B O 1
ATOM 3052 N N . GLN B 1 166 ? -1.585 -5.109 14.258 1 97.5 166 GLN B N 1
ATOM 3053 C CA . GLN B 1 166 ? -1.409 -3.73 14.703 1 97.5 166 GLN B CA 1
ATOM 3054 C C . GLN B 1 166 ? -2.113 -2.754 13.766 1 97.5 166 GLN B C 1
ATOM 3056 O O . GLN B 1 166 ? -2.621 -1.72 14.203 1 97.5 166 GLN B O 1
ATOM 3061 N N . ALA B 1 167 ? -2.121 -3.076 12.5 1 97.62 167 ALA B N 1
ATOM 3062 C CA . ALA B 1 167 ? -2.838 -2.256 11.523 1 97.62 167 ALA B CA 1
ATOM 3063 C C . ALA B 1 167 ? -4.316 -2.141 11.891 1 97.62 167 ALA B C 1
ATOM 3065 O O . ALA B 1 167 ? -4.875 -1.041 11.898 1 97.62 167 ALA B O 1
ATOM 3066 N N . ASN B 1 168 ? -4.902 -3.262 12.211 1 96.25 168 ASN B N 1
ATOM 3067 C CA . ASN B 1 168 ? -6.312 -3.264 12.578 1 96.25 168 ASN B CA 1
ATOM 3068 C C . ASN B 1 168 ? -6.562 -2.469 13.859 1 96.25 168 ASN B C 1
ATOM 3070 O O . ASN B 1 168 ? -7.547 -1.73 13.953 1 96.25 168 ASN B O 1
ATOM 3074 N N . LYS B 1 169 ? -5.711 -2.654 14.82 1 97.81 169 LYS B N 1
ATOM 3075 C CA . LYS B 1 169 ? -5.824 -1.88 16.047 1 97.81 169 LYS B CA 1
ATOM 3076 C C . LYS B 1 169 ? -5.73 -0.383 15.773 1 97.81 169 LYS B C 1
ATOM 3078 O O . LYS B 1 169 ? -6.453 0.414 16.375 1 97.81 169 LYS B O 1
ATOM 3083 N N . TYR B 1 170 ? -4.875 -0.012 14.898 1 98.5 170 TYR B N 1
ATOM 3084 C CA . TYR B 1 170 ? -4.672 1.372 14.484 1 98.5 170 TYR B CA 1
ATOM 3085 C C . TYR B 1 170 ? -5.938 1.95 13.867 1 98.5 170 TYR B C 1
ATOM 3087 O O . TYR B 1 170 ? -6.387 3.031 14.258 1 98.5 170 TYR B O 1
ATOM 3095 N N . LEU B 1 171 ? -6.582 1.209 12.961 1 97.88 171 LEU B N 1
ATOM 3096 C CA . LEU B 1 171 ? -7.809 1.668 12.312 1 97.88 171 LEU B CA 1
ATOM 3097 C C . LEU B 1 171 ? -8.922 1.854 13.336 1 97.88 171 LEU B C 1
ATOM 3099 O O . LEU B 1 171 ? -9.602 2.885 13.344 1 97.88 171 LEU B O 1
ATOM 3103 N N . ILE B 1 172 ? -9.039 0.869 14.195 1 97.38 172 ILE B N 1
ATOM 3104 C CA . ILE B 1 172 ? -10.102 0.882 15.203 1 97.38 172 ILE B CA 1
ATOM 3105 C C . ILE B 1 172 ? -9.875 2.045 16.156 1 97.38 172 ILE B C 1
ATOM 3107 O O . ILE B 1 172 ? -10.828 2.74 16.531 1 97.38 172 ILE B O 1
ATOM 3111 N N . CYS B 1 173 ? -8.656 2.209 16.562 1 98.56 173 CYS B N 1
ATOM 3112 C CA . CYS B 1 173 ? -8.305 3.293 17.469 1 98.56 173 CYS B CA 1
ATOM 3113 C C . CYS B 1 173 ? -8.68 4.645 16.875 1 98.56 173 CYS B C 1
ATOM 3115 O O . CYS B 1 173 ? -9.312 5.469 17.547 1 98.56 173 CYS B O 1
ATOM 3117 N N . PHE B 1 174 ? -8.344 4.906 15.625 1 98.56 174 PHE B N 1
ATOM 3118 C CA . PHE B 1 174 ? -8.688 6.152 14.953 1 98.56 174 PHE B CA 1
ATOM 3119 C C . PHE B 1 174 ? -10.195 6.312 14.836 1 98.56 174 PHE B C 1
ATOM 3121 O O . PHE B 1 174 ? -10.742 7.371 15.172 1 98.56 174 PHE B O 1
ATOM 3128 N N . GLU B 1 175 ? -10.867 5.27 14.422 1 97.38 175 GLU B N 1
ATOM 3129 C CA . GLU B 1 175 ? -12.32 5.309 14.297 1 97.38 175 GLU B CA 1
ATOM 3130 C C . GLU B 1 175 ? -12.977 5.688 15.625 1 97.38 175 GLU B C 1
ATOM 3132 O O . GLU B 1 175 ? -13.867 6.539 15.656 1 97.38 175 GLU B O 1
ATOM 3137 N N . ASN B 1 176 ? -12.516 5.035 16.641 1 97.38 176 ASN B N 1
ATOM 3138 C CA . ASN B 1 176 ? -13.109 5.254 17.953 1 97.38 176 ASN B CA 1
ATOM 3139 C C . ASN B 1 176 ? -12.875 6.684 18.453 1 97.38 176 ASN B C 1
ATOM 3141 O O . ASN B 1 176 ? -13.766 7.297 19.031 1 97.38 176 ASN B O 1
ATOM 3145 N N . LEU B 1 177 ? -11.711 7.215 18.234 1 98.38 177 LEU B N 1
ATOM 3146 C CA . LEU B 1 177 ? -11.391 8.555 18.703 1 98.38 177 LEU B CA 1
ATOM 3147 C C . LEU B 1 177 ? -12.195 9.609 17.953 1 98.38 177 LEU B C 1
ATOM 3149 O O . LEU B 1 177 ? -12.633 10.602 18.531 1 98.38 177 LEU B O 1
ATOM 3153 N N . PHE B 1 178 ? -12.406 9.367 16.656 1 98.25 178 PHE B N 1
ATOM 3154 C CA . PHE B 1 178 ? -13.242 10.289 15.898 1 98.25 178 PHE B CA 1
ATOM 3155 C C . PHE B 1 178 ? -14.711 10.125 16.281 1 98.25 178 PHE B C 1
ATOM 3157 O O . PHE B 1 178 ? -15.469 11.094 16.312 1 98.25 178 PHE B O 1
ATOM 3164 N N . LYS B 1 179 ? -15.07 8.883 16.562 1 96.88 179 LYS B N 1
ATOM 3165 C CA . LYS B 1 179 ? -16.422 8.625 17.062 1 96.88 179 LYS B CA 1
ATOM 3166 C C . LYS B 1 179 ? -16.688 9.375 18.359 1 96.88 179 LYS B C 1
ATOM 3168 O O . LYS B 1 179 ? -17.75 9.969 18.531 1 96.88 179 LYS B O 1
ATOM 3173 N N . GLN B 1 180 ? -15.75 9.352 19.172 1 96.88 180 GLN B N 1
ATOM 3174 C CA . GLN B 1 180 ? -15.875 10.016 20.469 1 96.88 180 GLN B CA 1
ATOM 3175 C C . GLN B 1 180 ? -16.016 11.523 20.297 1 96.88 180 GLN B C 1
ATOM 3177 O O . GLN B 1 180 ? -16.766 12.172 21.047 1 96.88 180 GLN B O 1
ATOM 3182 N N . GLN B 1 181 ? -15.336 12.109 19.359 1 97.5 181 GLN B N 1
ATOM 3183 C CA . GLN B 1 181 ? -15.328 13.555 19.188 1 97.5 181 GLN B CA 1
ATOM 3184 C C . GLN B 1 181 ? -16.484 14.023 18.328 1 97.5 181 GLN B C 1
ATOM 3186 O O . GLN B 1 181 ? -17.016 15.125 18.516 1 97.5 181 GLN B O 1
ATOM 3191 N N . CYS B 1 182 ? -16.906 13.172 17.328 1 97.69 182 CYS B N 1
ATOM 3192 C CA . CYS B 1 182 ? -17.891 13.625 16.344 1 97.69 182 CYS B CA 1
ATOM 3193 C C . CYS B 1 182 ? -19.25 12.992 16.625 1 97.69 182 CYS B C 1
ATOM 3195 O O . CYS B 1 182 ? -20.266 13.414 16.062 1 97.69 182 CYS B O 1
ATOM 3197 N N . GLY B 1 183 ? -19.328 11.992 17.453 1 95.56 183 GLY B N 1
ATOM 3198 C CA . GLY B 1 183 ? -20.594 11.367 17.812 1 95.56 183 GLY B CA 1
ATOM 3199 C C . GLY B 1 183 ? -20.75 9.969 17.25 1 95.56 183 GLY B C 1
ATOM 3200 O O . GLY B 1 183 ? -20.156 9.641 16.219 1 95.56 183 GLY B O 1
ATOM 3201 N N . ASP B 1 184 ? -21.547 9.172 17.844 1 91.56 184 ASP B N 1
ATOM 3202 C CA . ASP B 1 184 ? -21.766 7.773 17.5 1 91.56 184 ASP B CA 1
ATOM 3203 C C . ASP B 1 184 ? -22.391 7.641 16.109 1 91.56 184 ASP B C 1
ATOM 3205 O O . ASP B 1 184 ? -22.156 6.648 15.414 1 91.56 184 ASP B O 1
ATOM 3209 N N . LYS B 1 185 ? -23.141 8.672 15.781 1 90.12 185 LYS B N 1
ATOM 3210 C CA . LYS B 1 185 ? -23.875 8.578 14.523 1 90.12 185 LYS B CA 1
ATOM 3211 C C . LYS B 1 185 ? -23.078 9.219 13.383 1 90.12 185 LYS B C 1
ATOM 3213 O O . LYS B 1 185 ? -23.578 9.305 12.25 1 90.12 185 LYS B O 1
ATOM 3218 N N . SER B 1 186 ? -21.828 9.57 13.734 1 93.06 186 SER B N 1
ATOM 3219 C CA . SER B 1 186 ? -21.016 10.219 12.711 1 93.06 186 SER B CA 1
ATOM 3220 C C . SER B 1 186 ? -20.266 9.195 11.867 1 93.06 186 SER B C 1
ATOM 3222 O O . SER B 1 186 ? -19.031 9.172 11.844 1 93.06 186 SER B O 1
ATOM 3224 N N . ASN B 1 187 ? -20.984 8.453 11.086 1 92.81 187 ASN B N 1
ATOM 3225 C CA . ASN B 1 187 ? -20.406 7.371 10.297 1 92.81 187 ASN B CA 1
ATOM 3226 C C . ASN B 1 187 ? -19.391 7.891 9.281 1 92.81 187 ASN B C 1
ATOM 3228 O O . ASN B 1 187 ? -18.375 7.234 9.016 1 92.81 187 ASN B O 1
ATOM 3232 N N . ASP B 1 188 ? -19.688 9.016 8.789 1 94.62 188 ASP B N 1
ATOM 3233 C CA . ASP B 1 188 ? -18.797 9.594 7.789 1 94.62 188 ASP B CA 1
ATOM 3234 C C . ASP B 1 188 ? -17.438 9.953 8.406 1 94.62 188 ASP B C 1
ATOM 3236 O O . ASP B 1 188 ? -16.391 9.703 7.812 1 94.62 188 ASP B O 1
ATOM 3240 N N . ALA B 1 189 ? -17.516 10.523 9.609 1 96.56 189 ALA B N 1
ATOM 3241 C CA . ALA B 1 189 ? -16.281 10.891 10.297 1 96.56 189 ALA B CA 1
ATOM 3242 C C . ALA B 1 189 ? -15.492 9.648 10.695 1 96.56 189 ALA B C 1
ATOM 3244 O O . ALA B 1 189 ? -14.258 9.633 10.602 1 96.56 189 ALA B O 1
ATOM 3245 N N . GLN B 1 190 ? -16.172 8.656 11.133 1 96.31 190 GLN B N 1
ATOM 3246 C CA . GLN B 1 190 ? -15.539 7.398 11.5 1 96.31 190 GLN B CA 1
ATOM 3247 C C . GLN B 1 190 ? -14.867 6.754 10.289 1 96.31 190 GLN B C 1
ATOM 3249 O O . GLN B 1 190 ? -13.719 6.309 10.375 1 96.31 190 GLN B O 1
ATOM 3254 N N . PHE B 1 191 ? -15.578 6.777 9.203 1 95.31 191 PHE B N 1
ATOM 3255 C CA . PHE B 1 191 ? -15.047 6.23 7.961 1 95.31 191 PHE B CA 1
ATOM 3256 C C . PHE B 1 191 ? -13.805 7 7.52 1 95.31 191 PHE B C 1
ATOM 3258 O O . PHE B 1 191 ? -12.828 6.406 7.07 1 95.31 191 PHE B O 1
ATOM 3265 N N . TRP B 1 192 ? -13.914 8.289 7.625 1 97.31 192 TRP B N 1
ATOM 3266 C CA . TRP B 1 192 ? -12.789 9.141 7.25 1 97.31 192 TRP B CA 1
ATOM 3267 C C . TRP B 1 192 ? -11.539 8.758 8.031 1 97.31 192 TRP B C 1
ATOM 3269 O O . TRP B 1 192 ? -10.461 8.602 7.445 1 97.31 192 TRP B O 1
ATOM 3279 N N . ALA B 1 193 ? -11.68 8.555 9.336 1 98.19 193 ALA B N 1
ATOM 3280 C CA . ALA B 1 193 ? -10.555 8.211 10.203 1 98.19 193 ALA B CA 1
ATOM 3281 C C . ALA B 1 193 ? -9.977 6.848 9.836 1 98.19 193 ALA B C 1
ATOM 3283 O O . ALA B 1 193 ? -8.758 6.664 9.82 1 98.19 193 ALA B O 1
ATOM 3284 N N . CYS B 1 194 ? -10.828 5.984 9.57 1 96.88 194 CYS B N 1
ATOM 3285 C CA . CYS B 1 194 ? -10.422 4.645 9.156 1 96.88 194 CYS B CA 1
ATOM 3286 C C . CYS B 1 194 ? -9.617 4.695 7.867 1 96.88 194 CYS B C 1
ATOM 3288 O O . CYS B 1 194 ? -8.539 4.098 7.781 1 96.88 194 CYS B O 1
ATOM 3290 N N . GLU B 1 195 ? -10.133 5.438 6.883 1 96.19 195 GLU B N 1
ATOM 3291 C CA . GLU B 1 195 ? -9.469 5.516 5.586 1 96.19 195 GLU B CA 1
ATOM 3292 C C . GLU B 1 195 ? -8.125 6.242 5.699 1 96.19 195 GLU B C 1
ATOM 3294 O O . GLU B 1 195 ? -7.152 5.855 5.051 1 96.19 195 GLU B O 1
ATOM 3299 N N . TYR B 1 196 ? -8.094 7.305 6.547 1 98 196 TYR B N 1
ATOM 3300 C CA . TYR B 1 196 ? -6.852 8.023 6.785 1 98 196 TYR B CA 1
ATOM 3301 C C . TYR B 1 196 ? -5.773 7.086 7.312 1 98 196 TYR B C 1
ATOM 3303 O O . TYR B 1 196 ? -4.637 7.098 6.828 1 98 196 TYR B O 1
ATOM 3311 N N . SER B 1 197 ? -6.121 6.277 8.273 1 98.38 197 SER B N 1
ATOM 3312 C CA . SER B 1 197 ? -5.168 5.344 8.867 1 98.38 197 SER B CA 1
ATOM 3313 C C . SER B 1 197 ? -4.852 4.195 7.914 1 98.38 197 SER B C 1
ATOM 3315 O O . SER B 1 197 ? -3.713 3.73 7.848 1 98.38 197 SER B O 1
ATOM 3317 N N . ARG B 1 198 ? -5.828 3.77 7.152 1 96.19 198 ARG B N 1
ATOM 3318 C CA . ARG B 1 198 ? -5.652 2.652 6.23 1 96.19 198 ARG B CA 1
ATOM 3319 C C . ARG B 1 198 ? -4.609 2.979 5.168 1 96.19 198 ARG B C 1
ATOM 3321 O O . ARG B 1 198 ? -3.777 2.133 4.828 1 96.19 198 ARG B O 1
ATOM 3328 N N . VAL B 1 199 ? -4.641 4.152 4.625 1 97.19 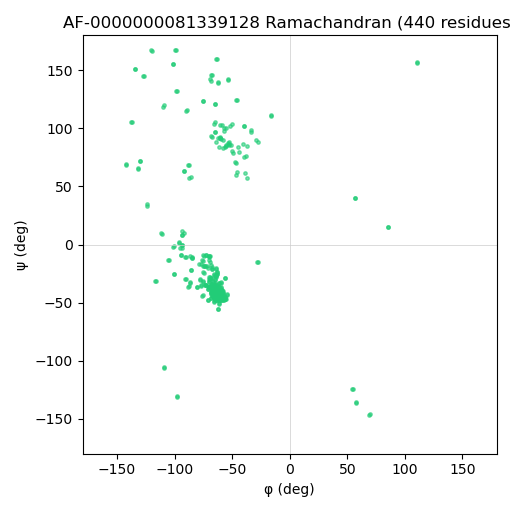199 VAL B N 1
ATOM 3329 C CA . VAL B 1 199 ? -3.689 4.582 3.607 1 97.19 199 VAL B CA 1
ATOM 3330 C C . VAL B 1 199 ? -2.266 4.473 4.152 1 97.19 199 VAL B C 1
ATOM 3332 O O . VAL B 1 199 ? -1.354 4.043 3.438 1 97.19 199 VAL B O 1
ATOM 3335 N N . ASN B 1 200 ? -2.104 4.879 5.402 1 98.19 200 ASN B N 1
ATOM 3336 C CA . ASN B 1 200 ? -0.794 4.758 6.035 1 98.19 200 ASN B CA 1
ATOM 3337 C C . ASN B 1 200 ? -0.357 3.301 6.148 1 98.19 200 ASN B C 1
ATOM 3339 O O . ASN B 1 200 ? 0.79 2.967 5.844 1 98.19 200 ASN B O 1
ATOM 3343 N N . VAL B 1 201 ? -1.247 2.49 6.527 1 97.62 201 VAL B N 1
ATOM 3344 C CA . VAL B 1 201 ? -0.959 1.067 6.664 1 97.62 201 VAL B CA 1
ATOM 3345 C C . VAL B 1 201 ? -0.54 0.491 5.316 1 97.62 201 VAL B C 1
ATOM 3347 O O . VAL B 1 201 ? 0.471 -0.209 5.219 1 97.62 201 VAL B O 1
ATOM 3350 N N . PHE B 1 202 ? -1.244 0.839 4.27 1 96.38 202 PHE B N 1
ATOM 3351 C CA . PHE B 1 202 ? -1.024 0.232 2.961 1 96.38 202 PHE B CA 1
ATOM 3352 C C . PHE B 1 202 ? 0.265 0.749 2.334 1 96.38 202 PHE B C 1
ATOM 3354 O O . PHE B 1 202 ? 0.801 0.136 1.408 1 96.38 202 PHE B O 1
ATOM 3361 N N . THR B 1 203 ? 0.716 1.854 2.844 1 97 203 THR B N 1
ATOM 3362 C CA . THR B 1 203 ? 1.982 2.371 2.338 1 97 203 THR B CA 1
ATOM 3363 C C . THR B 1 203 ? 3.105 1.362 2.557 1 97 203 THR B C 1
ATOM 3365 O O . THR B 1 203 ? 4.016 1.247 1.731 1 97 203 THR B O 1
ATOM 3368 N N . ARG B 1 204 ? 2.955 0.637 3.666 1 95.56 204 ARG B N 1
ATOM 3369 C CA . ARG B 1 204 ? 4.043 -0.285 3.98 1 95.56 204 ARG B CA 1
ATOM 3370 C C . ARG B 1 204 ? 3.562 -1.732 3.934 1 95.56 204 ARG B C 1
ATOM 3372 O O . ARG B 1 204 ? 4.328 -2.635 3.588 1 95.56 204 ARG B O 1
ATOM 3379 N N . TYR B 1 205 ? 2.316 -1.904 4.266 1 95.75 205 TYR B N 1
ATOM 3380 C CA . TYR B 1 205 ? 1.802 -3.266 4.352 1 95.75 205 TYR B CA 1
ATOM 3381 C C . TYR B 1 205 ? 0.499 -3.408 3.576 1 95.75 205 TYR B C 1
ATOM 3383 O O . TYR B 1 205 ? -0.556 -3.666 4.16 1 95.75 205 TYR B O 1
ATOM 3391 N N . PRO B 1 206 ? 0.599 -3.389 2.277 1 94.56 206 PRO B N 1
ATOM 3392 C CA . PRO B 1 206 ? -0.603 -3.416 1.44 1 94.56 206 PRO B CA 1
ATOM 3393 C C . PRO B 1 206 ? -1.319 -4.762 1.479 1 94.56 206 PRO B C 1
ATOM 3395 O O . PRO B 1 206 ? -2.465 -4.871 1.034 1 94.56 206 PRO B O 1
ATOM 3398 N N . GLN B 1 207 ? -0.722 -5.797 2.053 1 91.06 207 GLN B N 1
ATOM 3399 C CA . GLN B 1 207 ? -1.304 -7.133 2.074 1 91.06 207 GLN B CA 1
ATOM 3400 C C . GLN B 1 207 ? -2.273 -7.293 3.242 1 91.06 207 GLN B C 1
ATOM 3402 O O . GLN B 1 207 ? -3.014 -8.273 3.311 1 91.06 207 GLN B O 1
ATOM 3407 N N . CYS B 1 208 ? -2.238 -6.344 4.141 1 92.88 208 CYS B N 1
ATOM 3408 C CA . CYS B 1 208 ? -3.135 -6.441 5.289 1 92.88 208 CYS B CA 1
ATOM 3409 C C . CYS B 1 208 ? -4.586 -6.262 4.863 1 92.88 208 CYS B C 1
ATOM 3411 O O . CYS B 1 208 ? -4.887 -5.434 4.004 1 92.88 208 CYS B O 1
ATOM 3413 N N . ALA B 1 209 ? -5.418 -7.039 5.48 1 82.69 209 ALA B N 1
ATOM 3414 C CA . ALA B 1 209 ? -6.852 -6.93 5.211 1 82.69 209 ALA B CA 1
ATOM 3415 C C . ALA B 1 209 ? -7.492 -5.848 6.074 1 82.69 209 ALA B C 1
ATOM 3417 O O . ALA B 1 209 ? -8.438 -6.121 6.82 1 82.69 209 ALA B O 1
ATOM 3418 N N . ALA B 1 210 ? -6.965 -4.723 5.887 1 82.94 210 ALA B N 1
ATOM 3419 C CA . ALA B 1 210 ? -7.504 -3.574 6.613 1 82.94 210 ALA B CA 1
ATOM 3420 C C . ALA B 1 210 ? -8.617 -2.896 5.816 1 82.94 210 ALA B C 1
ATOM 3422 O O . ALA B 1 210 ? -8.383 -2.385 4.719 1 82.94 210 ALA B O 1
ATOM 3423 N N . ARG B 1 211 ? -9.859 -2.938 6.371 1 83 211 ARG B N 1
ATOM 3424 C CA . ARG B 1 211 ? -11 -2.408 5.629 1 83 211 ARG B CA 1
ATOM 3425 C C . ARG B 1 211 ? -11.781 -1.396 6.465 1 83 211 ARG B C 1
ATOM 3427 O O . ARG B 1 211 ? -11.844 -1.514 7.691 1 83 211 ARG B O 1
ATOM 3434 N N . CYS B 1 212 ? -12.242 -0.479 5.727 1 87.62 212 CYS B N 1
ATOM 3435 C CA . CYS B 1 212 ? -13.133 0.519 6.305 1 87.62 212 CYS B CA 1
ATOM 3436 C C . CYS B 1 212 ? -14.562 0.338 5.797 1 87.62 212 CYS B C 1
ATOM 3438 O O . CYS B 1 212 ? -14.773 0.18 4.594 1 87.62 212 CYS B O 1
ATOM 3440 N N . VAL B 1 213 ? -15.484 0.11 6.691 1 73.81 213 VAL B N 1
ATOM 3441 C CA . VAL B 1 213 ? -16.875 -0.118 6.309 1 73.81 213 VAL B CA 1
ATOM 3442 C C . VAL B 1 213 ? -17.531 1.206 5.914 1 73.81 213 VAL B C 1
ATOM 3444 O O . VAL B 1 213 ? -17.469 2.182 6.668 1 73.81 213 VAL B O 1
ATOM 3447 N N . LEU B 1 214 ? -18.047 1.126 4.602 1 68.38 214 LEU B N 1
ATOM 3448 C CA . LEU B 1 214 ? -18.703 2.328 4.09 1 68.38 214 LEU B CA 1
ATOM 3449 C C . LEU B 1 214 ? -19.922 2.684 4.934 1 68.38 214 LEU B C 1
ATOM 3451 O O . LEU B 1 214 ? -20.641 1.794 5.402 1 68.38 214 LEU B O 1
ATOM 3455 N N . PRO B 1 215 ? -20.172 3.932 5.234 1 53.03 215 PRO B N 1
ATOM 3456 C CA . PRO B 1 215 ? -21.391 4.328 5.918 1 53.03 215 PRO B CA 1
ATOM 3457 C C . PRO B 1 215 ? -22.656 3.967 5.133 1 53.03 215 PRO B C 1
ATOM 3459 O O . PRO B 1 215 ? -22.641 3.961 3.9 1 53.03 215 PRO B O 1
ATOM 3462 N N . TYR B 1 216 ? -23.453 2.83 5.516 1 44.22 216 TYR B N 1
ATOM 3463 C CA . TYR B 1 216 ? -24.734 2.564 4.871 1 44.22 216 TYR B CA 1
ATOM 3464 C C . TYR B 1 216 ? -25.5 3.857 4.641 1 44.22 216 TYR B C 1
ATOM 3466 O O . TYR B 1 216 ? -25.688 4.652 5.566 1 44.22 216 TYR B O 1
ATOM 3474 N N . THR B 1 217 ? -25.516 4.363 3.471 1 40.47 217 THR B N 1
ATOM 3475 C CA . THR B 1 217 ? -26.609 5.316 3.266 1 40.47 217 THR B CA 1
ATOM 3476 C C . THR B 1 217 ? -27.953 4.664 3.551 1 40.47 217 THR B C 1
ATOM 3478 O O . THR B 1 217 ? -28.266 3.592 3.023 1 40.47 217 THR B O 1
ATOM 3481 N N . GLY B 1 218 ? -28.703 4.75 4.629 1 33.03 218 GLY B N 1
ATOM 3482 C CA . GLY B 1 218 ? -30.109 4.488 4.91 1 33.03 218 GLY B CA 1
ATOM 3483 C C . GLY B 1 218 ? -31 4.676 3.703 1 33.03 218 GLY B C 1
ATOM 3484 O O . GLY B 1 218 ? -32.219 4.777 3.84 1 33.03 218 GLY B O 1
ATOM 3485 N N . GLY B 1 219 ? -30.828 5.254 2.539 1 28.77 219 GLY B N 1
ATOM 3486 C CA . GLY B 1 219 ? -32.125 5.336 1.857 1 28.77 219 GLY B CA 1
ATOM 3487 C C . GLY B 1 219 ? -32.688 3.979 1.503 1 28.77 219 GLY B C 1
ATOM 3488 O O . GLY B 1 219 ? -31.969 3.1 1.021 1 28.77 219 GLY B O 1
ATOM 3489 N N . ILE B 1 220 ? -33.688 3.547 2.287 1 24.98 220 ILE B N 1
ATOM 3490 C CA . ILE B 1 220 ? -34.781 2.637 1.955 1 24.98 220 ILE B CA 1
ATOM 3491 C C . ILE B 1 220 ? -35.188 2.832 0.496 1 24.98 220 ILE B C 1
ATOM 3493 O O . ILE B 1 220 ? -35.438 3.957 0.062 1 24.98 220 ILE B O 1
ATOM 3497 N N . LEU B 1 221 ? -34.781 2.078 -0.461 1 22.61 221 LEU B N 1
ATOM 3498 C CA . LEU B 1 221 ? -35.812 1.981 -1.468 1 22.61 221 LEU B CA 1
ATOM 3499 C C . LEU B 1 221 ? -37.188 1.728 -0.817 1 22.61 221 LEU B C 1
ATOM 3501 O O . LEU B 1 221 ? -37.406 0.652 -0.262 1 22.61 221 LEU B O 1
ATOM 3505 N N . GLY B 1 222 ? -37.656 2.68 0.015 1 17.02 222 GLY B N 1
ATOM 3506 C CA . GLY B 1 222 ? -39.094 2.824 -0.045 1 17.02 222 GLY B CA 1
ATOM 3507 C C . GLY B 1 222 ? -39.594 3.297 -1.398 1 17.02 222 GLY B C 1
ATOM 3508 O O . GLY B 1 222 ? -38.844 3.877 -2.176 1 17.02 222 GLY B O 1
#

Nearest PDB structures (foldseek):
  2jkr-assembly1_B  TM=2.353E-01  e=1.292E+00  Homo sapiens
  2jkr-assembly1_B  TM=2.342E-01  e=1.253E+00  Homo sapiens

Secondary structure (DSSP, 8-state):
-----------------------HHHHHHHHHHHHHHTT---S-GGG-HHHHHHHHHHGGGS-GGGTHHHHHHHHHHHHHHHGGGHHHHSSHHHHHHTT--HHHHHHHHHHHHHHHHHTTTTHHHHHHTHHHHHHHTSHHHHHHHHHHHHHHHHHHHH-GGGHHHHHHHHHHHHHHHHHHHH-TT-HHHHHHHHHHHHHHHHHH-TTS--------------/-----------------------HHHHHHHHHHHHHHTT---S-GGGSHHHHHHHHHHGGGS-GGGTHHHHHHHHHHHHHHHGGGHHHHSSHHHHHHTT--HHHHHHHHHHHHHHHHHTTTTHHHHHHTHHHHHHHTSHHHHHHHHHHHHHHHHHHHH-GGGHHHHHHHHHHHHHHHHHHHH-TT-HHHHHHHHHHHHHHHHHH-TTS--------------